Protein AF-0000000066317485 (afdb_homodimer)

Secondary structure (DSSP, 8-state):
-EEEEESSHHHHHHHHHHHHHHHHT-SS-EEEE---SSTTHHHHHHHHHHHTTSGGGTTEEEE-SEE-PPTT--S--HHHHHHIIIIIHHHT--GGGEE---TTTGGGHHHHHHHTT--SEEEE---TTS-BTTB-TTT--TT--SEEEE--THHHHHHHHHHSTT-GGG--SEEEE--HHHHHTSS-EEEEE-SGGGHHHHHHHHHS--BTTBGGGGGGG-TTEEEEEETTTTTTS---/-EEEEESSHHHHHHHHHHHHHHHHT-SS-EEEE---SSTTHHHHHHHHHHHTTSGGGTTEEEE-SEE-PPTT--S--HHHHHHIIIIIHHHT--GGGEE---TTTGGGHHHHHHHTT--SEEEE---TTS-BTTB-TTT--TT--SEEEE--THHHHHHHHHHSTT-GGG--SEEEE--HHHHHTSS-EEEEE-SGGGHHHHHHHHHS--BTTBGGGGGGG-TTEEEEEETTTTTTS---

Organism: Escherichia coli (strain K12) (NCBI:txid83333)

Structure (mmCIF, N/CA/C/O backbone):
data_AF-0000000066317485-model_v1
#
loop_
_entity.id
_entity.type
_entity.pdbx_description
1 polymer 'Uncharacterized protein YieK'
#
loop_
_atom_site.group_PDB
_atom_site.id
_atom_site.type_symbol
_atom_site.label_atom_id
_atom_site.label_alt_id
_atom_site.label_comp_id
_atom_site.label_asym_id
_atom_site.label_entity_id
_atom_site.label_seq_id
_atom_site.pdbx_PDB_ins_code
_atom_site.Cartn_x
_atom_site.Cartn_y
_atom_site.Cartn_z
_atom_site.occupancy
_atom_site.B_iso_or_equiv
_atom_site.auth_seq_id
_atom_site.auth_comp_id
_atom_site.auth_asym_id
_atom_site.auth_atom_id
_atom_site.pdbx_PDB_model_num
ATOM 1 N N . MET A 1 1 ? -10.492 -0.739 -1.525 1 87.19 1 MET A N 1
ATOM 2 C CA . MET A 1 1 ? -10.68 -2.168 -1.766 1 87.19 1 MET A CA 1
ATOM 3 C C . MET A 1 1 ? -12.047 -2.439 -2.381 1 87.19 1 MET A C 1
ATOM 5 O O . MET A 1 1 ? -13.047 -1.844 -1.974 1 87.19 1 MET A O 1
ATOM 9 N N . LYS A 1 2 ? -12.055 -3.316 -3.393 1 92.56 2 LYS A N 1
ATOM 10 C CA . LYS A 1 2 ? -13.281 -3.779 -4.035 1 92.56 2 LYS A CA 1
ATOM 11 C C . LYS A 1 2 ? -13.469 -5.281 -3.838 1 92.56 2 LYS A C 1
ATOM 13 O O . LYS A 1 2 ? -12.547 -6.062 -4.051 1 92.56 2 LYS A O 1
ATOM 18 N N . LEU A 1 3 ? -14.641 -5.648 -3.348 1 97.44 3 LEU A N 1
ATOM 19 C CA . LEU A 1 3 ? -14.992 -7.043 -3.1 1 97.44 3 LEU A CA 1
ATOM 20 C C . LEU A 1 3 ? -16.156 -7.48 -3.982 1 97.44 3 LEU A C 1
ATOM 22 O O . LEU A 1 3 ? -17.234 -6.871 -3.947 1 97.44 3 LEU A O 1
ATOM 26 N N . ILE A 1 4 ? -15.938 -8.469 -4.82 1 98.38 4 ILE A N 1
ATOM 27 C CA . ILE A 1 4 ? -16.984 -9.102 -5.625 1 98.38 4 ILE A CA 1
ATOM 28 C C . ILE A 1 4 ? -17.25 -10.508 -5.102 1 98.38 4 ILE A C 1
ATOM 30 O O . ILE A 1 4 ? -16.359 -11.359 -5.098 1 98.38 4 ILE A O 1
ATOM 34 N N . ILE A 1 5 ? -18.406 -10.766 -4.66 1 98.56 5 ILE A N 1
ATOM 35 C CA . ILE A 1 5 ? -18.797 -12.094 -4.191 1 98.56 5 ILE A CA 1
ATOM 36 C C . ILE A 1 5 ? -19.641 -12.797 -5.262 1 98.56 5 ILE A C 1
ATOM 38 O O . ILE A 1 5 ? -20.703 -12.305 -5.652 1 98.56 5 ILE A O 1
ATOM 42 N N . THR A 1 6 ? -19.156 -13.891 -5.754 1 98.75 6 THR A N 1
ATOM 43 C CA . THR A 1 6 ? -19.828 -14.68 -6.781 1 98.75 6 THR A CA 1
ATOM 44 C C . THR A 1 6 ? -20.516 -15.891 -6.168 1 98.75 6 THR A C 1
ATOM 46 O O . THR A 1 6 ? -20.297 -16.219 -5 1 98.75 6 THR A O 1
ATOM 49 N N . GLU A 1 7 ? -21.297 -16.562 -7 1 98.44 7 GLU A N 1
ATOM 50 C CA . GLU A 1 7 ? -22.094 -17.672 -6.504 1 98.44 7 GLU A CA 1
ATOM 51 C C . GLU A 1 7 ? -21.219 -18.891 -6.188 1 98.44 7 GLU A C 1
ATOM 53 O O . GLU A 1 7 ? -21.406 -19.547 -5.16 1 98.44 7 GLU A O 1
ATOM 58 N N . ASP A 1 8 ? -20.406 -19.219 -7.102 1 98.44 8 ASP A N 1
ATOM 59 C CA . ASP A 1 8 ? -19.609 -20.422 -6.984 1 98.44 8 ASP A CA 1
ATOM 60 C C . ASP A 1 8 ? -18.266 -20.266 -7.707 1 98.44 8 ASP A C 1
ATOM 62 O O . ASP A 1 8 ? -17.953 -19.172 -8.195 1 98.44 8 ASP A O 1
ATOM 66 N N . TYR A 1 9 ? -17.5 -21.328 -7.652 1 98.5 9 TYR A N 1
ATOM 67 C CA . TYR A 1 9 ? -16.156 -21.344 -8.234 1 98.5 9 TYR A CA 1
ATOM 68 C C . TYR A 1 9 ? -16.203 -21 -9.719 1 98.5 9 TYR A C 1
ATOM 70 O O . TYR A 1 9 ? -15.359 -20.25 -10.211 1 98.5 9 TYR A O 1
ATOM 78 N N . GLN A 1 10 ? -17.203 -21.484 -10.438 1 98.38 10 GLN A N 1
ATOM 79 C CA . GLN A 1 10 ? -17.312 -21.266 -11.875 1 98.38 10 GLN A CA 1
ATOM 80 C C . GLN A 1 10 ? -17.547 -19.781 -12.18 1 98.38 10 GLN A C 1
ATOM 82 O O . GLN A 1 10 ? -16.906 -19.219 -13.07 1 98.38 10 GLN A O 1
ATOM 87 N N . GLU A 1 11 ? -18.438 -19.219 -11.469 1 98.69 11 GLU A N 1
ATOM 88 C CA . GLU A 1 11 ? -18.703 -17.812 -11.68 1 98.69 11 GLU A CA 1
ATOM 89 C C . GLU A 1 11 ? -17.5 -16.953 -11.266 1 98.69 11 GLU A C 1
ATOM 91 O O . GLU A 1 11 ? -17.172 -15.977 -11.945 1 98.69 11 GLU A O 1
ATOM 96 N N . MET A 1 12 ? -16.906 -17.297 -10.125 1 98.69 12 MET A N 1
ATOM 97 C CA . MET A 1 12 ? -15.688 -16.594 -9.703 1 98.69 12 MET A CA 1
ATOM 98 C C . MET A 1 12 ? -14.641 -16.609 -10.812 1 98.69 12 MET A C 1
ATOM 100 O O . MET A 1 12 ? -14.055 -15.578 -11.141 1 98.69 12 MET A O 1
ATOM 104 N N . SER A 1 13 ? -14.461 -17.75 -11.406 1 98.69 13 SER A N 1
ATOM 105 C CA . SER A 1 13 ? -13.477 -17.953 -12.461 1 98.69 13 SER A CA 1
ATOM 106 C C . SER A 1 13 ? -13.789 -17.078 -13.68 1 98.69 13 SER A C 1
ATOM 108 O O . SER A 1 13 ? -12.891 -16.469 -14.258 1 98.69 13 SER A O 1
ATOM 110 N N . ARG A 1 14 ? -15.031 -17.016 -14.055 1 98.06 14 ARG A N 1
ATOM 111 C CA . ARG A 1 14 ? -15.453 -16.219 -15.211 1 98.06 14 ARG A CA 1
ATOM 112 C C . ARG A 1 14 ? -15.234 -14.727 -14.961 1 98.06 14 ARG A C 1
ATOM 114 O O . ARG A 1 14 ? -14.711 -14.016 -15.82 1 98.06 14 ARG A O 1
ATOM 121 N N . VAL A 1 15 ? -15.648 -14.297 -13.773 1 98.56 15 VAL A N 1
ATOM 122 C CA . VAL A 1 15 ? -15.5 -12.891 -13.422 1 98.56 15 VAL A CA 1
ATOM 123 C C . VAL A 1 15 ? -14.023 -12.516 -13.398 1 98.56 15 VAL A C 1
ATOM 125 O O . VAL A 1 15 ? -13.625 -11.484 -13.953 1 98.56 15 VAL A O 1
ATOM 128 N N . ALA A 1 16 ? -13.195 -13.336 -12.805 1 98.5 16 ALA A N 1
ATOM 129 C CA . ALA A 1 16 ? -11.758 -13.102 -12.75 1 98.5 16 ALA A CA 1
ATOM 130 C C . ALA A 1 16 ? -11.148 -13.07 -14.156 1 98.5 16 ALA A C 1
ATOM 132 O O . ALA A 1 16 ? -10.305 -12.227 -14.453 1 98.5 16 ALA A O 1
ATOM 133 N N . ALA A 1 17 ? -11.578 -13.977 -15.008 1 97.5 17 ALA A N 1
ATOM 134 C CA . ALA A 1 17 ? -11.094 -14.047 -16.391 1 97.5 17 ALA A CA 1
ATOM 135 C C . ALA A 1 17 ? -11.391 -12.75 -17.141 1 97.5 17 ALA A C 1
ATOM 137 O O . ALA A 1 17 ? -10.523 -12.219 -17.844 1 97.5 17 ALA A O 1
ATOM 138 N N . HIS A 1 18 ? -12.594 -12.25 -16.984 1 96.56 18 HIS A N 1
ATOM 139 C CA . HIS A 1 18 ? -12.984 -11.016 -17.656 1 96.56 18 HIS A CA 1
ATOM 140 C C . HIS A 1 18 ? -12.18 -9.828 -17.141 1 96.56 18 HIS A C 1
ATOM 142 O O . HIS A 1 18 ? -11.82 -8.938 -17.906 1 96.56 18 HIS A O 1
ATOM 148 N N . HIS A 1 19 ? -11.977 -9.852 -15.859 1 97.25 19 HIS A N 1
ATOM 149 C CA . HIS A 1 19 ? -11.148 -8.797 -15.297 1 97.25 19 HIS A CA 1
ATOM 150 C C . HIS A 1 19 ? -9.75 -8.812 -15.898 1 97.25 19 HIS A C 1
ATOM 152 O O . HIS A 1 19 ? -9.242 -7.773 -16.328 1 97.25 19 HIS A O 1
ATOM 158 N N . LEU A 1 20 ? -9.102 -9.969 -15.898 1 95.75 20 LEU A N 1
ATOM 159 C CA . LEU A 1 20 ? -7.77 -10.125 -16.484 1 95.75 20 LEU A CA 1
ATOM 160 C C . LEU A 1 20 ? -7.773 -9.758 -17.953 1 95.75 20 LEU A C 1
ATOM 162 O O . LEU A 1 20 ? -6.855 -9.094 -18.438 1 95.75 20 LEU A O 1
ATOM 166 N N . LEU A 1 21 ? -8.789 -10.148 -18.672 1 93.38 21 LEU A N 1
ATOM 167 C CA . LEU A 1 21 ? -8.93 -9.852 -20.094 1 93.38 21 LEU A CA 1
ATOM 168 C C . LEU A 1 21 ? -8.93 -8.352 -20.344 1 93.38 21 LEU A C 1
ATOM 170 O O . LEU A 1 21 ? -8.406 -7.879 -21.344 1 93.38 21 LEU A O 1
ATOM 174 N N . GLY A 1 22 ? -9.523 -7.602 -19.438 1 94.06 22 GLY A N 1
ATOM 175 C CA . GLY A 1 22 ? -9.516 -6.148 -19.531 1 94.06 22 GLY A CA 1
ATOM 176 C C . GLY A 1 22 ? -8.117 -5.559 -19.578 1 94.06 22 GLY A C 1
ATOM 177 O O . GLY A 1 22 ? -7.887 -4.562 -20.266 1 94.06 22 GLY A O 1
ATOM 178 N N . TYR A 1 23 ? -7.207 -6.129 -18.859 1 94.81 23 TYR A N 1
ATOM 179 C CA . TYR A 1 23 ? -5.816 -5.695 -18.906 1 94.81 23 TYR A CA 1
ATOM 180 C C . TYR A 1 23 ? -5.121 -6.195 -20.172 1 94.81 23 TYR A C 1
ATOM 182 O O . TYR A 1 23 ? -4.359 -5.457 -20.797 1 94.81 23 TYR A O 1
ATOM 190 N N . MET A 1 24 ? -5.41 -7.355 -20.531 1 91.88 24 MET A N 1
ATOM 191 C CA . MET A 1 24 ? -4.734 -8.023 -21.641 1 91.88 24 MET A CA 1
ATOM 192 C C . MET A 1 24 ? -5.098 -7.371 -22.969 1 91.88 24 MET A C 1
ATOM 194 O O . MET A 1 24 ? -4.355 -7.488 -23.953 1 91.88 24 MET A O 1
ATOM 198 N N . SER A 1 25 ? -6.191 -6.684 -23.047 1 89.44 25 SER A N 1
ATOM 199 C CA . SER A 1 25 ? -6.703 -6.141 -24.297 1 89.44 25 SER A CA 1
ATOM 200 C C . SER A 1 25 ? -6.164 -4.738 -24.547 1 89.44 25 SER A C 1
ATOM 202 O O . SER A 1 25 ? -6.469 -4.129 -25.578 1 89.44 25 SER A O 1
ATOM 204 N N . LYS A 1 26 ? -5.348 -4.309 -23.703 1 91.38 26 LYS A N 1
ATOM 205 C CA . LYS A 1 26 ? -4.785 -2.977 -23.891 1 91.38 26 LYS A CA 1
ATOM 206 C C . LYS A 1 26 ? -3.779 -2.967 -25.031 1 91.38 26 LYS A C 1
ATOM 208 O O . LYS A 1 26 ? -3.164 -3.992 -25.344 1 91.38 26 LYS A O 1
ATOM 213 N N . THR A 1 27 ? -3.553 -1.733 -25.578 1 91.12 27 THR A N 1
ATOM 214 C CA . THR A 1 27 ? -2.709 -1.608 -26.766 1 91.12 27 THR A CA 1
ATOM 215 C C . THR A 1 27 ? -1.275 -1.263 -26.359 1 91.12 27 THR A C 1
ATOM 217 O O . THR A 1 27 ? -0.37 -1.301 -27.203 1 91.12 27 THR A O 1
ATOM 220 N N . ARG A 1 28 ? -1.098 -0.929 -25.156 1 94.88 28 ARG A N 1
ATOM 221 C CA . ARG A 1 28 ? 0.234 -0.673 -24.609 1 94.88 28 ARG A CA 1
ATOM 222 C C . ARG A 1 28 ? 0.804 -1.919 -23.938 1 94.88 28 ARG A C 1
ATOM 224 O O . ARG A 1 28 ? 0.079 -2.887 -23.703 1 94.88 28 ARG A O 1
ATOM 231 N N . ARG A 1 29 ? 2.064 -1.938 -23.672 1 96.62 29 ARG A N 1
ATOM 232 C CA . ARG A 1 29 ? 2.686 -3.014 -22.906 1 96.62 29 ARG A CA 1
ATOM 233 C C . ARG A 1 29 ? 2.006 -3.184 -21.547 1 96.62 29 ARG A C 1
ATOM 235 O O . ARG A 1 29 ? 1.782 -2.205 -20.828 1 96.62 29 ARG A O 1
ATOM 242 N N . VAL A 1 30 ? 1.623 -4.312 -21.25 1 97.44 30 VAL A N 1
ATOM 243 C CA . VAL A 1 30 ? 1.009 -4.641 -19.969 1 97.44 30 VAL A CA 1
ATOM 244 C C . VAL A 1 30 ? 1.805 -5.75 -19.281 1 97.44 30 VAL A C 1
ATOM 246 O O . VAL A 1 30 ? 2.031 -6.812 -19.859 1 97.44 30 VAL A O 1
ATOM 249 N N . ASN A 1 31 ? 2.295 -5.441 -18.094 1 98.5 31 ASN A N 1
ATOM 250 C CA . ASN A 1 31 ? 3.029 -6.406 -17.281 1 98.5 31 ASN A CA 1
ATOM 251 C C . ASN A 1 31 ? 2.123 -7.082 -16.266 1 98.5 31 ASN A C 1
ATOM 253 O O . ASN A 1 31 ? 1.563 -6.414 -15.383 1 98.5 31 ASN A O 1
ATOM 257 N N . LEU A 1 32 ? 1.993 -8.414 -16.391 1 98.31 32 LEU A N 1
ATOM 258 C CA . LEU A 1 32 ? 1.078 -9.188 -15.555 1 98.31 32 LEU A CA 1
ATOM 259 C C . LEU A 1 32 ? 1.829 -10.258 -14.781 1 98.31 32 LEU A C 1
ATOM 261 O O . LEU A 1 32 ? 2.543 -11.078 -15.367 1 98.31 32 LEU A O 1
ATOM 265 N N . ALA A 1 33 ? 1.722 -10.242 -13.453 1 98.75 33 ALA A N 1
ATOM 266 C CA . ALA A 1 33 ? 2.16 -11.383 -12.656 1 98.75 33 ALA A CA 1
ATOM 267 C C . ALA A 1 33 ? 0.977 -12.25 -12.242 1 98.75 33 ALA A C 1
ATOM 269 O O . ALA A 1 33 ? 0.034 -11.766 -11.617 1 98.75 33 ALA A O 1
ATOM 270 N N . ILE A 1 34 ? 1.001 -13.531 -12.617 1 97.94 34 ILE A N 1
ATOM 271 C CA . ILE A 1 34 ? -0.186 -14.359 -12.43 1 97.94 34 ILE A CA 1
ATOM 272 C C . ILE A 1 34 ? 0.169 -15.594 -11.609 1 97.94 34 ILE A C 1
ATOM 274 O O . ILE A 1 34 ? 1.337 -15.984 -11.539 1 97.94 34 ILE A O 1
ATOM 278 N N . THR A 1 35 ? -0.792 -16.172 -11.031 1 97.06 35 THR A N 1
ATOM 279 C CA . THR A 1 35 ? -0.588 -17.25 -10.062 1 97.06 35 THR A CA 1
ATOM 280 C C . THR A 1 35 ? -0.858 -18.609 -10.703 1 97.06 35 THR A C 1
ATOM 282 O O . THR A 1 35 ? -1.705 -18.734 -11.586 1 97.06 35 THR A O 1
ATOM 285 N N . ALA A 1 36 ? -0.135 -19.531 -10.203 1 96 36 ALA A N 1
ATOM 286 C CA . ALA A 1 36 ? -0.458 -20.922 -10.469 1 96 36 ALA A CA 1
ATOM 287 C C . ALA A 1 36 ? -1.334 -21.5 -9.359 1 96 36 ALA A C 1
ATOM 289 O O . ALA A 1 36 ? -2.068 -20.766 -8.695 1 96 36 ALA A O 1
ATOM 290 N N . GLY A 1 37 ? -1.376 -22.781 -9.281 1 91.44 37 GLY A N 1
ATOM 291 C CA . GLY A 1 37 ? -2.221 -23.391 -8.266 1 91.44 37 GLY A CA 1
ATOM 292 C C . GLY A 1 37 ? -3.572 -23.828 -8.797 1 91.44 37 GLY A C 1
ATOM 293 O O . GLY A 1 37 ? -3.824 -23.75 -10 1 91.44 37 GLY A O 1
ATOM 294 N N . SER A 1 38 ? -4.418 -24.266 -7.91 1 92.31 38 SER A N 1
ATOM 295 C CA . SER A 1 38 ? -5.684 -24.859 -8.312 1 92.31 38 SER A CA 1
ATOM 296 C C . SER A 1 38 ? -6.762 -23.797 -8.508 1 92.31 38 SER A C 1
ATOM 298 O O . SER A 1 38 ? -7.617 -23.938 -9.383 1 92.31 38 SER A O 1
ATOM 300 N N . THR A 1 39 ? -6.684 -22.75 -7.801 1 96.12 39 THR A N 1
ATOM 301 C CA . THR A 1 39 ? -7.738 -21.75 -7.781 1 96.12 39 THR A CA 1
ATOM 302 C C . THR A 1 39 ? -7.871 -21.062 -9.148 1 96.12 39 THR A C 1
ATOM 304 O O . THR A 1 39 ? -8.977 -20.859 -9.641 1 96.12 39 THR A O 1
ATOM 307 N N . PRO A 1 40 ? -6.812 -20.766 -9.836 1 97.94 40 PRO A N 1
ATOM 308 C CA . PRO A 1 40 ? -6.949 -20 -11.086 1 97.94 40 PRO A CA 1
ATOM 309 C C . PRO A 1 40 ? -7.242 -20.906 -12.289 1 97.94 40 PRO A C 1
ATOM 311 O O . PRO A 1 40 ? -7.395 -20.406 -13.406 1 97.94 40 PRO A O 1
ATOM 314 N N . LYS A 1 41 ? -7.254 -22.234 -12.086 1 97.69 41 LYS A N 1
ATOM 315 C CA . LYS A 1 41 ? -7.418 -23.172 -13.195 1 97.69 41 LYS A CA 1
ATOM 316 C C . LYS A 1 41 ? -8.641 -22.812 -14.031 1 97.69 41 LYS A C 1
ATOM 318 O O . LYS A 1 41 ? -8.539 -22.672 -15.258 1 97.69 41 LYS A O 1
ATOM 323 N N . GLY A 1 42 ? -9.844 -22.641 -13.383 1 98.06 42 GLY A N 1
ATOM 324 C CA . GLY A 1 42 ? -11.055 -22.297 -14.094 1 98.06 42 GLY A CA 1
ATOM 325 C C . GLY A 1 42 ? -10.961 -20.969 -14.828 1 98.06 42 GLY A C 1
ATOM 326 O O . GLY A 1 42 ? -11.469 -20.828 -15.945 1 98.06 42 GLY A O 1
ATOM 327 N N . MET A 1 43 ? -10.344 -20 -14.258 1 98.25 43 MET A N 1
ATOM 328 C CA . MET A 1 43 ? -10.133 -18.688 -14.883 1 98.25 43 MET A CA 1
ATOM 329 C C . MET A 1 43 ? -9.336 -18.828 -16.172 1 98.25 43 MET A C 1
ATOM 331 O O . MET A 1 43 ? -9.727 -18.281 -17.203 1 98.25 43 MET A O 1
ATOM 335 N N . TYR A 1 44 ? -8.234 -19.641 -16.156 1 97.31 44 TYR A N 1
ATOM 336 C CA . TYR A 1 44 ? -7.383 -19.812 -17.328 1 97.31 44 TYR A CA 1
ATOM 337 C C . TYR A 1 44 ? -8.109 -20.578 -18.422 1 97.31 44 TYR A C 1
ATOM 339 O O . TYR A 1 44 ? -7.957 -20.266 -19.609 1 97.31 44 TYR A O 1
ATOM 347 N N . GLU A 1 45 ? -8.836 -21.594 -17.969 1 96.62 45 GLU A N 1
ATOM 348 C CA . GLU A 1 45 ? -9.609 -22.359 -18.953 1 96.62 45 GLU A CA 1
ATOM 349 C C . GLU A 1 45 ? -10.578 -21.453 -19.703 1 96.62 45 GLU A C 1
ATOM 351 O O . GLU A 1 45 ? -10.641 -21.5 -20.938 1 96.62 45 GLU A O 1
ATOM 356 N N . TYR A 1 46 ? -11.25 -20.672 -19 1 95.81 46 TYR A N 1
ATOM 357 C CA . TYR A 1 46 ? -12.18 -19.734 -19.609 1 95.81 46 TYR A CA 1
ATOM 358 C C . TYR A 1 46 ? -11.438 -18.734 -20.5 1 95.81 46 TYR A C 1
ATOM 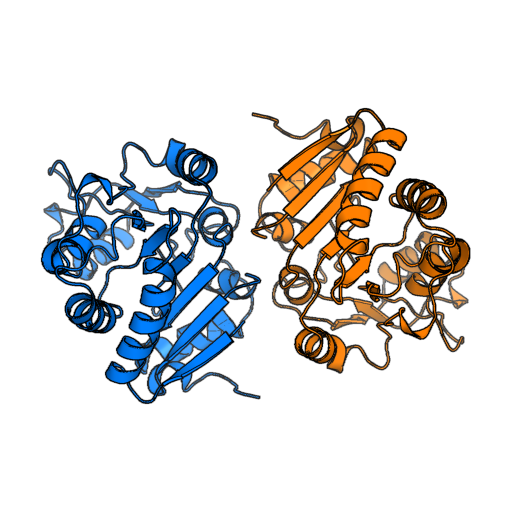360 O O . TYR A 1 46 ? -11.828 -18.5 -21.641 1 95.81 46 TYR A O 1
ATOM 368 N N . LEU A 1 47 ? -10.391 -18.188 -20.016 1 93.94 47 LEU A N 1
ATOM 369 C CA . LEU A 1 47 ? -9.609 -17.188 -20.719 1 93.94 47 LEU A CA 1
ATOM 370 C C . LEU A 1 47 ? -9.062 -17.75 -22.031 1 93.94 47 LEU A C 1
ATOM 372 O O . LEU A 1 47 ? -9.086 -17.062 -23.062 1 93.94 47 LEU A O 1
ATOM 376 N N . THR A 1 48 ? -8.57 -18.922 -21.953 1 92.88 48 THR A N 1
ATOM 377 C CA . THR A 1 48 ? -7.984 -19.578 -23.125 1 92.88 48 THR A CA 1
ATOM 378 C C . THR A 1 48 ? -9.016 -19.688 -24.25 1 92.88 48 THR A C 1
ATOM 380 O O . THR A 1 48 ? -8.688 -19.453 -25.406 1 92.88 48 THR A O 1
ATOM 383 N N . THR A 1 49 ? -10.227 -19.938 -23.922 1 91.38 49 THR A N 1
ATOM 384 C CA . THR A 1 49 ? -11.266 -20.047 -24.938 1 91.38 49 THR A CA 1
ATOM 385 C C . THR A 1 49 ? -11.5 -18.703 -25.609 1 91.38 49 THR A C 1
ATOM 387 O O . THR A 1 49 ? -11.875 -18.641 -26.781 1 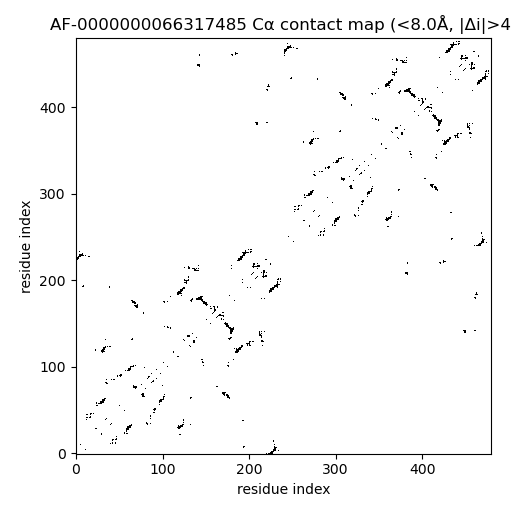91.38 49 THR A O 1
ATOM 390 N N . LEU A 1 50 ? -11.211 -17.703 -24.906 1 86.75 50 LEU A N 1
ATOM 391 C CA . LEU A 1 50 ? -11.492 -16.359 -25.406 1 86.75 50 LEU A CA 1
ATOM 392 C C . LEU A 1 50 ? -10.328 -15.828 -26.25 1 86.75 50 LEU A C 1
ATOM 394 O O . LEU A 1 50 ? -10.531 -15.078 -27.203 1 86.75 50 LEU A O 1
ATOM 398 N N . VAL A 1 51 ? -9.219 -16.25 -25.938 1 80.69 51 VAL A N 1
ATOM 399 C CA . VAL A 1 51 ? -8.078 -15.5 -26.453 1 80.69 51 VAL A CA 1
ATOM 400 C C . VAL A 1 51 ? -7.301 -16.375 -27.438 1 80.69 51 VAL A C 1
ATOM 402 O O . VAL A 1 51 ? -6.453 -15.867 -28.172 1 80.69 51 VAL A O 1
ATOM 405 N N . LYS A 1 52 ? -7.57 -17.625 -27.344 1 81 52 LYS A N 1
ATOM 406 C CA . LYS A 1 52 ? -6.785 -18.5 -28.203 1 81 52 LYS A CA 1
ATOM 407 C C . LYS A 1 52 ? -6.891 -18.078 -29.656 1 81 52 LYS A C 1
ATOM 409 O O . LYS A 1 52 ? -7.988 -17.844 -30.172 1 81 52 LYS A O 1
ATOM 414 N N . GLY A 1 53 ? -5.691 -17.938 -30.312 1 76.12 53 GLY A N 1
ATOM 415 C CA . GLY A 1 53 ? -5.648 -17.594 -31.719 1 76.12 53 GLY A CA 1
ATOM 416 C C . GLY A 1 53 ? -5.836 -16.109 -31.984 1 76.12 53 GLY A C 1
ATOM 417 O O . GLY A 1 53 ? -5.906 -15.688 -33.156 1 76.12 53 GLY A O 1
ATOM 418 N N . LYS A 1 54 ? -5.988 -15.367 -30.922 1 76 54 LYS A N 1
ATOM 419 C CA . LYS A 1 54 ? -6.172 -13.922 -31.047 1 76 54 LYS A CA 1
ATOM 420 C C . LYS A 1 54 ? -4.906 -13.172 -30.641 1 76 54 LYS A C 1
ATOM 422 O O . LYS A 1 54 ? -4.07 -13.703 -29.922 1 76 54 LYS A O 1
ATOM 427 N N . PRO A 1 55 ? -4.703 -12.039 -31.391 1 70.12 55 PRO A N 1
ATOM 428 C CA . PRO A 1 55 ? -3.486 -11.281 -31.094 1 70.12 55 PRO A CA 1
ATOM 429 C C . PRO A 1 55 ? -3.553 -10.547 -29.766 1 70.12 55 PRO A C 1
ATOM 431 O O . PRO A 1 55 ? -2.84 -9.562 -29.547 1 70.12 55 PRO A O 1
ATOM 434 N N . TRP A 1 56 ? -4.41 -10.922 -28.828 1 70.31 56 TRP A N 1
ATOM 435 C CA . TRP A 1 56 ? -4.727 -10.18 -27.609 1 70.31 56 TRP A CA 1
ATOM 436 C C . TRP A 1 56 ? -3.561 -10.211 -26.625 1 70.31 56 TRP A C 1
ATOM 438 O O . TRP A 1 56 ? -3.523 -9.438 -25.672 1 70.31 56 TRP A O 1
ATOM 448 N N . TYR A 1 57 ? -2.555 -10.945 -27.047 1 78.12 57 TYR A N 1
ATOM 449 C CA . TYR A 1 57 ? -1.499 -11.141 -26.062 1 78.12 57 TYR A CA 1
ATOM 450 C C . TYR A 1 57 ? -0.198 -10.492 -26.516 1 78.12 57 TYR A C 1
ATOM 452 O O . TYR A 1 57 ? 0.81 -10.539 -25.797 1 78.12 57 TYR A O 1
ATOM 460 N N . ASP A 1 58 ? -0.283 -9.828 -27.5 1 84.69 58 ASP A N 1
ATOM 461 C CA . ASP A 1 58 ? 1.002 -9.406 -28.047 1 84.69 58 ASP A CA 1
ATOM 462 C C . ASP A 1 58 ? 1.653 -8.352 -27.172 1 84.69 58 ASP A C 1
ATOM 464 O O . ASP A 1 58 ? 2.881 -8.281 -27.062 1 84.69 58 ASP A O 1
ATOM 468 N N . ASN A 1 59 ? 0.829 -7.641 -26.5 1 92.19 59 ASN A N 1
ATOM 469 C CA . ASN A 1 59 ? 1.348 -6.555 -25.688 1 92.19 59 ASN A CA 1
ATOM 470 C C . ASN A 1 59 ? 1.46 -6.965 -24.219 1 92.19 59 ASN A C 1
ATOM 472 O O . ASN A 1 59 ? 1.859 -6.16 -23.375 1 92.19 59 ASN A O 1
ATOM 476 N N . CYS A 1 60 ? 1.153 -8.227 -23.906 1 95.44 60 CYS A N 1
ATOM 477 C CA . CYS A 1 60 ? 1.171 -8.719 -22.531 1 95.44 60 CYS A CA 1
ATOM 478 C C . CYS A 1 60 ? 2.484 -9.422 -22.203 1 95.44 60 CYS A C 1
ATOM 480 O O . CYS A 1 60 ? 2.945 -10.258 -22.984 1 95.44 60 CYS A O 1
ATOM 482 N N . TYR A 1 61 ? 3.051 -9.047 -21.125 1 97.69 61 TYR A N 1
ATOM 483 C CA . TYR A 1 61 ? 4.215 -9.734 -20.578 1 97.69 61 TYR A CA 1
ATOM 484 C C . TYR A 1 61 ? 3.902 -10.352 -19.234 1 97.69 61 TYR A C 1
ATOM 486 O O . TYR A 1 61 ? 3.422 -9.664 -18.328 1 97.69 61 TYR A O 1
ATOM 494 N N . PHE A 1 62 ? 4.172 -11.641 -19.156 1 97.69 62 PHE A N 1
ATOM 495 C CA . PHE A 1 62 ? 3.754 -12.414 -18 1 97.69 62 PHE A CA 1
ATOM 496 C C . PHE A 1 62 ? 4.945 -12.734 -17.109 1 97.69 62 PHE A C 1
ATOM 498 O O . PHE A 1 62 ? 5.996 -13.156 -17.594 1 97.69 62 PHE A O 1
ATOM 505 N N . TYR A 1 63 ? 4.73 -12.516 -15.82 1 98.62 63 TYR A N 1
ATOM 506 C CA . TYR A 1 63 ? 5.738 -12.789 -14.805 1 98.62 63 TYR A CA 1
ATOM 507 C C . TYR A 1 63 ? 5.238 -13.812 -13.797 1 98.62 63 TYR A C 1
ATOM 509 O O . TYR A 1 63 ? 4.07 -13.789 -13.406 1 98.62 63 TYR A O 1
ATOM 517 N N . ASN A 1 64 ? 6.125 -14.773 -13.43 1 98.5 64 ASN A N 1
ATOM 518 C CA . ASN A 1 64 ? 5.891 -15.461 -12.172 1 98.5 64 ASN A CA 1
ATOM 519 C C . ASN A 1 64 ? 6.402 -14.641 -10.984 1 98.5 64 ASN A C 1
ATOM 521 O O . ASN A 1 64 ? 7.344 -13.859 -11.125 1 98.5 64 ASN A O 1
ATOM 525 N N . PHE A 1 65 ? 5.754 -14.812 -9.82 1 98.31 65 PHE A N 1
ATOM 526 C CA . PHE A 1 65 ? 6.156 -14 -8.68 1 98.31 65 PHE A CA 1
ATOM 527 C C . PHE A 1 65 ? 6.887 -14.844 -7.645 1 98.31 65 PHE A C 1
ATOM 529 O O . PHE A 1 65 ? 7.281 -14.344 -6.59 1 98.31 65 PHE A O 1
ATOM 536 N N . ASP A 1 66 ? 7.02 -16.141 -7.859 1 98.19 66 ASP A N 1
ATOM 537 C CA . ASP A 1 66 ? 7.891 -17.031 -7.105 1 98.19 66 ASP A CA 1
ATOM 538 C C . ASP A 1 66 ? 8.32 -18.219 -7.961 1 98.19 66 ASP A C 1
ATOM 540 O O . ASP A 1 66 ? 7.797 -18.422 -9.055 1 98.19 66 ASP A O 1
ATOM 544 N N . GLU A 1 67 ? 9.383 -18.922 -7.531 1 98.38 67 GLU A N 1
ATOM 545 C CA . GLU A 1 67 ? 9.836 -20.109 -8.242 1 98.38 67 GLU A CA 1
ATOM 546 C C . GLU A 1 67 ? 10.523 -21.094 -7.293 1 98.38 67 GLU A C 1
ATOM 548 O O . GLU A 1 67 ? 11.328 -20.688 -6.445 1 98.38 67 GLU A O 1
ATOM 553 N N . ILE A 1 68 ? 10.102 -22.297 -7.387 1 97.94 68 ILE A N 1
ATOM 554 C CA . ILE A 1 68 ? 10.758 -23.406 -6.707 1 97.94 68 ILE A CA 1
ATOM 555 C C . ILE A 1 68 ? 11.492 -24.266 -7.727 1 97.94 68 ILE A C 1
ATOM 557 O O . ILE A 1 68 ? 10.867 -24.969 -8.516 1 97.94 68 ILE A O 1
ATOM 561 N N . PRO A 1 69 ? 12.805 -24.234 -7.691 1 97.69 69 PRO A N 1
ATOM 562 C CA . PRO A 1 69 ? 13.531 -25.109 -8.617 1 97.69 69 PRO A CA 1
ATOM 563 C C . PRO A 1 69 ? 13.367 -26.594 -8.305 1 97.69 69 PRO A C 1
ATOM 565 O O . PRO A 1 69 ? 13.047 -26.953 -7.168 1 97.69 69 PRO A O 1
ATOM 568 N N . PHE A 1 70 ? 13.539 -27.406 -9.328 1 96.88 70 PHE A N 1
ATOM 569 C CA . PHE A 1 70 ? 13.672 -28.844 -9.109 1 96.88 70 PHE A CA 1
ATOM 570 C C . PHE A 1 70 ? 15.125 -29.219 -8.844 1 96.88 70 PHE A C 1
ATOM 572 O O . PHE A 1 70 ? 16 -28.953 -9.672 1 96.88 70 PHE A O 1
ATOM 579 N N . ARG A 1 71 ? 15.227 -29.781 -7.688 1 95.94 71 ARG A N 1
ATOM 580 C CA . ARG A 1 71 ? 16.594 -30.188 -7.402 1 95.94 71 ARG A CA 1
ATOM 581 C C . ARG A 1 71 ? 17.156 -31.078 -8.516 1 95.94 71 ARG A C 1
ATOM 583 O O . ARG A 1 71 ? 16.484 -32.031 -8.938 1 95.94 71 ARG A O 1
ATOM 590 N N . GLY A 1 72 ? 18.344 -30.797 -9.031 1 93.5 72 GLY A N 1
ATOM 591 C CA . GLY A 1 72 ? 19.031 -31.625 -9.992 1 93.5 72 GLY A CA 1
ATOM 592 C C . GLY A 1 72 ? 18.578 -31.406 -11.422 1 93.5 72 GLY A C 1
ATOM 593 O O . GLY A 1 72 ? 19.031 -32.094 -12.344 1 93.5 72 GLY A O 1
ATOM 594 N N . LYS A 1 73 ? 17.625 -30.578 -11.617 1 92.75 73 LYS A N 1
ATOM 595 C CA . LYS A 1 73 ? 17.141 -30.281 -12.961 1 92.75 73 LYS A CA 1
ATOM 596 C C . LYS A 1 73 ? 17.469 -28.844 -13.352 1 92.75 73 LYS A C 1
ATOM 598 O O . LYS A 1 73 ? 17.484 -27.953 -12.5 1 92.75 73 LYS A O 1
ATOM 603 N N . GLU A 1 74 ? 17.781 -28.703 -14.586 1 90.62 74 GLU A N 1
ATOM 604 C CA . GLU A 1 74 ? 18.016 -27.359 -15.125 1 90.62 74 GLU A CA 1
ATOM 605 C C . GLU A 1 74 ? 16.75 -26.828 -15.82 1 90.62 74 GLU A C 1
ATOM 607 O O . GLU A 1 74 ? 15.922 -27.609 -16.281 1 90.62 74 GLU A O 1
ATOM 612 N N . GLY A 1 75 ? 16.656 -25.531 -15.797 1 90.94 75 GLY A N 1
ATOM 613 C CA . GLY A 1 75 ? 15.555 -24.938 -16.547 1 90.94 75 GLY A CA 1
ATOM 614 C C . GLY A 1 75 ? 14.453 -24.391 -15.648 1 90.94 75 GLY A C 1
ATOM 615 O O . GLY A 1 75 ? 14.734 -23.766 -14.625 1 90.94 75 GLY A O 1
ATOM 616 N N . GLU A 1 76 ? 13.164 -24.719 -16.047 1 95.69 76 GLU A N 1
ATOM 617 C CA . GLU A 1 76 ? 12.008 -24.125 -15.367 1 95.69 76 GLU A CA 1
ATOM 618 C C . GLU A 1 76 ? 11.695 -24.859 -14.062 1 95.69 76 GLU A C 1
ATOM 620 O O . GLU A 1 76 ? 11.82 -26.078 -13.992 1 95.69 76 GLU A O 1
ATOM 625 N N . GLY A 1 77 ? 11.336 -24.141 -13.062 1 97.62 77 GLY A N 1
ATOM 626 C CA . GLY A 1 77 ? 10.914 -24.703 -11.789 1 97.62 77 GLY A CA 1
ATOM 627 C C . GLY A 1 77 ? 9.438 -25.031 -11.742 1 97.62 77 GLY A C 1
ATOM 628 O O . GLY A 1 77 ? 8.812 -25.25 -12.781 1 97.62 77 GLY A O 1
ATOM 629 N N . VAL A 1 78 ? 8.969 -25.219 -10.578 1 97.31 78 VAL A N 1
ATOM 630 C CA . VAL A 1 78 ? 7.617 -25.688 -10.305 1 97.31 78 VAL A CA 1
ATOM 631 C C . VAL A 1 78 ? 6.605 -24.672 -10.852 1 97.31 78 VAL A C 1
ATOM 633 O O . VAL A 1 78 ? 5.676 -25.047 -11.57 1 97.31 78 VAL A O 1
ATOM 636 N N . THR A 1 79 ? 6.777 -23.406 -10.531 1 97.94 79 THR A N 1
ATOM 637 C CA . THR A 1 79 ? 5.762 -22.406 -10.828 1 97.94 79 THR A CA 1
ATOM 638 C C . THR A 1 79 ? 5.625 -22.188 -12.328 1 97.94 79 THR A C 1
ATOM 640 O O . THR A 1 79 ? 4.516 -22.219 -12.867 1 97.94 79 THR A O 1
ATOM 643 N N . ILE A 1 80 ? 6.703 -21.984 -13.031 1 98.25 80 ILE A N 1
ATOM 644 C CA . ILE A 1 80 ? 6.641 -21.766 -14.469 1 98.25 80 ILE A CA 1
ATOM 645 C C . ILE A 1 80 ? 6.109 -23.016 -15.164 1 98.25 80 ILE A C 1
ATOM 647 O O . ILE A 1 80 ? 5.324 -22.922 -16.109 1 98.25 80 ILE A O 1
ATOM 651 N N . THR A 1 81 ? 6.535 -24.203 -14.711 1 97.69 81 THR A N 1
ATOM 652 C CA . THR A 1 81 ? 6.023 -25.438 -15.273 1 97.69 81 THR A CA 1
ATOM 653 C C . THR A 1 81 ? 4.508 -25.516 -15.133 1 97.69 81 THR A C 1
ATOM 655 O O . THR A 1 81 ? 3.801 -25.844 -16.094 1 97.69 81 THR A O 1
ATOM 658 N N . ASN A 1 82 ? 4.047 -25.172 -13.977 1 97.5 82 ASN A N 1
ATOM 659 C CA . ASN A 1 82 ? 2.607 -25.203 -13.734 1 97.5 82 ASN A CA 1
ATOM 660 C C . ASN A 1 82 ? 1.878 -24.156 -14.578 1 97.5 82 ASN A C 1
ATOM 662 O O . ASN A 1 82 ? 0.814 -24.438 -15.133 1 97.5 82 ASN A O 1
ATOM 666 N N . LEU A 1 83 ? 2.412 -22.969 -14.688 1 98 83 LEU A N 1
ATOM 667 C CA . LEU A 1 83 ? 1.796 -21.922 -15.484 1 98 83 LEU A CA 1
ATOM 668 C C . LEU A 1 83 ? 1.768 -22.297 -16.969 1 98 83 LEU A C 1
ATOM 670 O O . LEU A 1 83 ? 0.813 -21.969 -17.672 1 98 83 LEU A O 1
ATOM 674 N N . ARG A 1 84 ? 2.816 -22.922 -17.438 1 97.31 84 ARG A N 1
ATOM 675 C CA . ARG A 1 84 ? 2.842 -23.406 -18.812 1 97.31 84 ARG A CA 1
ATOM 676 C C . ARG A 1 84 ? 1.687 -24.375 -19.078 1 97.31 84 ARG A C 1
ATOM 678 O O . ARG A 1 84 ? 0.981 -24.234 -20.078 1 97.31 84 ARG A O 1
ATOM 685 N N . ASN A 1 85 ? 1.523 -25.297 -18.156 1 96.62 85 ASN A N 1
ATOM 686 C CA . ASN A 1 85 ? 0.473 -26.297 -18.312 1 96.62 85 ASN A CA 1
ATOM 687 C C . ASN A 1 85 ? -0.916 -25.672 -18.203 1 96.62 85 ASN A C 1
ATOM 689 O O . ASN A 1 85 ? -1.827 -26.047 -18.938 1 96.62 85 ASN A O 1
ATOM 693 N N . LEU A 1 86 ? -1.059 -24.734 -17.344 1 96.5 86 LEU A N 1
ATOM 694 C CA . LEU A 1 86 ? -2.365 -24.172 -17.016 1 96.5 86 LEU A CA 1
ATOM 695 C C . LEU A 1 86 ? -2.799 -23.156 -18.062 1 96.5 86 LEU A C 1
ATOM 697 O O . LEU A 1 86 ? -3.986 -23.047 -18.375 1 96.5 86 LEU A O 1
ATOM 701 N N . PHE A 1 87 ? -1.807 -22.375 -18.594 1 96 87 PHE A N 1
ATOM 702 C CA . PHE A 1 87 ? -2.252 -21.188 -19.312 1 96 87 PHE A CA 1
ATOM 703 C C . PHE A 1 87 ? -1.357 -20.922 -20.516 1 96 87 PHE A C 1
ATOM 705 O O . PHE A 1 87 ? -1.844 -20.828 -21.656 1 96 87 PHE A O 1
ATOM 712 N N . PHE A 1 88 ? -0.03 -20.875 -20.391 1 95.5 88 PHE A N 1
ATOM 713 C CA . PHE A 1 88 ? 0.861 -20.375 -21.438 1 95.5 88 PHE A CA 1
ATOM 714 C C . PHE A 1 88 ? 0.771 -21.25 -22.688 1 95.5 88 PHE A C 1
ATOM 716 O O . PHE A 1 88 ? 0.625 -20.734 -23.797 1 95.5 88 PHE A O 1
ATOM 723 N N . THR A 1 89 ? 0.847 -22.547 -22.484 1 95.25 89 THR A N 1
ATOM 724 C CA . THR A 1 89 ? 0.834 -23.453 -23.625 1 95.25 89 THR A CA 1
ATOM 725 C C . THR A 1 89 ? -0.554 -23.5 -24.25 1 95.25 89 THR A C 1
ATOM 727 O O . THR A 1 89 ? -0.707 -23.266 -25.453 1 95.25 89 THR A O 1
ATOM 730 N N . PRO A 1 90 ? -1.592 -23.734 -23.469 1 93.75 90 PRO A N 1
ATOM 731 C CA . PRO A 1 90 ? -2.926 -23.797 -24.062 1 93.75 90 PRO A CA 1
ATOM 732 C C . PRO A 1 90 ? -3.334 -22.5 -24.75 1 93.75 90 PRO A C 1
ATOM 734 O O . PRO A 1 90 ? -4.07 -22.516 -25.734 1 93.75 90 PRO A O 1
ATOM 737 N N . ALA A 1 91 ? -2.889 -21.375 -24.234 1 91.88 91 ALA A N 1
ATOM 738 C CA . ALA A 1 91 ? -3.285 -20.078 -24.766 1 91.88 91 ALA A CA 1
ATOM 739 C C . ALA A 1 91 ? -2.365 -19.641 -25.906 1 91.88 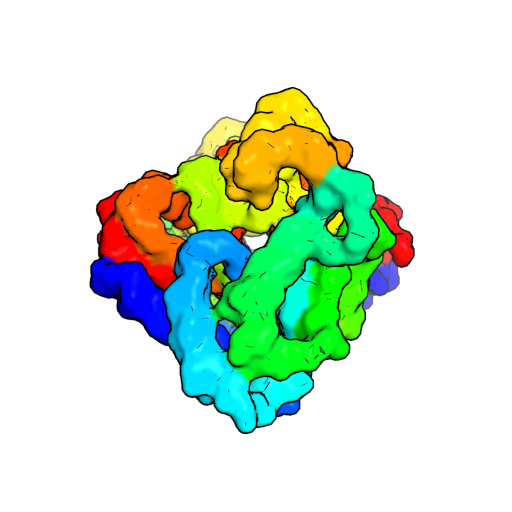91 ALA A C 1
ATOM 741 O O . ALA A 1 91 ? -2.654 -18.672 -26.609 1 91.88 91 ALA A O 1
ATOM 742 N N . GLY A 1 92 ? -1.221 -20.328 -26.062 1 91.25 92 GLY A N 1
ATOM 743 C CA . GLY A 1 92 ? -0.286 -20.016 -27.141 1 91.25 92 GLY A CA 1
ATOM 744 C C . GLY A 1 92 ? 0.542 -18.766 -26.859 1 91.25 92 GLY A C 1
ATOM 745 O O . GLY A 1 92 ? 0.832 -18 -27.781 1 91.25 92 GLY A O 1
ATOM 746 N N . ILE A 1 93 ? 0.889 -18.578 -25.641 1 92.88 93 ILE A N 1
ATOM 747 C CA . ILE A 1 93 ? 1.705 -17.422 -25.281 1 92.88 93 ILE A CA 1
ATOM 748 C C . ILE A 1 93 ? 3.127 -17.625 -25.812 1 92.88 93 ILE A C 1
ATOM 750 O O . ILE A 1 93 ? 3.727 -18.688 -25.625 1 92.88 93 ILE A O 1
ATOM 754 N N . LYS A 1 94 ? 3.654 -16.609 -26.438 1 93.25 94 LYS A N 1
ATOM 755 C CA . LYS A 1 94 ? 5.012 -16.672 -26.984 1 93.25 94 LYS A CA 1
ATOM 756 C C . LYS A 1 94 ? 6.043 -16.672 -25.859 1 93.25 94 LYS A C 1
ATOM 758 O O . LYS A 1 94 ? 5.867 -16.016 -24.828 1 93.25 94 LYS A O 1
ATOM 763 N N . GLU A 1 95 ? 7.133 -17.328 -26.094 1 95.94 95 GLU A N 1
ATOM 764 C CA . GLU A 1 95 ? 8.188 -17.469 -25.094 1 95.94 95 GLU A CA 1
ATOM 765 C C . GLU A 1 95 ? 8.734 -16.094 -24.703 1 95.94 95 GLU A C 1
ATOM 767 O O . GLU A 1 95 ? 9.023 -15.859 -23.531 1 95.94 95 GLU A O 1
ATOM 772 N N . GLU A 1 96 ? 8.867 -15.164 -25.609 1 95.62 96 GLU A N 1
ATOM 773 C CA . GLU A 1 96 ? 9.43 -13.852 -25.344 1 95.62 96 GLU A CA 1
ATOM 774 C C . GLU A 1 96 ? 8.523 -13.031 -24.438 1 95.62 96 GLU A C 1
ATOM 776 O O . GLU A 1 96 ? 8.953 -12.039 -23.844 1 95.62 96 GLU A O 1
ATOM 781 N N . ASN A 1 97 ? 7.27 -13.445 -24.312 1 96 97 ASN A N 1
ATOM 782 C CA . ASN A 1 97 ? 6.305 -12.75 -23.469 1 96 97 ASN A CA 1
ATOM 783 C C . ASN A 1 97 ? 6.309 -13.289 -22.031 1 96 97 ASN A C 1
ATOM 785 O O . ASN A 1 97 ? 5.66 -12.727 -21.156 1 96 97 ASN A O 1
ATOM 789 N N . ILE A 1 98 ? 7.027 -14.328 -21.891 1 97.44 98 ILE A N 1
ATOM 790 C CA . ILE A 1 98 ? 7.137 -14.922 -20.562 1 97.44 98 ILE A CA 1
ATOM 791 C C . ILE A 1 98 ? 8.43 -14.469 -19.891 1 97.44 98 ILE A C 1
ATOM 793 O O . ILE A 1 98 ? 9.523 -14.805 -20.344 1 97.44 98 ILE A O 1
ATOM 797 N N . GLN A 1 99 ? 8.297 -13.672 -18.828 1 98 99 GLN A N 1
ATOM 798 C CA . GLN A 1 99 ? 9.422 -13.125 -18.078 1 98 99 GLN A CA 1
ATOM 799 C C . GLN A 1 99 ? 9.648 -13.898 -16.781 1 98 99 GLN A C 1
ATOM 801 O O . GLN A 1 99 ? 8.992 -13.633 -15.781 1 98 99 GLN A O 1
ATOM 806 N N . LYS A 1 100 ? 10.625 -14.719 -16.75 1 98.06 100 LYS A N 1
ATOM 807 C CA . LYS A 1 100 ? 10.773 -15.703 -15.672 1 98.06 100 LYS A CA 1
ATOM 808 C C . LYS A 1 100 ? 11.625 -15.148 -14.531 1 98.06 100 LYS A C 1
ATOM 810 O O . LYS A 1 100 ? 12.711 -14.625 -14.766 1 98.06 100 LYS A O 1
ATOM 815 N N . LEU A 1 101 ? 11.117 -15.211 -13.344 1 98.44 101 LEU A N 1
ATOM 816 C CA . LEU A 1 101 ? 11.891 -15.125 -12.109 1 98.44 101 LEU A CA 1
ATOM 817 C C . LEU A 1 101 ? 12.523 -16.469 -11.766 1 98.44 101 LEU A C 1
ATOM 819 O O . LEU A 1 101 ? 11.828 -17.484 -11.695 1 98.44 101 LEU A O 1
ATOM 823 N N . THR A 1 102 ? 13.781 -16.516 -11.586 1 97.44 102 THR A N 1
ATOM 824 C CA . THR A 1 102 ? 14.508 -17.734 -11.273 1 97.44 102 THR A CA 1
ATOM 825 C C . THR A 1 102 ? 15.469 -17.516 -10.102 1 97.44 102 THR A C 1
ATOM 827 O O . THR A 1 102 ? 15.656 -16.375 -9.656 1 97.44 102 THR A O 1
ATOM 830 N N . ILE A 1 103 ? 16.031 -18.594 -9.664 1 96.44 103 ILE A N 1
ATOM 831 C CA . ILE A 1 103 ? 16.984 -18.562 -8.562 1 96.44 103 ILE A CA 1
ATOM 832 C C . ILE A 1 103 ? 18.25 -17.797 -9 1 96.44 103 ILE A C 1
ATOM 834 O O . ILE A 1 103 ? 19 -17.297 -8.164 1 96.44 103 ILE A O 1
ATOM 838 N N . ASP A 1 104 ? 18.438 -17.625 -10.312 1 96 104 ASP A N 1
ATOM 839 C CA . ASP A 1 104 ? 19.672 -17.047 -10.828 1 96 104 ASP A CA 1
ATOM 840 C C . ASP A 1 104 ? 19.516 -15.547 -11.055 1 96 104 ASP A C 1
ATOM 842 O O . ASP A 1 104 ? 20.5 -14.828 -11.211 1 96 104 ASP A O 1
ATOM 846 N N . ASN A 1 105 ? 18.281 -15.023 -11.047 1 97.5 105 ASN A N 1
ATOM 847 C CA . ASN A 1 105 ? 18.125 -13.641 -11.469 1 97.5 105 ASN A CA 1
ATOM 848 C C . ASN A 1 105 ? 17.344 -12.828 -10.445 1 97.5 105 ASN A C 1
ATOM 850 O O . ASN A 1 105 ? 17.031 -11.656 -10.672 1 97.5 105 ASN A O 1
ATOM 854 N N . TYR A 1 106 ? 17.016 -13.406 -9.273 1 98.12 106 TYR A N 1
ATOM 855 C CA . TYR A 1 106 ? 16.094 -12.766 -8.344 1 98.12 106 TYR A CA 1
ATOM 856 C C . TYR A 1 106 ? 16.672 -11.469 -7.801 1 98.12 106 TYR A C 1
ATOM 858 O O . TYR A 1 106 ? 15.938 -10.531 -7.477 1 98.12 106 TYR A O 1
ATOM 866 N N . ARG A 1 107 ? 17.984 -11.312 -7.734 1 97.62 107 ARG A N 1
ATOM 867 C CA . ARG A 1 107 ? 18.641 -10.156 -7.141 1 97.62 107 ARG A CA 1
ATOM 868 C C . ARG A 1 107 ? 18.406 -8.906 -7.984 1 97.62 107 ARG A C 1
ATOM 870 O O . ARG A 1 107 ? 18.438 -7.785 -7.465 1 97.62 107 ARG A O 1
ATOM 877 N N . GLU A 1 108 ? 18.109 -9.109 -9.266 1 97.69 108 GLU A N 1
ATOM 878 C CA . GLU A 1 108 ? 17.922 -7.977 -10.164 1 97.69 108 GLU A CA 1
ATOM 879 C C . GLU A 1 108 ? 16.453 -7.848 -10.586 1 97.69 108 GLU A C 1
ATOM 881 O O . GLU A 1 108 ? 16.109 -6.992 -11.406 1 97.69 108 GLU A O 1
ATOM 886 N N . HIS A 1 109 ? 15.688 -8.688 -10.039 1 98.25 109 HIS A N 1
ATOM 887 C CA . HIS A 1 109 ? 14.312 -8.805 -10.523 1 98.25 109 HIS A CA 1
ATOM 888 C C . HIS A 1 109 ? 13.531 -7.52 -10.289 1 98.25 109 HIS A C 1
ATOM 890 O O . HIS A 1 109 ? 12.852 -7.031 -11.188 1 98.25 109 HIS A O 1
ATOM 896 N N . ASP A 1 110 ? 13.633 -6.922 -9.109 1 97.94 110 ASP A N 1
ATOM 897 C CA . ASP A 1 110 ? 12.891 -5.707 -8.789 1 97.94 110 ASP A CA 1
ATOM 898 C C . ASP A 1 110 ? 13.359 -4.535 -9.656 1 97.94 110 ASP A C 1
ATOM 900 O O . ASP A 1 110 ? 12.539 -3.73 -10.102 1 97.94 110 ASP A O 1
ATOM 904 N N . GLN A 1 111 ? 14.594 -4.441 -9.852 1 96.81 111 GLN A N 1
ATOM 905 C CA . GLN A 1 111 ? 15.133 -3.398 -10.719 1 96.81 111 GLN A CA 1
ATOM 906 C C . GLN A 1 111 ? 14.633 -3.561 -12.148 1 96.81 111 GLN A C 1
ATOM 908 O O . GLN A 1 111 ? 14.281 -2.58 -12.805 1 96.81 111 GLN A O 1
ATOM 913 N N . LYS A 1 112 ? 14.656 -4.793 -12.625 1 97.62 112 LYS A N 1
ATOM 914 C CA . LYS A 1 112 ? 14.133 -5.082 -13.953 1 97.62 112 LYS A CA 1
ATOM 915 C C . LYS A 1 112 ? 12.672 -4.656 -14.07 1 97.62 112 LYS A C 1
ATOM 917 O O . LYS A 1 112 ? 12.281 -4.008 -15.039 1 97.62 112 LYS A O 1
ATOM 922 N N . LEU A 1 113 ? 11.867 -5.02 -13.094 1 97.81 113 LEU A N 1
ATOM 923 C CA . LEU A 1 113 ? 10.461 -4.656 -13.086 1 97.81 113 LEU A CA 1
ATOM 924 C C . LEU A 1 113 ? 10.289 -3.141 -13.141 1 97.81 113 LEU A C 1
ATOM 926 O O . LEU A 1 113 ? 9.469 -2.633 -13.914 1 97.81 113 LEU A O 1
ATOM 930 N N . ALA A 1 114 ? 11.07 -2.461 -12.336 1 96 114 ALA A N 1
ATOM 931 C CA . ALA A 1 114 ? 10.984 -1.004 -12.305 1 96 114 ALA A CA 1
ATOM 932 C C . ALA A 1 114 ? 11.312 -0.405 -13.672 1 96 114 ALA A C 1
ATOM 934 O O . ALA A 1 114 ? 10.609 0.483 -14.156 1 96 114 ALA A O 1
ATOM 935 N N . ARG A 1 115 ? 12.344 -0.906 -14.312 1 96.56 115 ARG A N 1
ATOM 936 C CA . ARG A 1 115 ? 12.773 -0.416 -15.617 1 96.56 115 ARG A CA 1
ATOM 937 C C . ARG A 1 115 ? 11.711 -0.674 -16.672 1 96.56 115 ARG A C 1
ATOM 939 O O . ARG A 1 115 ? 11.586 0.097 -17.625 1 96.56 115 ARG A O 1
ATOM 946 N N . GLU A 1 116 ? 10.992 -1.675 -16.453 1 97.12 116 GLU A N 1
ATOM 947 C CA . GLU A 1 116 ? 10.008 -2.086 -17.438 1 97.12 116 GLU A CA 1
ATOM 948 C C . GLU A 1 116 ? 8.641 -1.459 -17.156 1 97.12 116 GLU A C 1
ATOM 950 O O . GLU A 1 116 ? 7.648 -1.808 -17.797 1 97.12 116 GLU A O 1
ATOM 955 N N . GLY A 1 117 ? 8.578 -0.64 -16.219 1 96.69 117 GLY A N 1
ATOM 956 C CA . GLY A 1 117 ? 7.359 0.118 -15.977 1 96.69 117 GLY A CA 1
ATOM 957 C C . GLY A 1 117 ? 6.523 -0.438 -14.844 1 96.69 117 GLY A C 1
ATOM 958 O O . GLY A 1 117 ? 5.398 0.011 -14.617 1 96.69 117 GLY A O 1
ATOM 959 N N . GLY A 1 118 ? 7.059 -1.42 -14.07 1 98.12 118 GLY A N 1
ATOM 960 C CA . GLY A 1 118 ? 6.332 -2.008 -12.953 1 98.12 118 GLY A CA 1
ATOM 961 C C . GLY A 1 118 ? 5.246 -2.973 -13.398 1 98.12 118 GLY A C 1
ATOM 962 O O . GLY A 1 118 ? 5.02 -3.158 -14.594 1 98.12 118 GLY A O 1
ATOM 963 N N . LEU A 1 119 ? 4.613 -3.625 -12.477 1 98.75 119 LEU A N 1
ATOM 964 C CA . LEU A 1 119 ? 3.523 -4.555 -12.742 1 98.75 119 LEU A CA 1
ATOM 965 C C . LEU A 1 119 ? 2.188 -3.818 -12.82 1 98.75 119 LEU A C 1
ATOM 967 O O . LEU A 1 119 ? 1.836 -3.07 -11.898 1 98.75 119 LEU A O 1
ATOM 971 N N . ASP A 1 120 ? 1.444 -4.086 -13.922 1 98.56 120 ASP A N 1
ATOM 972 C CA . ASP A 1 120 ? 0.125 -3.484 -14.086 1 98.56 120 ASP A CA 1
ATOM 973 C C . ASP A 1 120 ? -0.915 -4.199 -13.227 1 98.56 120 ASP A C 1
ATOM 975 O O . ASP A 1 120 ? -1.822 -3.566 -12.688 1 98.56 120 ASP A O 1
ATOM 979 N N . LEU A 1 121 ? -0.76 -5.492 -13.125 1 98.69 121 LEU A N 1
ATOM 980 C CA . LEU A 1 121 ? -1.658 -6.32 -12.328 1 98.69 121 LEU A CA 1
ATOM 981 C C . LEU A 1 121 ? -0.934 -7.551 -11.789 1 98.69 121 LEU A C 1
ATOM 983 O O . LEU A 1 121 ? -0.172 -8.195 -12.516 1 98.69 121 LEU A O 1
ATOM 987 N N . VAL A 1 122 ? -1.125 -7.852 -10.555 1 98.88 122 VAL A N 1
ATOM 988 C CA . VAL A 1 122 ? -0.735 -9.125 -9.953 1 98.88 122 VAL A CA 1
ATOM 989 C C . VAL A 1 122 ? -1.981 -9.914 -9.562 1 98.88 122 VAL A C 1
ATOM 991 O O . VAL A 1 122 ? -2.838 -9.406 -8.828 1 98.88 122 VAL A O 1
ATOM 994 N N . VAL A 1 123 ? -2.145 -11.07 -10.078 1 98.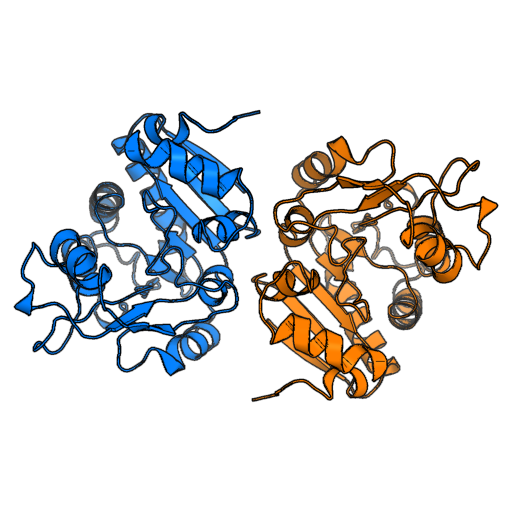81 123 VAL A N 1
ATOM 995 C CA . VAL A 1 123 ? -3.217 -11.984 -9.703 1 98.81 123 VAL A CA 1
ATOM 996 C C . VAL A 1 123 ? -2.713 -12.969 -8.656 1 98.81 123 VAL A C 1
ATOM 998 O O . VAL A 1 123 ? -1.803 -13.758 -8.922 1 98.81 123 VAL A O 1
ATOM 1001 N N . LEU A 1 124 ? -3.352 -12.891 -7.547 1 98.69 124 LEU A N 1
ATOM 1002 C CA . LEU A 1 124 ? -2.875 -13.656 -6.406 1 98.69 124 LEU A CA 1
ATOM 1003 C C . LEU A 1 124 ? -3.916 -14.688 -5.969 1 98.69 124 LEU A C 1
ATOM 1005 O O . LEU A 1 124 ? -5.117 -14.453 -6.109 1 98.69 124 LEU A O 1
ATOM 1009 N N . GLY A 1 125 ? -3.408 -15.797 -5.555 1 97.62 125 GLY A N 1
ATOM 1010 C CA . GLY A 1 125 ? -4.199 -16.672 -4.707 1 97.62 125 GLY A CA 1
ATOM 1011 C C . GLY A 1 125 ? -3.984 -16.422 -3.227 1 97.62 125 GLY A C 1
ATOM 1012 O O . GLY A 1 125 ? -3.262 -15.5 -2.846 1 97.62 125 GLY A O 1
ATOM 1013 N N . LEU A 1 126 ? -4.637 -17.266 -2.43 1 97.62 126 LEU A N 1
ATOM 1014 C CA . LEU A 1 126 ? -4.543 -17.125 -0.98 1 97.62 126 LEU A CA 1
ATOM 1015 C C . LEU A 1 126 ? -4.414 -18.5 -0.314 1 97.62 126 LEU A C 1
ATOM 1017 O O . LEU A 1 126 ? -5.234 -19.375 -0.542 1 97.62 126 LEU A O 1
ATOM 1021 N N . GLY A 1 127 ? -3.344 -18.625 0.481 1 95.62 127 GLY A N 1
ATOM 1022 C CA . GLY A 1 127 ? -3.213 -19.844 1.266 1 95.62 127 GLY A CA 1
ATOM 1023 C C . GLY A 1 127 ? -4.152 -19.891 2.457 1 95.62 127 GLY A C 1
ATOM 1024 O O . GLY A 1 127 ? -4.508 -18.844 3.012 1 95.62 127 GLY A O 1
ATOM 1025 N N . ALA A 1 128 ? -4.426 -21.094 2.914 1 94.44 128 ALA A N 1
ATOM 1026 C CA . ALA A 1 128 ? -5.281 -21.266 4.086 1 94.44 128 ALA A CA 1
ATOM 1027 C C . ALA A 1 128 ? -4.613 -20.688 5.336 1 94.44 128 ALA A C 1
ATOM 1029 O O . ALA A 1 128 ? -5.293 -20.328 6.301 1 94.44 128 ALA A O 1
ATOM 1030 N N . ASP A 1 129 ? -3.268 -20.578 5.262 1 93.44 129 ASP A N 1
ATOM 1031 C CA . ASP A 1 129 ? -2.516 -20.047 6.391 1 93.44 129 ASP A CA 1
ATOM 1032 C C . ASP A 1 129 ? -2.26 -18.547 6.219 1 93.44 129 ASP A C 1
ATOM 1034 O O . ASP A 1 129 ? -1.488 -17.953 6.977 1 93.44 129 ASP A O 1
ATOM 1038 N N . GLY A 1 130 ? -2.83 -17.938 5.184 1 95.94 130 GLY A N 1
ATOM 1039 C CA . GLY A 1 130 ? -2.709 -16.516 4.953 1 95.94 130 GLY A CA 1
ATOM 1040 C C . GLY A 1 130 ? -1.477 -16.141 4.148 1 95.94 130 GLY A C 1
ATOM 1041 O O . GLY A 1 130 ? -1.127 -14.961 4.047 1 95.94 130 GLY A O 1
ATOM 1042 N N . HIS A 1 131 ? -0.73 -17.094 3.633 1 97.06 131 HIS A N 1
ATOM 1043 C CA . HIS A 1 131 ? 0.414 -16.734 2.797 1 97.06 131 HIS A CA 1
ATOM 1044 C C . HIS A 1 131 ? -0.033 -16.297 1.408 1 97.06 131 HIS A C 1
ATOM 1046 O O . HIS A 1 131 ? -1.161 -16.578 0.995 1 97.06 131 HIS A O 1
ATOM 1052 N N . PHE A 1 132 ? 0.743 -15.57 0.683 1 97.75 132 PHE A N 1
ATOM 1053 C CA . PHE A 1 132 ? 0.637 -15.227 -0.731 1 97.75 132 PHE A CA 1
ATOM 1054 C C . PHE A 1 132 ? 1.995 -15.328 -1.415 1 97.75 132 PHE A C 1
ATOM 1056 O O . PHE A 1 132 ? 3.033 -15.141 -0.776 1 97.75 132 PHE A O 1
ATOM 1063 N N . CYS A 1 133 ? 2.02 -15.656 -2.668 1 97.31 133 CYS A N 1
ATOM 1064 C CA . CYS A 1 133 ? 3.279 -15.977 -3.33 1 97.31 133 CYS A CA 1
ATOM 1065 C C . CYS A 1 133 ? 4.066 -17.016 -2.529 1 97.31 133 CYS A C 1
ATOM 1067 O O . CYS A 1 133 ? 3.539 -18.062 -2.188 1 97.31 133 CYS A O 1
ATOM 1069 N N . GLY A 1 134 ? 5.227 -16.844 -2.342 1 96.5 134 GLY A N 1
ATOM 1070 C CA . GLY A 1 134 ? 6.055 -17.656 -1.481 1 96.5 134 GLY A CA 1
ATOM 1071 C C . GLY A 1 134 ? 6.281 -17.062 -0.109 1 96.5 134 GLY A C 1
ATOM 1072 O O . GLY A 1 134 ? 7.184 -17.484 0.621 1 96.5 134 GLY A O 1
ATOM 1073 N N . ASN A 1 135 ? 5.445 -16.047 0.251 1 97.81 135 ASN A N 1
ATOM 1074 C CA . ASN A 1 135 ? 5.582 -15.391 1.545 1 97.81 135 ASN A CA 1
ATOM 1075 C C . ASN A 1 135 ? 4.793 -16.109 2.631 1 97.81 135 ASN A C 1
ATOM 1077 O O . ASN A 1 135 ? 3.576 -15.945 2.74 1 97.81 135 ASN A O 1
ATOM 1081 N N . LEU A 1 136 ? 5.457 -16.812 3.479 1 96.31 136 LEU A N 1
ATOM 1082 C CA . LEU A 1 136 ? 4.844 -17.688 4.477 1 96.31 136 LEU A CA 1
ATOM 1083 C C . LEU A 1 136 ? 4.867 -17.031 5.855 1 96.31 136 LEU A C 1
ATOM 1085 O O . LEU A 1 136 ? 5.703 -16.172 6.121 1 96.31 136 LEU A O 1
ATOM 1089 N N . PRO A 1 137 ? 3.93 -17.469 6.695 1 95.12 137 PRO A N 1
ATOM 1090 C CA . PRO A 1 137 ? 4.016 -17.016 8.086 1 95.12 137 PRO A CA 1
ATOM 1091 C C . PRO A 1 137 ? 5.359 -17.344 8.734 1 95.12 137 PRO A C 1
ATOM 1093 O O . PRO A 1 137 ? 5.961 -18.375 8.43 1 95.12 137 PRO A O 1
ATOM 1096 N N . ASN A 1 138 ? 5.898 -16.453 9.562 1 89.75 138 ASN A N 1
ATOM 1097 C CA . ASN A 1 138 ? 7.078 -16.625 10.406 1 89.75 138 ASN A CA 1
ATOM 1098 C C . ASN A 1 138 ? 8.367 -16.5 9.602 1 89.75 138 ASN A C 1
ATOM 1100 O O . ASN A 1 138 ? 9.461 -16.547 10.164 1 89.75 138 ASN A O 1
ATOM 1104 N N . THR A 1 139 ? 8.281 -16.359 8.266 1 91.69 139 THR A N 1
ATOM 1105 C CA . THR A 1 139 ? 9.508 -16.25 7.48 1 91.69 139 THR A CA 1
ATOM 1106 C C . THR A 1 139 ? 9.555 -14.93 6.727 1 91.69 139 THR A C 1
ATOM 1108 O O . THR A 1 139 ? 10.617 -14.516 6.254 1 91.69 139 THR A O 1
ATOM 1111 N N . THR A 1 140 ? 8.492 -14.289 6.602 1 94.81 140 THR A N 1
ATOM 1112 C CA . THR A 1 140 ? 8.344 -13.141 5.711 1 94.81 140 THR A CA 1
ATOM 1113 C C . THR A 1 140 ? 8.328 -11.836 6.504 1 94.81 140 THR A C 1
ATOM 1115 O O . THR A 1 140 ? 7.688 -11.75 7.555 1 94.81 140 THR A O 1
ATOM 1118 N N . HIS A 1 141 ? 9.031 -10.867 5.992 1 98 141 HIS A N 1
ATOM 1119 C CA . HIS A 1 141 ? 8.961 -9.508 6.52 1 98 141 HIS A CA 1
ATOM 1120 C C . HIS A 1 141 ? 8.391 -8.547 5.48 1 98 141 HIS A C 1
ATOM 1122 O O . HIS A 1 141 ? 8.703 -8.648 4.293 1 98 141 HIS A O 1
ATOM 1128 N N . PHE A 1 142 ? 7.656 -7.535 5.91 1 98.62 142 PHE A N 1
ATOM 1129 C CA . PHE A 1 142 ? 6.879 -6.691 5.008 1 98.62 142 PHE A CA 1
ATOM 1130 C C . PHE A 1 142 ? 7.797 -5.816 4.16 1 98.62 142 PHE A C 1
ATOM 1132 O O . PHE A 1 142 ? 7.461 -5.469 3.027 1 98.62 142 PHE A O 1
ATOM 1139 N N . HIS A 1 143 ? 8.977 -5.539 4.691 1 98.12 143 HIS A N 1
ATOM 1140 C CA . HIS A 1 143 ? 9.859 -4.605 3.992 1 98.12 143 HIS A CA 1
ATOM 1141 C C . HIS A 1 143 ? 10.711 -5.328 2.953 1 98.12 143 HIS A C 1
ATOM 1143 O O . HIS A 1 143 ? 11.508 -4.695 2.252 1 98.12 143 HIS A O 1
ATOM 1149 N N . GLU A 1 144 ? 10.508 -6.637 2.791 1 98.19 144 GLU A N 1
ATOM 1150 C CA . GLU A 1 144 ? 11.352 -7.41 1.891 1 98.19 144 GLU A CA 1
ATOM 1151 C C . GLU A 1 144 ? 10.922 -7.23 0.438 1 98.19 144 GLU A C 1
ATOM 1153 O O . GLU A 1 144 ? 9.727 -7.203 0.137 1 98.19 144 GLU A O 1
ATOM 1158 N N . GLN A 1 145 ? 11.891 -7.02 -0.416 1 98.12 145 GLN A N 1
ATOM 1159 C CA . GLN A 1 145 ? 11.703 -7.152 -1.856 1 98.12 145 GLN A CA 1
ATOM 1160 C C . GLN A 1 145 ? 11.852 -8.602 -2.299 1 98.12 145 GLN A C 1
ATOM 1162 O O . GLN A 1 145 ? 11.508 -9.523 -1.553 1 98.12 145 GLN A O 1
ATOM 1167 N N . THR A 1 146 ? 12.141 -8.852 -3.582 1 98.75 146 THR A N 1
ATOM 1168 C CA . THR A 1 146 ? 12.352 -10.227 -4.027 1 98.75 146 THR A CA 1
ATOM 1169 C C . THR A 1 146 ? 13.508 -10.867 -3.264 1 98.75 146 THR A C 1
ATOM 1171 O O . THR A 1 146 ? 14.57 -10.266 -3.117 1 98.75 146 THR A O 1
ATOM 1174 N N . VAL A 1 147 ? 13.25 -12.078 -2.758 1 98.12 147 VAL A N 1
ATOM 1175 C CA . VAL A 1 147 ? 14.227 -12.664 -1.847 1 98.12 147 VAL A CA 1
ATOM 1176 C C . VAL A 1 147 ? 14.289 -14.18 -2.057 1 98.12 147 VAL A C 1
ATOM 1178 O O . VAL A 1 147 ? 13.344 -14.773 -2.58 1 98.12 147 VAL A O 1
ATOM 1181 N N . GLU A 1 148 ? 15.398 -14.773 -1.723 1 98.12 148 GLU A N 1
ATOM 1182 C CA . GLU A 1 148 ? 15.586 -16.219 -1.665 1 98.12 148 GLU A CA 1
ATOM 1183 C C . GLU A 1 148 ? 15.391 -16.75 -0.246 1 98.12 148 GLU A C 1
ATOM 1185 O O . GLU A 1 148 ? 15.93 -16.188 0.71 1 98.12 148 GLU A O 1
ATOM 1190 N N . PHE A 1 149 ? 14.602 -17.781 -0.101 1 97.25 149 PHE A N 1
ATOM 1191 C CA . PHE A 1 149 ? 14.375 -18.391 1.198 1 97.25 149 PHE A CA 1
ATOM 1192 C C . PHE A 1 149 ? 14.906 -19.828 1.217 1 97.25 149 PHE A C 1
ATOM 1194 O O . PHE A 1 149 ? 14.719 -20.578 0.259 1 97.25 149 PHE A O 1
ATOM 1201 N N . PRO A 1 150 ? 15.516 -20.156 2.312 1 96.88 150 PRO A N 1
ATOM 1202 C CA . PRO A 1 150 ? 15.945 -21.562 2.443 1 96.88 150 PRO A CA 1
ATOM 1203 C C . PRO A 1 150 ? 14.781 -22.5 2.713 1 96.88 150 PRO A C 1
ATOM 1205 O O . PRO A 1 150 ? 13.836 -22.141 3.42 1 96.88 150 PRO A O 1
ATOM 1208 N N . ILE A 1 151 ? 14.836 -23.609 2.086 1 96.62 151 ILE A N 1
ATOM 1209 C CA . ILE A 1 151 ? 13.906 -24.703 2.383 1 96.62 151 ILE A CA 1
ATOM 1210 C C . ILE A 1 151 ? 14.555 -25.672 3.365 1 96.62 151 ILE A C 1
ATOM 1212 O O . ILE A 1 151 ? 15.453 -26.438 2.996 1 96.62 151 ILE A O 1
ATOM 1216 N N . GLN A 1 152 ? 14.102 -25.594 4.559 1 93.94 152 GLN A N 1
ATOM 1217 C CA . GLN A 1 152 ? 14.68 -26.422 5.609 1 93.94 152 GLN A CA 1
ATOM 1218 C C . GLN A 1 152 ? 13.625 -26.812 6.633 1 93.94 152 GLN A C 1
ATOM 1220 O O . GLN A 1 152 ? 12.523 -26.266 6.652 1 93.94 152 GLN A O 1
ATOM 1225 N N . GLY A 1 153 ? 13.906 -27.812 7.352 1 92.56 153 GLY A N 1
ATOM 1226 C CA . GLY A 1 153 ? 13.008 -28.25 8.406 1 92.56 153 GLY A CA 1
ATOM 1227 C C . GLY A 1 153 ? 11.633 -28.641 7.891 1 92.56 153 GLY A C 1
ATOM 1228 O O . GLY A 1 153 ? 11.516 -29.453 6.965 1 92.56 153 GLY A O 1
ATOM 1229 N N . GLU A 1 154 ? 10.625 -28.078 8.492 1 89.75 154 GLU A N 1
ATOM 1230 C CA . GLU A 1 154 ? 9.242 -28.438 8.18 1 89.75 154 GLU A CA 1
ATOM 1231 C C . GLU A 1 154 ? 8.883 -28.031 6.75 1 89.75 154 GLU A C 1
ATOM 1233 O O . GLU A 1 154 ? 7.988 -28.625 6.137 1 89.75 154 GLU A O 1
ATOM 1238 N N . MET A 1 155 ? 9.562 -27.141 6.215 1 91.56 155 MET A N 1
ATOM 1239 C CA . MET A 1 155 ? 9.281 -26.641 4.867 1 91.56 155 MET A CA 1
ATOM 1240 C C . MET A 1 155 ? 9.562 -27.719 3.824 1 91.56 155 MET A C 1
ATOM 1242 O O . MET A 1 155 ? 8.93 -27.734 2.766 1 91.56 155 MET A O 1
ATOM 1246 N N . VAL A 1 156 ? 10.516 -28.547 4.145 1 95.19 156 VAL A N 1
ATOM 1247 C CA . VAL A 1 156 ? 10.852 -29.625 3.219 1 95.19 156 VAL A CA 1
ATOM 1248 C C . VAL A 1 156 ? 9.617 -30.5 2.963 1 95.19 156 VAL A C 1
ATOM 1250 O O . VAL A 1 156 ? 9.281 -30.781 1.812 1 95.19 156 VAL A O 1
ATOM 1253 N N . ASP A 1 157 ? 8.969 -30.859 4.016 1 94.06 157 ASP A N 1
ATOM 1254 C CA . ASP A 1 157 ? 7.777 -31.688 3.904 1 94.06 157 ASP A CA 1
ATOM 1255 C C . ASP A 1 157 ? 6.66 -30.938 3.17 1 94.06 157 ASP A C 1
ATOM 1257 O O . ASP A 1 157 ? 5.973 -31.531 2.326 1 94.06 157 ASP A O 1
ATOM 1261 N N . ILE A 1 158 ? 6.535 -29.703 3.453 1 90.12 158 ILE A N 1
ATOM 1262 C CA . ILE A 1 158 ? 5.488 -28.875 2.861 1 90.12 158 ILE A CA 1
ATOM 1263 C C . ILE A 1 158 ? 5.695 -28.781 1.352 1 90.12 158 ILE A C 1
ATOM 1265 O 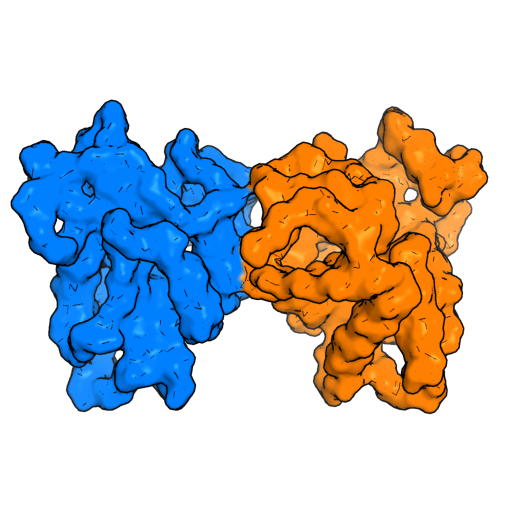O . ILE A 1 158 ? 4.762 -28.984 0.576 1 90.12 158 ILE A O 1
ATOM 1269 N N . VAL A 1 159 ? 6.902 -28.5 0.96 1 93.88 159 VAL A N 1
ATOM 1270 C CA . VAL A 1 159 ? 7.215 -28.328 -0.455 1 93.88 159 VAL A CA 1
ATOM 1271 C C . VAL A 1 159 ? 7.098 -29.672 -1.176 1 93.88 159 VAL A C 1
ATOM 1273 O O . VAL A 1 159 ? 6.527 -29.75 -2.268 1 93.88 159 VAL A O 1
ATOM 1276 N N . ALA A 1 160 ? 7.586 -30.734 -0.565 1 95.88 160 ALA A N 1
ATOM 1277 C CA . ALA A 1 160 ? 7.543 -32.062 -1.177 1 95.88 160 ALA A CA 1
ATOM 1278 C C . ALA A 1 160 ? 6.105 -32.5 -1.427 1 95.88 160 ALA A C 1
ATOM 1280 O O . ALA A 1 160 ? 5.754 -32.906 -2.543 1 95.88 160 ALA A O 1
ATOM 1281 N N . HIS A 1 161 ? 5.273 -32.344 -0.429 1 92.81 161 HIS A N 1
ATOM 1282 C CA . HIS A 1 161 ? 3.904 -32.844 -0.51 1 92.81 161 HIS A CA 1
ATOM 1283 C C . HIS A 1 161 ? 3.004 -31.859 -1.252 1 92.81 161 HIS A C 1
ATOM 1285 O O . HIS A 1 161 ? 2.053 -32.281 -1.922 1 92.81 161 HIS A O 1
ATOM 1291 N N . GLY A 1 162 ? 3.287 -30.656 -1.184 1 89.44 162 GLY A N 1
ATOM 1292 C CA . GLY A 1 162 ? 2.43 -29.641 -1.762 1 89.44 162 GLY A CA 1
ATOM 1293 C C . GLY A 1 162 ? 2.73 -29.359 -3.223 1 89.44 162 GLY A C 1
ATOM 1294 O O . GLY A 1 162 ? 1.813 -29.172 -4.027 1 89.44 162 GLY A O 1
ATOM 1295 N N . GLU A 1 163 ? 4.02 -29.391 -3.525 1 91.25 163 GLU A N 1
ATOM 1296 C CA . GLU A 1 163 ? 4.402 -28.859 -4.824 1 91.25 163 GLU A CA 1
ATOM 1297 C C . GLU A 1 163 ? 5.078 -29.922 -5.688 1 91.25 163 GLU A C 1
ATOM 1299 O O . GLU A 1 163 ? 5.148 -29.781 -6.91 1 91.25 163 GLU A O 1
ATOM 1304 N N . LEU A 1 164 ? 5.574 -31.016 -5.008 1 94.94 164 LEU A N 1
ATOM 1305 C CA . LEU A 1 164 ? 6.445 -31.906 -5.758 1 94.94 164 LEU A CA 1
ATOM 1306 C C . LEU A 1 164 ? 5.898 -33.344 -5.754 1 94.94 164 LEU A C 1
ATOM 1308 O O . LEU A 1 164 ? 6.656 -34.281 -5.926 1 94.94 164 LEU A O 1
ATOM 1312 N N . GLY A 1 165 ? 4.609 -33.469 -5.398 1 92.69 165 GLY A N 1
ATOM 1313 C CA . GLY A 1 165 ? 3.936 -34.781 -5.48 1 92.69 165 GLY A CA 1
ATOM 1314 C C . GLY A 1 165 ? 4.477 -35.781 -4.496 1 92.69 165 GLY A C 1
ATOM 1315 O O . GLY A 1 165 ? 4.398 -37 -4.742 1 92.69 165 GLY A O 1
ATOM 1316 N N . GLY A 1 166 ? 5.121 -35.281 -3.547 1 94.81 166 GLY A N 1
ATOM 1317 C CA . GLY A 1 166 ? 5.652 -36.156 -2.529 1 94.81 166 GLY A CA 1
ATOM 1318 C C . GLY A 1 166 ? 7.059 -36.656 -2.832 1 94.81 166 GLY A C 1
ATOM 1319 O O . GLY A 1 166 ? 7.609 -37.469 -2.098 1 94.81 166 GLY A O 1
ATOM 1320 N N . ASP A 1 167 ? 7.656 -36.25 -3.869 1 95.81 167 ASP A N 1
ATOM 1321 C CA . ASP A 1 167 ? 9 -36.656 -4.25 1 95.81 167 ASP A CA 1
ATOM 1322 C C . ASP A 1 167 ? 10.055 -35.812 -3.551 1 95.81 167 ASP A C 1
ATOM 1324 O O . ASP A 1 167 ? 10.414 -34.719 -4.031 1 95.81 167 ASP A O 1
ATOM 1328 N N . PHE A 1 168 ? 10.578 -36.25 -2.512 1 96.19 168 PHE A N 1
ATOM 1329 C CA . PHE A 1 168 ? 11.539 -35.531 -1.672 1 96.19 168 PHE A CA 1
ATOM 1330 C C . PHE A 1 168 ? 12.844 -35.312 -2.42 1 96.19 168 PHE A C 1
ATOM 1332 O O . PHE A 1 168 ? 13.594 -34.406 -2.102 1 96.19 168 PHE A O 1
ATOM 1339 N N . SER A 1 169 ? 13.133 -36.156 -3.381 1 96.62 169 SER A N 1
ATOM 1340 C CA . SER A 1 169 ? 14.391 -36.062 -4.109 1 96.62 169 SER A CA 1
ATOM 1341 C C . SER A 1 169 ? 14.43 -34.812 -4.977 1 96.62 169 SER A C 1
ATOM 1343 O O . SER A 1 169 ? 15.5 -34.375 -5.406 1 96.62 169 SER A O 1
ATOM 1345 N N . LEU A 1 170 ? 13.305 -34.188 -5.152 1 96.88 170 LEU A N 1
ATOM 1346 C CA . LEU A 1 170 ? 13.203 -33 -6.02 1 96.88 170 LEU A CA 1
ATOM 1347 C C . LEU A 1 170 ? 13.219 -31.719 -5.203 1 96.88 170 LEU A C 1
ATOM 1349 O O . LEU A 1 170 ? 13.258 -30.625 -5.77 1 96.88 170 LEU A O 1
ATOM 1353 N N . VAL A 1 171 ? 13.203 -31.859 -3.873 1 97.62 171 VAL A N 1
ATOM 1354 C CA . VAL A 1 171 ? 13.141 -30.672 -3.027 1 97.62 171 VAL A CA 1
ATOM 1355 C C . VAL A 1 171 ? 14.469 -29.922 -3.1 1 97.62 171 VAL A C 1
ATOM 1357 O O . VAL A 1 171 ? 15.516 -30.453 -2.727 1 97.62 171 VAL A O 1
ATOM 1360 N N . PRO A 1 172 ? 14.391 -28.641 -3.541 1 97.62 172 PRO A N 1
ATOM 1361 C CA . PRO A 1 172 ? 15.633 -27.859 -3.617 1 97.62 172 PRO A CA 1
ATOM 1362 C C . PRO A 1 172 ? 16.047 -27.281 -2.27 1 97.62 172 PRO A C 1
ATOM 1364 O O . PRO A 1 172 ? 15.336 -27.453 -1.271 1 97.62 172 PRO A O 1
ATOM 1367 N N . ASP A 1 173 ? 17.188 -26.578 -2.227 1 96.88 173 ASP A N 1
ATOM 1368 C CA . ASP A 1 173 ? 17.703 -25.984 -1 1 96.88 173 ASP A CA 1
ATOM 1369 C C . ASP A 1 173 ? 17 -24.672 -0.674 1 96.88 173 ASP A C 1
ATOM 1371 O O . ASP A 1 173 ? 17.016 -24.219 0.473 1 96.88 173 ASP A O 1
ATOM 1375 N N . SER A 1 174 ? 16.5 -24.062 -1.737 1 97.75 174 SER A N 1
ATOM 1376 C CA . SER A 1 174 ? 15.867 -22.766 -1.536 1 97.75 174 SER A CA 1
ATOM 1377 C C . SER A 1 174 ? 14.859 -22.453 -2.643 1 97.75 174 SER A C 1
ATOM 1379 O O . SER A 1 174 ? 14.805 -23.172 -3.646 1 97.75 174 SER A O 1
ATOM 1381 N N . TYR A 1 175 ? 14.039 -21.531 -2.451 1 97.81 175 TYR A N 1
ATOM 1382 C CA . TYR A 1 175 ? 13.141 -20.969 -3.451 1 97.81 175 TYR A CA 1
ATOM 1383 C C . TYR A 1 175 ? 13.195 -19.438 -3.428 1 97.81 175 TYR A C 1
ATOM 1385 O O . TYR A 1 175 ? 13.797 -18.844 -2.523 1 97.81 175 TYR A O 1
ATOM 1393 N N . VAL A 1 176 ? 12.695 -18.797 -4.473 1 98.25 176 VAL A N 1
ATOM 1394 C CA . VAL A 1 176 ? 12.672 -17.328 -4.547 1 98.25 176 VAL A CA 1
ATOM 1395 C C . VAL A 1 176 ? 11.227 -16.844 -4.652 1 98.25 176 VAL A C 1
ATOM 1397 O O . VAL A 1 176 ? 10.359 -17.562 -5.164 1 98.25 176 VAL A O 1
ATOM 1400 N N . THR A 1 177 ? 10.984 -15.688 -4.145 1 98.62 177 THR A N 1
ATOM 1401 C CA . THR A 1 177 ? 9.656 -15.078 -4.211 1 98.62 177 THR A CA 1
ATOM 1402 C C . THR A 1 177 ? 9.766 -13.555 -4.176 1 98.62 177 THR A C 1
ATOM 1404 O O . THR A 1 177 ? 10.641 -13.008 -3.5 1 98.62 177 THR A O 1
ATOM 1407 N N . MET A 1 178 ? 8.914 -12.906 -5 1 98.81 178 MET A N 1
ATOM 1408 C CA . MET A 1 178 ? 8.711 -11.477 -4.742 1 98.81 178 MET A CA 1
ATOM 1409 C C . MET A 1 178 ? 8.219 -11.25 -3.318 1 98.81 178 MET A C 1
ATOM 1411 O O . MET A 1 178 ? 7.27 -11.906 -2.875 1 98.81 178 MET A O 1
ATOM 1415 N N . GLY A 1 179 ? 8.891 -10.398 -2.578 1 98.56 179 GLY A N 1
ATOM 1416 C CA . GLY A 1 179 ? 8.477 -10.086 -1.221 1 98.56 179 GLY A CA 1
ATOM 1417 C C . GLY A 1 179 ? 7.305 -9.125 -1.162 1 98.56 179 GLY A C 1
ATOM 1418 O O . GLY A 1 179 ? 6.844 -8.633 -2.195 1 98.56 179 GLY A O 1
ATOM 1419 N N . PRO A 1 180 ? 6.824 -8.875 0.09 1 98.81 180 PRO A N 1
ATOM 1420 C CA . PRO A 1 180 ? 5.664 -7.996 0.254 1 98.81 180 PRO A CA 1
ATOM 1421 C C . PRO A 1 180 ? 5.879 -6.613 -0.361 1 98.81 180 PRO A C 1
ATOM 1423 O O . PRO A 1 180 ? 4.977 -6.078 -1.012 1 98.81 180 PRO A O 1
ATOM 1426 N N . LYS A 1 181 ? 7.004 -6.055 -0.173 1 98.56 181 LYS A N 1
ATOM 1427 C CA . LYS A 1 181 ? 7.285 -4.727 -0.708 1 98.56 181 LYS A CA 1
ATOM 1428 C C . LYS A 1 181 ? 7.238 -4.727 -2.232 1 98.56 181 LYS A C 1
ATOM 1430 O O . LYS A 1 181 ? 6.738 -3.781 -2.844 1 98.56 181 LYS A O 1
ATOM 1435 N N . SER A 1 182 ? 7.73 -5.77 -2.889 1 98.69 182 SER A N 1
ATOM 1436 C CA . SER A 1 182 ? 7.688 -5.898 -4.344 1 98.69 182 SER A CA 1
ATOM 1437 C C . SER A 1 182 ? 6.254 -6.023 -4.848 1 98.69 182 SER A C 1
ATOM 1439 O O . SER A 1 182 ? 5.879 -5.375 -5.824 1 98.69 182 SER A O 1
ATOM 1441 N N . ILE A 1 183 ? 5.484 -6.832 -4.184 1 98.88 183 ILE A N 1
ATOM 1442 C CA . ILE A 1 183 ? 4.102 -7.066 -4.59 1 98.88 183 ILE A CA 1
ATOM 1443 C C . ILE A 1 183 ? 3.281 -5.797 -4.383 1 98.88 183 ILE A C 1
ATOM 1445 O O . ILE A 1 183 ? 2.488 -5.414 -5.246 1 98.88 183 ILE A O 1
ATOM 1449 N N . MET A 1 184 ? 3.525 -5.133 -3.312 1 98.81 184 MET A N 1
ATOM 1450 C CA . MET A 1 184 ? 2.783 -3.924 -2.971 1 98.81 184 MET A CA 1
ATOM 1451 C C . MET A 1 184 ? 3.105 -2.795 -3.943 1 98.81 184 MET A C 1
ATOM 1453 O O . MET A 1 184 ? 2.354 -1.823 -4.047 1 98.81 184 MET A O 1
ATOM 1457 N N . ALA A 1 185 ? 4.164 -2.854 -4.68 1 98.38 185 ALA A N 1
ATOM 1458 C CA . ALA A 1 185 ? 4.566 -1.837 -5.648 1 98.38 185 ALA A CA 1
ATOM 1459 C C . ALA A 1 185 ? 3.744 -1.942 -6.93 1 98.38 185 ALA A C 1
ATOM 1461 O O . ALA A 1 185 ? 3.762 -1.032 -7.762 1 98.38 185 ALA A O 1
ATOM 1462 N N . ALA A 1 186 ? 2.996 -3.033 -7.086 1 98.75 186 ALA A N 1
ATOM 1463 C CA . ALA A 1 186 ? 2.168 -3.209 -8.273 1 98.75 186 ALA A CA 1
ATOM 1464 C C . ALA A 1 186 ? 1.083 -2.139 -8.352 1 98.75 186 ALA A C 1
ATOM 1466 O O . ALA A 1 186 ? 0.619 -1.643 -7.316 1 98.75 186 ALA A O 1
ATOM 1467 N N . LYS A 1 187 ? 0.644 -1.834 -9.586 1 98.31 187 LYS A N 1
ATOM 1468 C CA . LYS A 1 187 ? -0.393 -0.823 -9.773 1 98.31 187 LYS A CA 1
ATOM 1469 C C . LYS A 1 187 ? -1.748 -1.331 -9.289 1 98.31 187 LYS A C 1
ATOM 1471 O O . LYS A 1 187 ? -2.531 -0.574 -8.711 1 98.31 187 LYS A O 1
ATOM 1476 N N . ASN A 1 188 ? -1.987 -2.607 -9.523 1 98.69 188 ASN A N 1
ATOM 1477 C CA . ASN A 1 188 ? -3.242 -3.242 -9.133 1 98.69 188 ASN A CA 1
ATOM 1478 C C . ASN A 1 188 ? -3.018 -4.66 -8.617 1 98.69 188 ASN A C 1
ATOM 1480 O O . ASN A 1 188 ? -2.174 -5.391 -9.141 1 98.69 188 ASN A O 1
ATOM 1484 N N . LEU A 1 189 ? -3.777 -5.027 -7.625 1 98.88 189 LEU A N 1
ATOM 1485 C CA . LEU A 1 189 ? -3.766 -6.379 -7.078 1 98.88 189 LEU A CA 1
ATOM 1486 C C . LEU A 1 189 ? -5.141 -7.027 -7.199 1 98.88 189 LEU A C 1
ATOM 1488 O O . LEU A 1 189 ? -6.164 -6.371 -6.988 1 98.88 189 LEU A O 1
ATOM 1492 N N . LEU A 1 190 ? -5.188 -8.281 -7.551 1 98.88 190 LEU A N 1
ATOM 1493 C CA . LEU A 1 190 ? -6.387 -9.109 -7.562 1 98.88 190 LEU A CA 1
ATOM 1494 C C . LEU A 1 190 ? -6.172 -10.383 -6.75 1 98.88 190 LEU A C 1
ATOM 1496 O O . LEU A 1 190 ? -5.238 -11.141 -7.016 1 98.88 190 LEU A O 1
ATOM 1500 N N . ILE A 1 191 ? -6.953 -10.578 -5.762 1 98.75 191 ILE A N 1
ATOM 1501 C CA . ILE A 1 191 ? -7.008 -11.859 -5.074 1 98.75 191 ILE A CA 1
ATOM 1502 C C . ILE A 1 191 ? -8.227 -12.648 -5.551 1 98.75 191 ILE A C 1
ATOM 1504 O O . ILE A 1 191 ? -9.344 -12.133 -5.555 1 98.75 191 ILE A O 1
ATOM 1508 N N . ILE A 1 192 ? -8.016 -13.844 -5.984 1 98.81 192 ILE A N 1
ATOM 1509 C CA . ILE A 1 192 ? -9.117 -14.758 -6.258 1 98.81 192 ILE A CA 1
ATOM 1510 C C . ILE A 1 192 ? -9.125 -15.883 -5.223 1 98.81 192 ILE A C 1
ATOM 1512 O O . ILE A 1 192 ? -8.086 -16.469 -4.926 1 98.81 192 ILE A O 1
ATOM 1516 N N . VAL A 1 193 ? -10.234 -16.109 -4.645 1 98.44 193 VAL A N 1
ATOM 1517 C CA . VAL A 1 193 ? -10.312 -17.078 -3.549 1 98.44 193 VAL A CA 1
ATOM 1518 C C . VAL A 1 193 ? -11.656 -17.812 -3.596 1 98.44 193 VAL A C 1
ATOM 1520 O O . VAL A 1 193 ? -12.703 -17.188 -3.807 1 98.44 193 VAL A O 1
ATOM 1523 N N . SER A 1 194 ? -11.578 -19.141 -3.43 1 98.19 194 SER A N 1
ATOM 1524 C CA . SER A 1 194 ? -12.789 -19.953 -3.512 1 98.19 194 SER A CA 1
ATOM 1525 C C . SER A 1 194 ? -12.805 -21.031 -2.439 1 98.19 194 SER A C 1
ATOM 1527 O O . SER A 1 194 ? -11.75 -21.562 -2.062 1 98.19 194 SER A O 1
ATOM 1529 N N . GLY A 1 195 ? -14.023 -21.359 -1.982 1 98 195 GLY A N 1
ATOM 1530 C CA . GLY A 1 195 ? -14.211 -22.516 -1.13 1 98 195 GLY A CA 1
ATOM 1531 C C . GLY A 1 195 ? -14.258 -22.172 0.347 1 98 195 GLY A C 1
ATOM 1532 O O . GLY A 1 195 ? -13.594 -21.234 0.789 1 98 195 GLY A O 1
ATOM 1533 N N . ALA A 1 196 ? -14.875 -23.062 1.079 1 98.12 196 ALA A N 1
ATOM 1534 C CA . ALA A 1 196 ? -15.086 -22.844 2.508 1 98.12 196 ALA A CA 1
ATOM 1535 C C . ALA A 1 196 ? -13.766 -22.922 3.273 1 98.12 196 ALA A C 1
ATOM 1537 O O . ALA A 1 196 ? -13.594 -22.25 4.297 1 98.12 196 ALA A O 1
ATOM 1538 N N . GLY A 1 197 ? -12.93 -23.688 2.744 1 97.69 197 GLY A N 1
ATOM 1539 C CA . GLY A 1 197 ? -11.641 -23.875 3.393 1 97.69 197 GLY A CA 1
ATOM 1540 C C . GLY A 1 197 ? -10.805 -22.609 3.447 1 97.69 197 GLY A C 1
ATOM 1541 O O . GLY A 1 197 ? -9.836 -22.547 4.203 1 97.69 197 GLY A O 1
ATOM 1542 N N . LYS A 1 198 ? -11.172 -21.547 2.682 1 98.06 198 LYS A N 1
ATOM 1543 C CA . LYS A 1 198 ? -10.398 -20.297 2.621 1 98.06 198 LYS A CA 1
ATOM 1544 C C . LYS A 1 198 ? -11.109 -19.172 3.375 1 98.06 198 LYS A C 1
ATOM 1546 O O . LYS A 1 198 ? -10.602 -18.062 3.451 1 98.06 198 LYS A O 1
ATOM 1551 N N . ALA A 1 199 ? -12.227 -19.469 3.922 1 98.44 199 ALA A N 1
ATOM 1552 C CA . ALA A 1 199 ? -13.086 -18.438 4.484 1 98.44 199 ALA A CA 1
ATOM 1553 C C . ALA A 1 199 ? -12.406 -17.719 5.652 1 98.44 199 ALA A C 1
ATOM 1555 O O . ALA A 1 199 ? -12.375 -16.5 5.711 1 98.44 199 ALA A O 1
ATOM 1556 N N . GLN A 1 200 ? -11.859 -18.484 6.555 1 98.5 200 GLN A N 1
ATOM 1557 C CA . GLN A 1 200 ? -11.203 -17.906 7.719 1 98.5 200 GLN A CA 1
ATOM 1558 C C . GLN A 1 200 ? -9.961 -17.109 7.305 1 98.5 200 GLN A C 1
ATOM 1560 O O . GLN A 1 200 ? -9.719 -16.016 7.828 1 98.5 200 GLN A O 1
ATOM 1565 N N . ALA A 1 201 ? -9.211 -17.641 6.434 1 98.38 201 ALA A N 1
ATOM 1566 C CA . ALA A 1 201 ? -8.023 -16.938 5.938 1 98.38 201 ALA A CA 1
ATOM 1567 C C . ALA A 1 201 ? -8.391 -15.609 5.297 1 98.38 201 ALA A C 1
ATOM 1569 O O . ALA A 1 201 ? -7.754 -14.586 5.566 1 98.38 201 ALA A O 1
ATOM 1570 N N . LEU A 1 202 ? -9.406 -15.641 4.457 1 98.62 202 LEU A N 1
ATOM 1571 C CA . LEU A 1 202 ? -9.844 -14.422 3.793 1 98.62 202 LEU A CA 1
ATOM 1572 C C . LEU A 1 202 ? -10.273 -13.375 4.812 1 98.62 202 LEU A C 1
ATOM 1574 O O . LEU A 1 202 ? -9.922 -12.195 4.688 1 98.62 202 LEU A O 1
ATOM 1578 N N . LYS A 1 203 ? -10.984 -13.781 5.809 1 98.56 203 LYS A N 1
ATOM 1579 C CA . LYS A 1 203 ? -11.406 -12.883 6.875 1 98.56 203 LYS A CA 1
ATOM 1580 C C . LYS A 1 203 ? -10.203 -12.266 7.582 1 98.56 203 LYS A C 1
ATOM 1582 O O . LYS A 1 203 ? -10.141 -11.047 7.77 1 98.56 203 LYS A O 1
ATOM 1587 N N . ASN A 1 204 ? -9.234 -13.094 7.98 1 98.31 204 ASN A N 1
ATOM 1588 C CA . ASN A 1 204 ? -8.039 -12.617 8.656 1 98.31 204 ASN A CA 1
ATOM 1589 C C . ASN A 1 204 ? -7.277 -11.602 7.812 1 98.31 204 ASN A C 1
ATOM 1591 O O . ASN A 1 204 ? -6.789 -10.594 8.328 1 98.31 204 ASN A O 1
ATOM 1595 N N . VAL A 1 205 ? -7.242 -11.859 6.543 1 98.38 205 VAL A N 1
ATOM 1596 C CA . VAL A 1 205 ? -6.461 -11.047 5.613 1 98.38 205 VAL A CA 1
ATOM 1597 C C . VAL A 1 205 ? -7.133 -9.688 5.418 1 98.38 205 VAL A C 1
ATOM 1599 O O . VAL A 1 205 ? -6.461 -8.656 5.418 1 98.38 205 VAL A O 1
ATOM 1602 N N . LEU A 1 206 ? -8.43 -9.641 5.32 1 97.75 206 LEU A N 1
ATOM 1603 C CA . LEU A 1 206 ? -9.125 -8.422 4.918 1 97.75 206 LEU A CA 1
ATOM 1604 C C . LEU A 1 206 ? -9.586 -7.633 6.137 1 97.75 206 LEU A C 1
ATOM 1606 O O . LEU A 1 206 ? -9.727 -6.406 6.074 1 97.75 206 LEU A O 1
ATOM 1610 N N . GLN A 1 207 ? -9.828 -8.344 7.246 1 97.31 207 GLN A N 1
ATOM 1611 C CA . GLN A 1 207 ? -10.508 -7.672 8.352 1 97.31 207 GLN A CA 1
ATOM 1612 C C . GLN A 1 207 ? -9.734 -7.848 9.656 1 97.31 207 GLN A C 1
ATOM 1614 O O . GLN A 1 207 ? -10.102 -7.273 10.688 1 97.31 207 GLN A O 1
ATOM 1619 N N . GLY A 1 208 ? -8.672 -8.609 9.664 1 97.75 208 GLY A N 1
ATOM 1620 C CA . GLY A 1 208 ? -7.812 -8.781 10.828 1 97.75 208 GLY A CA 1
ATOM 1621 C C . GLY A 1 208 ? -6.699 -7.754 10.906 1 97.75 208 GLY A C 1
ATOM 1622 O O . GLY A 1 208 ? -6.621 -6.852 10.07 1 97.75 208 GLY A O 1
ATOM 1623 N N . PRO A 1 209 ? -5.855 -7.887 11.969 1 97.94 209 PRO A N 1
ATOM 1624 C CA . PRO A 1 209 ? -4.68 -7.016 12.055 1 97.94 209 PRO A CA 1
ATOM 1625 C C . PRO A 1 209 ? -3.699 -7.227 10.906 1 97.94 209 PRO A C 1
ATOM 1627 O O . PRO A 1 209 ? -3.629 -8.32 10.344 1 97.94 209 PRO A O 1
ATOM 1630 N N . VAL A 1 210 ? -3.053 -6.164 10.5 1 98.44 210 VAL A N 1
ATOM 1631 C CA . VAL A 1 210 ? -1.92 -6.297 9.594 1 98.44 210 VAL A CA 1
ATOM 1632 C C . VAL A 1 210 ? -0.707 -6.828 10.352 1 98.44 210 VAL A C 1
ATOM 1634 O O . VAL A 1 210 ? -0.159 -6.141 11.219 1 98.44 210 VAL A O 1
ATOM 1637 N N . THR A 1 211 ? -0.355 -8.047 10.023 1 97.94 211 THR A N 1
ATOM 1638 C CA . THR A 1 211 ? 0.701 -8.711 10.781 1 97.94 211 THR A CA 1
ATOM 1639 C C . THR A 1 211 ? 1.448 -9.711 9.906 1 97.94 211 THR A C 1
ATOM 1641 O O . THR A 1 211 ? 0.85 -10.352 9.039 1 97.94 211 THR A O 1
ATOM 1644 N N . GLU A 1 212 ? 2.711 -9.891 10.211 1 97.88 212 GLU A N 1
ATOM 1645 C CA . GLU A 1 212 ? 3.541 -10.828 9.461 1 97.88 212 GLU A CA 1
ATOM 1646 C C . GLU A 1 212 ? 3.164 -12.273 9.773 1 97.88 212 GLU A C 1
ATOM 1648 O O . GLU A 1 212 ? 3.527 -13.188 9.039 1 97.88 212 GLU A O 1
ATOM 1653 N N . ASP A 1 213 ? 2.348 -12.5 10.852 1 97.56 213 ASP A N 1
ATOM 1654 C CA . ASP A 1 213 ? 1.81 -13.828 11.148 1 97.56 213 ASP A CA 1
ATOM 1655 C C . ASP A 1 213 ? 0.768 -14.242 10.109 1 97.56 213 ASP A C 1
ATOM 1657 O O . ASP A 1 213 ? 0.479 -15.43 9.961 1 97.56 213 ASP A O 1
ATOM 1661 N N . VAL A 1 214 ? 0.113 -13.32 9.484 1 98.12 214 VAL A N 1
ATOM 1662 C CA . VAL A 1 214 ? -0.771 -13.453 8.328 1 98.12 214 VAL A CA 1
ATOM 1663 C C . VAL A 1 214 ? -0.248 -12.602 7.176 1 98.12 214 VAL A C 1
ATOM 1665 O O . VAL A 1 214 ? -0.773 -11.516 6.906 1 98.12 214 VAL A O 1
ATOM 1668 N N . PRO A 1 215 ? 0.712 -13.109 6.48 1 98.5 215 PRO A N 1
ATOM 1669 C CA . PRO A 1 215 ? 1.46 -12.266 5.539 1 98.5 215 PRO A CA 1
ATOM 1670 C C . PRO A 1 215 ? 0.555 -11.547 4.547 1 98.5 215 PRO A C 1
ATOM 1672 O O . PRO A 1 215 ? 0.766 -10.359 4.262 1 98.5 215 PRO A O 1
ATOM 1675 N N . ALA A 1 216 ? -0.46 -12.164 4.102 1 98.75 216 ALA A N 1
ATOM 1676 C CA . ALA A 1 216 ? -1.329 -11.562 3.096 1 98.75 216 ALA A CA 1
ATOM 1677 C C . ALA A 1 216 ? -2.133 -10.406 3.686 1 98.75 216 ALA A C 1
ATOM 1679 O O . ALA A 1 216 ? -2.75 -9.633 2.951 1 98.75 216 ALA A O 1
ATOM 1680 N N . SER A 1 217 ? -2.082 -10.211 5.027 1 98.62 217 SER A N 1
ATOM 1681 C CA . SER A 1 217 ? -2.824 -9.125 5.664 1 98.62 217 SER A CA 1
ATOM 1682 C C . SER A 1 217 ? -2.311 -7.766 5.207 1 98.62 217 SER A C 1
ATOM 1684 O O . SER A 1 217 ? -3.045 -6.777 5.234 1 98.62 217 SER A O 1
ATOM 1686 N N . VAL A 1 218 ? -1.083 -7.664 4.738 1 98.81 218 VAL A N 1
ATOM 1687 C CA . VAL A 1 218 ? -0.497 -6.398 4.309 1 98.81 218 VAL A CA 1
ATOM 1688 C C . VAL A 1 218 ? -1.19 -5.91 3.037 1 98.81 218 VAL A C 1
ATOM 1690 O O . VAL A 1 218 ? -1.214 -4.711 2.758 1 98.81 218 VAL A O 1
ATOM 1693 N N . LEU A 1 219 ? -1.828 -6.828 2.295 1 98.81 219 LEU A N 1
ATOM 1694 C CA . LEU A 1 219 ? -2.438 -6.504 1.01 1 98.81 219 LEU A CA 1
ATOM 1695 C C . LEU A 1 219 ? -3.643 -5.586 1.196 1 98.81 219 LEU A C 1
ATOM 1697 O O . LEU A 1 219 ? -4.02 -4.852 0.279 1 98.81 219 LEU A O 1
ATOM 1701 N N . GLN A 1 220 ? -4.25 -5.609 2.422 1 98.5 220 GLN A N 1
ATOM 1702 C CA . GLN A 1 220 ? -5.422 -4.77 2.652 1 98.5 220 GLN A CA 1
ATOM 1703 C C . GLN A 1 220 ? -5.051 -3.291 2.656 1 98.5 220 GLN A C 1
ATOM 1705 O O . GLN A 1 220 ? -5.926 -2.426 2.598 1 98.5 220 GLN A O 1
ATOM 1710 N N . LEU A 1 221 ? -3.738 -3.01 2.701 1 98.69 221 LEU A N 1
ATOM 1711 C CA . LEU A 1 221 ? -3.266 -1.629 2.736 1 98.69 221 LEU A CA 1
ATOM 1712 C C . LEU A 1 221 ? -3.076 -1.083 1.325 1 98.69 221 LEU A C 1
ATOM 1714 O O . LEU A 1 221 ? -2.818 0.109 1.146 1 98.69 221 LEU A O 1
ATOM 1718 N N . HIS A 1 222 ? -3.133 -1.912 0.311 1 98.81 222 HIS A N 1
ATOM 1719 C CA . HIS A 1 222 ? -2.918 -1.468 -1.062 1 98.81 222 HIS A CA 1
ATOM 1720 C C . HIS A 1 222 ? -4.086 -0.615 -1.553 1 98.81 222 HIS A C 1
ATOM 1722 O O . HIS A 1 222 ? -5.246 -0.97 -1.348 1 98.81 222 HIS A O 1
ATOM 1728 N N . PRO A 1 223 ? -3.83 0.466 -2.234 1 98.31 223 PRO A N 1
ATOM 1729 C CA . PRO A 1 223 ? -4.914 1.375 -2.617 1 98.31 223 PRO A CA 1
ATOM 1730 C C . PRO A 1 223 ? -5.773 0.825 -3.754 1 98.31 223 PRO A C 1
ATOM 1732 O O . PRO A 1 223 ? -6.871 1.325 -3.998 1 98.31 223 PRO A O 1
ATOM 1735 N N . SER A 1 224 ? -5.281 -0.164 -4.473 1 98.31 224 SER A N 1
ATOM 1736 C CA . SER A 1 224 ? -6.008 -0.785 -5.574 1 98.31 224 SER A CA 1
ATOM 1737 C C . SER A 1 224 ? -6.035 -2.303 -5.434 1 98.31 224 SER A C 1
ATOM 1739 O O . SER A 1 224 ? -5.355 -3.014 -6.176 1 98.31 224 SER A O 1
ATOM 1741 N N . LEU A 1 225 ? -6.773 -2.771 -4.477 1 98.56 225 LEU A N 1
ATOM 1742 C CA . LEU A 1 225 ? -6.969 -4.195 -4.223 1 98.56 225 LEU A CA 1
ATOM 1743 C C . LEU A 1 225 ? -8.383 -4.625 -4.59 1 98.56 225 LEU A C 1
ATOM 1745 O O . LEU A 1 225 ? -9.359 -4.055 -4.094 1 98.56 225 LEU A O 1
ATOM 1749 N N . MET A 1 226 ? -8.469 -5.578 -5.469 1 98.62 226 MET A N 1
ATOM 1750 C CA . MET A 1 226 ? -9.727 -6.254 -5.77 1 98.62 226 MET A CA 1
ATOM 1751 C C . MET A 1 226 ? -9.711 -7.691 -5.258 1 98.62 226 MET A C 1
ATOM 1753 O O . MET A 1 226 ? -8.703 -8.391 -5.383 1 98.62 226 MET A O 1
ATOM 1757 N N . VAL A 1 227 ? -10.828 -8.078 -4.664 1 98.75 227 VAL A N 1
ATOM 1758 C CA . VAL A 1 227 ? -11.016 -9.461 -4.219 1 98.75 227 VAL A CA 1
ATOM 1759 C C . VAL A 1 227 ? -12.242 -10.055 -4.898 1 98.75 227 VAL A C 1
ATOM 1761 O O . VAL A 1 227 ? -13.328 -9.477 -4.855 1 98.75 227 VAL A O 1
ATOM 1764 N N . ILE A 1 228 ? -12.055 -11.102 -5.621 1 98.88 228 ILE A N 1
ATOM 1765 C CA . ILE A 1 228 ? -13.156 -11.883 -6.18 1 98.88 228 ILE A CA 1
ATOM 1766 C C . ILE A 1 228 ? -13.242 -13.234 -5.469 1 98.88 228 ILE A C 1
ATOM 1768 O O . ILE A 1 228 ? -12.336 -14.062 -5.586 1 98.88 228 ILE A O 1
ATOM 1772 N N . ALA A 1 229 ? -14.305 -13.445 -4.734 1 98.75 229 ALA A N 1
ATOM 1773 C CA . ALA A 1 229 ? -14.492 -14.648 -3.924 1 98.75 229 ALA A CA 1
ATOM 1774 C C . ALA A 1 229 ? -15.859 -15.273 -4.195 1 98.75 229 ALA A C 1
ATOM 1776 O O . ALA A 1 229 ? -16.812 -14.578 -4.52 1 98.75 229 ALA A O 1
ATOM 1777 N N . ASP A 1 230 ? -15.891 -16.578 -4.145 1 98.75 230 ASP A N 1
ATOM 1778 C CA . ASP A 1 230 ? -17.219 -17.172 -4.156 1 98.75 230 ASP A CA 1
ATOM 1779 C C . ASP A 1 230 ? -17.875 -17.094 -2.777 1 98.75 230 ASP A C 1
ATOM 1781 O O . ASP A 1 230 ? -17.219 -16.75 -1.795 1 98.75 230 ASP A O 1
ATOM 1785 N N . LYS A 1 231 ? -19.078 -17.406 -2.736 1 98.56 231 LYS A N 1
ATOM 1786 C CA . LYS A 1 231 ? -19.844 -17.297 -1.502 1 98.56 231 LYS A CA 1
ATOM 1787 C C . LYS A 1 231 ? -19.219 -18.125 -0.384 1 98.56 231 LYS A C 1
ATOM 1789 O O . LYS A 1 231 ? -19.172 -17.688 0.769 1 98.56 231 LYS A O 1
ATOM 1794 N N . ALA A 1 232 ? -18.812 -19.266 -0.689 1 98.62 232 ALA A N 1
ATOM 1795 C CA . ALA A 1 232 ? -18.234 -20.172 0.312 1 98.62 232 ALA A CA 1
ATOM 1796 C C . ALA A 1 232 ? -17 -19.547 0.954 1 98.62 232 ALA A C 1
ATOM 1798 O O . ALA A 1 232 ? -16.844 -19.578 2.178 1 98.62 232 ALA A O 1
ATOM 1799 N N . ALA A 1 233 ? -16.125 -18.938 0.196 1 98.5 233 ALA A N 1
ATOM 1800 C CA . ALA A 1 233 ? -14.906 -18.312 0.691 1 98.5 233 ALA A CA 1
ATOM 1801 C C . ALA A 1 233 ? -15.211 -17.031 1.457 1 98.5 233 ALA A C 1
ATOM 1803 O O . ALA A 1 233 ? -14.453 -16.625 2.348 1 98.5 233 ALA A O 1
ATOM 1804 N N . ALA A 1 234 ? -16.297 -16.391 1.146 1 98.31 234 ALA A N 1
ATOM 1805 C CA . ALA A 1 234 ? -16.641 -15.102 1.748 1 98.31 234 ALA A CA 1
ATOM 1806 C C . ALA A 1 234 ? -17.531 -15.289 2.977 1 98.31 234 ALA A C 1
ATOM 1808 O O . ALA A 1 234 ? -17.969 -14.305 3.586 1 98.31 234 ALA A O 1
ATOM 1809 N N . ALA A 1 235 ? -17.766 -16.5 3.316 1 98.12 235 ALA A N 1
ATOM 1810 C CA . ALA A 1 235 ? -18.812 -16.844 4.281 1 98.12 235 ALA A CA 1
ATOM 1811 C C . ALA A 1 235 ? -18.516 -16.234 5.648 1 98.12 235 ALA A C 1
ATOM 1813 O O . ALA A 1 235 ? -19.422 -15.961 6.426 1 98.12 235 ALA A O 1
ATOM 1814 N N . GLU A 1 236 ? -17.25 -15.984 5.977 1 97.75 236 GLU A N 1
ATOM 1815 C CA . GLU A 1 236 ? -16.891 -15.508 7.309 1 97.75 236 GLU A CA 1
ATOM 1816 C C . GLU A 1 236 ? -16.719 -13.992 7.328 1 97.75 236 GLU A C 1
ATOM 1818 O O . GLU A 1 236 ? -16.484 -13.406 8.383 1 97.75 236 GLU A O 1
ATOM 1823 N N . LEU A 1 237 ? -16.766 -13.328 6.203 1 97.19 237 LEU A N 1
ATOM 1824 C CA . LEU A 1 237 ? -16.562 -11.883 6.129 1 97.19 237 LEU A CA 1
ATOM 1825 C C . LEU A 1 237 ? -17.734 -11.141 6.762 1 97.19 237 LEU A C 1
ATOM 1827 O O . LEU A 1 237 ? -18.891 -11.531 6.59 1 97.19 237 LEU A O 1
ATOM 1831 N N . ALA A 1 238 ? -17.438 -10.148 7.598 1 92.25 238 ALA A N 1
ATOM 1832 C CA . ALA A 1 238 ? -18.453 -9.203 8.078 1 92.25 238 ALA A CA 1
ATOM 1833 C C . ALA A 1 238 ? -18.797 -8.18 6.996 1 92.25 238 ALA A C 1
ATOM 1835 O O . ALA A 1 238 ? -18.031 -7.227 6.773 1 92.25 238 ALA A O 1
ATOM 1836 N N . LEU A 1 239 ? -19.891 -8.453 6.227 1 83.38 239 LEU A N 1
ATOM 1837 C CA . LEU A 1 239 ? -20.266 -7.594 5.105 1 83.38 239 LEU A CA 1
ATOM 1838 C C . LEU A 1 239 ? -21.156 -6.449 5.566 1 83.38 239 LEU A C 1
ATOM 1840 O O . LEU A 1 239 ? -22.047 -6.648 6.406 1 83.38 239 LEU A O 1
ATOM 1844 N N . GLY A 1 240 ? -20.75 -5.34 6.047 1 63.28 240 GLY A N 1
ATOM 1845 C CA . GLY A 1 240 ? -21.547 -4.215 6.5 1 63.28 240 GLY A CA 1
ATOM 1846 C C . GLY A 1 240 ? -22.672 -3.844 5.535 1 63.28 240 GLY A C 1
ATOM 1847 O O . GLY A 1 240 ? -22.656 -4.258 4.375 1 63.28 240 GLY A O 1
ATOM 1848 N N . MET B 1 1 ? 8.672 3.863 -5.488 1 87.38 1 MET B N 1
ATOM 1849 C CA . MET B 1 1 ? 9.039 5.047 -4.715 1 87.38 1 MET B CA 1
ATOM 1850 C C . MET B 1 1 ? 9.945 5.965 -5.523 1 87.38 1 MET B C 1
ATOM 1852 O O . MET B 1 1 ? 10.859 5.496 -6.211 1 87.38 1 MET B O 1
ATOM 1856 N N . LYS B 1 2 ? 9.664 7.27 -5.457 1 92.69 2 LYS B N 1
ATOM 1857 C CA . LYS B 1 2 ? 10.484 8.305 -6.074 1 92.69 2 LYS B CA 1
ATOM 1858 C C . LYS B 1 2 ? 11.078 9.234 -5.023 1 92.69 2 LYS B C 1
ATOM 1860 O O . LYS B 1 2 ? 10.367 9.711 -4.133 1 92.69 2 LYS B O 1
ATOM 1865 N N . LEU B 1 3 ? 12.383 9.414 -5.086 1 97.5 3 LEU B N 1
ATOM 1866 C CA . LEU B 1 3 ? 13.109 10.273 -4.156 1 97.5 3 LEU B CA 1
ATOM 1867 C C . LEU B 1 3 ? 13.758 11.445 -4.887 1 97.5 3 LEU B C 1
ATOM 1869 O O . LEU B 1 3 ? 14.539 11.242 -5.82 1 97.5 3 LEU B O 1
ATOM 1873 N N . ILE B 1 4 ? 13.398 12.648 -4.531 1 98.38 4 ILE B N 1
ATOM 1874 C CA . ILE B 1 4 ? 14.023 13.875 -5.02 1 98.38 4 ILE B CA 1
ATOM 1875 C C . ILE B 1 4 ? 14.82 14.531 -3.896 1 98.38 4 ILE B C 1
ATOM 1877 O O . ILE B 1 4 ? 14.25 14.914 -2.869 1 98.38 4 ILE B O 1
ATOM 1881 N N . ILE B 1 5 ? 16.078 14.656 -4.047 1 98.56 5 ILE B N 1
ATOM 1882 C CA . ILE B 1 5 ? 16.922 15.32 -3.066 1 98.56 5 ILE B CA 1
ATOM 1883 C C . ILE B 1 5 ? 17.266 16.734 -3.543 1 98.56 5 ILE B C 1
ATOM 1885 O O . ILE B 1 5 ? 17.859 16.906 -4.605 1 98.56 5 ILE B O 1
ATOM 1889 N N . THR B 1 6 ? 16.859 17.719 -2.812 1 98.75 6 THR B N 1
ATOM 1890 C CA . THR B 1 6 ? 17.094 19.125 -3.131 1 98.75 6 THR B CA 1
ATOM 1891 C C . THR B 1 6 ? 18.25 19.672 -2.305 1 98.75 6 THR B C 1
ATOM 1893 O O . THR B 1 6 ? 18.703 19.031 -1.351 1 98.75 6 THR B O 1
ATOM 1896 N N . GLU B 1 7 ? 18.641 20.875 -2.643 1 98.44 7 GLU B N 1
ATOM 1897 C CA . GLU B 1 7 ? 19.812 21.469 -1.996 1 98.44 7 GLU B CA 1
ATOM 1898 C C . GLU B 1 7 ? 19.5 21.891 -0.561 1 98.44 7 GLU B C 1
ATOM 1900 O O . GLU B 1 7 ? 20.297 21.656 0.346 1 98.44 7 GLU B O 1
ATOM 1905 N N . ASP B 1 8 ? 18.438 22.578 -0.43 1 98.44 8 ASP B N 1
ATOM 1906 C CA . ASP B 1 8 ? 18.094 23.141 0.869 1 98.44 8 ASP B CA 1
ATOM 1907 C C . ASP B 1 8 ? 16.578 23.234 1.027 1 98.44 8 ASP B C 1
ATOM 1909 O O . ASP B 1 8 ? 15.82 22.766 0.168 1 98.44 8 ASP B O 1
ATOM 1913 N N . TYR B 1 9 ? 16.188 23.734 2.176 1 98.56 9 TYR B N 1
ATOM 1914 C CA . TYR B 1 9 ? 14.773 23.875 2.537 1 98.56 9 TYR B CA 1
ATOM 1915 C C . TYR B 1 9 ? 14.016 24.672 1.488 1 98.56 9 TYR B C 1
ATOM 1917 O O . TYR B 1 9 ? 12.891 24.328 1.121 1 98.56 9 TYR B O 1
ATOM 1925 N N . GLN B 1 10 ? 14.609 25.734 0.96 1 98.38 10 GLN B N 1
ATOM 1926 C CA . GLN B 1 10 ? 13.953 26.594 -0.009 1 98.38 10 GLN B CA 1
ATOM 1927 C C . GLN B 1 10 ? 13.672 25.859 -1.312 1 98.38 10 GLN B C 1
ATOM 1929 O O . GLN B 1 10 ? 12.57 25.938 -1.862 1 98.38 10 GLN B O 1
ATOM 1934 N N . GLU B 1 11 ? 14.648 25.172 -1.756 1 98.69 11 GLU B N 1
ATOM 1935 C CA . GLU B 1 11 ? 14.453 24.406 -2.984 1 98.69 11 GLU B CA 1
ATOM 1936 C C . GLU B 1 11 ? 13.453 23.281 -2.779 1 98.69 11 GLU B C 1
ATOM 1938 O O . GLU B 1 11 ? 12.633 23.016 -3.654 1 98.69 11 GLU B O 1
ATOM 1943 N N . MET B 1 12 ? 13.57 22.594 -1.645 1 98.69 12 MET B N 1
ATOM 1944 C CA . MET B 1 12 ? 12.602 21.547 -1.32 1 98.69 12 MET B CA 1
ATOM 1945 C C . MET B 1 12 ? 11.18 22.109 -1.38 1 98.69 12 MET B C 1
ATOM 1947 O O . MET B 1 12 ? 10.297 21.5 -1.983 1 98.69 12 MET B O 1
ATOM 1951 N N . SER B 1 13 ? 10.992 23.25 -0.804 1 98.69 13 SER B N 1
ATOM 1952 C CA . SER B 1 13 ? 9.688 23.906 -0.748 1 98.69 13 SER B CA 1
ATOM 1953 C C . SER B 1 13 ? 9.164 24.219 -2.145 1 98.69 13 SER B C 1
ATOM 1955 O O . SER B 1 13 ? 7.992 24 -2.441 1 98.69 13 SER B O 1
ATOM 1957 N N . ARG B 1 14 ? 10.023 24.719 -3.01 1 98.12 14 ARG B N 1
ATOM 1958 C CA . ARG B 1 14 ? 9.641 25.062 -4.371 1 98.12 14 ARG B CA 1
ATOM 1959 C C . ARG B 1 14 ? 9.25 23.828 -5.168 1 98.12 14 ARG B C 1
ATOM 1961 O O . ARG B 1 14 ? 8.234 23.812 -5.859 1 98.12 14 ARG B O 1
ATOM 1968 N N . VAL B 1 15 ? 10.078 22.797 -5.043 1 98.56 15 VAL B N 1
ATOM 1969 C CA . VAL B 1 15 ? 9.812 21.562 -5.766 1 98.56 15 VAL B CA 1
ATOM 1970 C C . VAL B 1 15 ? 8.492 20.953 -5.293 1 98.56 15 VAL B C 1
ATOM 1972 O O . VAL B 1 15 ? 7.668 20.547 -6.109 1 98.56 15 VAL B O 1
ATOM 1975 N N . ALA B 1 16 ? 8.266 20.922 -4.004 1 98.56 16 ALA B N 1
ATOM 1976 C CA . ALA B 1 16 ? 7.023 20.406 -3.439 1 98.56 16 ALA B CA 1
ATOM 1977 C C . ALA B 1 16 ? 5.828 21.219 -3.908 1 98.56 16 ALA B C 1
ATOM 1979 O O . ALA B 1 16 ? 4.777 20.672 -4.242 1 98.56 16 ALA B O 1
ATOM 1980 N N . ALA B 1 17 ? 5.969 22.531 -3.938 1 97.56 17 ALA B N 1
ATOM 1981 C CA . ALA B 1 17 ? 4.902 23.422 -4.383 1 97.56 17 ALA B CA 1
ATOM 1982 C C . ALA B 1 17 ? 4.504 23.125 -5.828 1 97.56 17 ALA B C 1
ATOM 1984 O O . ALA B 1 17 ? 3.314 23.062 -6.152 1 97.56 17 ALA B O 1
ATOM 1985 N N . HIS B 1 18 ? 5.488 22.953 -6.676 1 96.62 18 HIS B N 1
ATOM 1986 C CA . HIS B 1 18 ? 5.215 22.656 -8.078 1 96.62 18 HIS B CA 1
ATOM 1987 C C . HIS B 1 18 ? 4.527 21.297 -8.234 1 96.62 18 HIS B C 1
ATOM 1989 O O . HIS B 1 18 ? 3.658 21.141 -9.094 1 96.62 18 HIS B O 1
ATOM 1995 N N . HIS B 1 19 ? 4.984 20.391 -7.441 1 97.25 19 HIS B N 1
ATOM 1996 C CA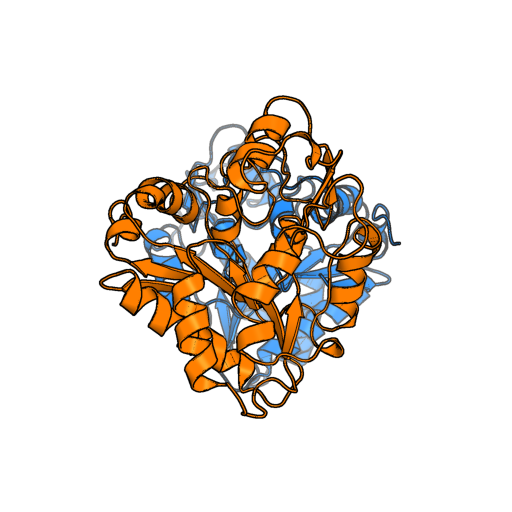 . HIS B 1 19 ? 4.32 19.094 -7.473 1 97.25 19 HIS B CA 1
ATOM 1997 C C . HIS B 1 19 ? 2.848 19.203 -7.105 1 97.25 19 HIS B C 1
ATOM 1999 O O . HIS B 1 19 ? 1.98 18.688 -7.809 1 97.25 19 HIS B O 1
ATOM 2005 N N . LEU B 1 20 ? 2.551 19.859 -5.996 1 95.81 20 LEU B N 1
ATOM 2006 C CA . LEU B 1 20 ? 1.181 20.078 -5.547 1 95.81 20 LEU B CA 1
ATOM 2007 C C . LEU B 1 20 ? 0.384 20.859 -6.59 1 95.81 20 LEU B C 1
ATOM 2009 O O . LEU B 1 20 ? -0.775 20.531 -6.855 1 95.81 20 LEU B O 1
ATOM 2013 N N . LEU B 1 21 ? 0.982 21.844 -7.191 1 93.5 21 LEU B N 1
ATOM 2014 C CA . LEU B 1 21 ? 0.344 22.656 -8.219 1 93.5 21 LEU B CA 1
ATOM 2015 C C . LEU B 1 21 ? -0.114 21.797 -9.391 1 93.5 21 LEU B C 1
ATOM 2017 O O . LEU B 1 21 ? -1.153 22.062 -10 1 93.5 21 LEU B O 1
ATOM 2021 N N . GLY B 1 22 ? 0.662 20.797 -9.734 1 94.19 22 GLY B N 1
ATOM 2022 C CA . GLY B 1 22 ? 0.285 19.875 -10.789 1 94.19 22 GLY B CA 1
ATOM 2023 C C . GLY B 1 22 ? -1.052 19.203 -10.539 1 94.19 22 GLY B C 1
ATOM 2024 O O . GLY B 1 22 ? -1.807 18.938 -11.477 1 94.19 22 GLY B O 1
ATOM 2025 N N . TYR B 1 23 ? -1.353 18.891 -9.32 1 94.88 23 TYR B N 1
ATOM 2026 C CA . TYR B 1 23 ? -2.643 18.312 -8.953 1 94.88 23 TYR B CA 1
ATOM 2027 C C . TYR B 1 23 ? -3.732 19.375 -8.938 1 94.88 23 TYR B C 1
ATOM 2029 O O . TYR B 1 23 ? -4.848 19.141 -9.406 1 94.88 23 TYR B O 1
ATOM 2037 N N . MET B 1 24 ? -3.404 20.5 -8.477 1 91.94 24 MET B N 1
ATOM 2038 C CA . MET B 1 24 ? -4.367 21.578 -8.273 1 91.94 24 MET B CA 1
ATOM 2039 C C . MET B 1 24 ? -4.848 22.125 -9.609 1 91.94 24 MET B C 1
ATOM 2041 O O . MET B 1 24 ? -5.926 22.719 -9.688 1 91.94 24 MET B O 1
ATOM 2045 N N . SER B 1 25 ? -4.109 21.938 -10.656 1 89.56 25 SER B N 1
ATOM 2046 C CA . SER B 1 25 ? -4.398 22.547 -11.953 1 89.56 25 SER B CA 1
ATOM 2047 C C . SER B 1 25 ? -5.289 21.641 -12.797 1 89.56 25 SER B C 1
ATOM 2049 O O . SER B 1 25 ? -5.648 22 -13.922 1 89.56 25 SER B O 1
ATOM 2051 N N . LYS B 1 26 ? -5.66 20.578 -12.25 1 91.31 26 LYS B N 1
ATOM 2052 C CA . LYS B 1 26 ? -6.523 19.672 -13 1 91.31 26 LYS B CA 1
ATOM 2053 C C . LYS B 1 26 ? -7.93 20.25 -13.133 1 91.31 26 LYS B C 1
ATOM 2055 O O . LYS B 1 26 ? -8.367 21.047 -12.305 1 91.31 26 LYS B O 1
ATOM 2060 N N . THR B 1 27 ? -8.664 19.719 -14.156 1 91.06 27 THR B N 1
ATOM 2061 C CA . THR B 1 27 ? -9.977 20.266 -14.469 1 91.06 27 THR B CA 1
ATOM 2062 C C . THR B 1 27 ? -11.078 19.453 -13.805 1 91.06 27 THR B C 1
ATOM 2064 O O . THR B 1 27 ? -12.25 19.844 -13.828 1 91.06 27 THR B O 1
ATOM 2067 N N . ARG B 1 28 ? -10.719 18.359 -13.273 1 94.75 28 ARG B N 1
ATOM 2068 C CA . ARG B 1 28 ? -11.641 17.531 -12.523 1 94.75 28 ARG B CA 1
ATOM 2069 C C . ARG B 1 28 ? -11.523 17.781 -11.023 1 94.75 28 ARG B C 1
ATOM 2071 O O . ARG B 1 28 ? -10.578 18.438 -10.578 1 94.75 28 ARG B O 1
ATOM 2078 N N . ARG B 1 29 ? -12.453 17.328 -10.258 1 96.56 29 ARG B N 1
ATOM 2079 C CA . ARG B 1 29 ? -12.367 17.391 -8.797 1 96.56 29 ARG B CA 1
ATOM 2080 C C . ARG B 1 29 ? -11.102 16.719 -8.297 1 96.56 29 ARG B C 1
ATOM 2082 O O . ARG B 1 29 ? -10.773 15.602 -8.711 1 96.56 29 ARG B O 1
ATOM 2089 N N . VAL B 1 30 ? -10.375 17.359 -7.527 1 97.38 30 VAL B N 1
ATOM 2090 C CA . VAL B 1 30 ? -9.156 16.828 -6.922 1 97.38 30 VAL B CA 1
ATOM 2091 C C . VAL B 1 30 ? -9.25 16.922 -5.398 1 97.38 30 VAL B C 1
ATOM 2093 O O . VAL B 1 30 ? -9.5 18 -4.855 1 97.38 30 VAL B O 1
ATOM 2096 N N . ASN B 1 31 ? -9.156 15.781 -4.75 1 98.44 31 ASN B N 1
ATOM 2097 C CA . ASN B 1 31 ? -9.164 15.719 -3.293 1 98.44 31 ASN B CA 1
ATOM 2098 C C . ASN B 1 31 ? -7.746 15.664 -2.725 1 98.44 31 ASN B C 1
ATOM 2100 O O . ASN B 1 31 ? -7 14.719 -3 1 98.44 31 ASN B O 1
ATOM 2104 N N . LEU B 1 32 ? -7.406 16.688 -1.936 1 98.31 32 LEU B N 1
ATOM 2105 C CA . LEU B 1 32 ? -6.059 16.844 -1.403 1 98.31 32 LEU B CA 1
ATOM 2106 C C . LEU B 1 32 ? -6.074 16.859 0.121 1 98.31 32 LEU B C 1
ATOM 2108 O O . LEU B 1 32 ? -6.785 17.672 0.725 1 98.31 32 LEU B O 1
ATOM 2112 N N . ALA B 1 33 ? -5.34 15.953 0.757 1 98.75 33 ALA B N 1
ATOM 2113 C CA . ALA B 1 33 ? -5.066 16.094 2.186 1 98.75 33 ALA B CA 1
ATOM 2114 C C . ALA B 1 33 ? -3.672 16.656 2.428 1 98.75 33 ALA B C 1
ATOM 2116 O O . ALA B 1 33 ? -2.676 16.094 1.967 1 98.75 33 ALA B O 1
ATOM 2117 N N . ILE B 1 34 ? -3.592 17.781 3.133 1 97.94 34 ILE B N 1
ATOM 2118 C CA . ILE B 1 34 ? -2.318 18.484 3.23 1 97.94 34 ILE B CA 1
ATOM 2119 C C . ILE B 1 34 ? -1.944 18.672 4.699 1 97.94 34 ILE B C 1
ATOM 2121 O O . ILE B 1 34 ? -2.807 18.609 5.578 1 97.94 34 ILE B O 1
ATOM 2125 N N . THR B 1 35 ? -0.729 18.891 4.934 1 97 35 THR B N 1
ATOM 2126 C CA . THR B 1 35 ? -0.194 18.906 6.289 1 97 35 THR B CA 1
ATOM 2127 C C . THR B 1 35 ? 0.037 20.328 6.777 1 97 35 THR B C 1
ATOM 2129 O O . THR B 1 35 ? 0.353 21.219 5.984 1 97 35 THR B O 1
ATOM 2132 N N . ALA B 1 36 ? -0.121 20.438 8.039 1 96 36 ALA B N 1
ATOM 2133 C CA . ALA B 1 36 ? 0.335 21.656 8.719 1 96 36 ALA B CA 1
ATOM 2134 C C . ALA B 1 36 ? 1.743 21.469 9.281 1 96 36 ALA B C 1
ATOM 2136 O O . ALA B 1 36 ? 2.521 20.656 8.766 1 96 36 ALA B O 1
ATOM 2137 N N . GLY B 1 37 ? 2.102 22.312 10.18 1 91.56 37 GLY B N 1
ATOM 2138 C CA . GLY B 1 37 ? 3.445 22.203 10.734 1 91.56 37 GLY B CA 1
ATOM 2139 C C . GLY B 1 37 ? 4.426 23.172 10.094 1 91.56 37 GLY B C 1
ATOM 2140 O O . GLY B 1 37 ? 4.035 24.016 9.273 1 91.56 37 GLY B O 1
ATOM 2141 N N . SER B 1 38 ? 5.668 23.047 10.461 1 92.38 38 SER B N 1
ATOM 2142 C CA . SER B 1 38 ? 6.68 24.016 10.047 1 92.38 38 SER B CA 1
ATOM 2143 C C . SER B 1 38 ? 7.258 23.672 8.68 1 92.38 38 SER B C 1
ATOM 2145 O O . SER B 1 38 ? 7.574 24.562 7.891 1 92.38 38 SER B O 1
ATOM 2147 N N . THR B 1 39 ? 7.305 22.422 8.352 1 96.12 39 THR B N 1
ATOM 2148 C CA . THR B 1 39 ? 7.984 21.969 7.148 1 96.12 39 THR B CA 1
ATOM 2149 C C . THR B 1 39 ? 7.277 22.484 5.898 1 96.12 39 THR B C 1
ATOM 2151 O O . THR B 1 39 ? 7.93 22.922 4.949 1 96.12 39 THR B O 1
ATOM 2154 N N . PRO B 1 40 ? 5.98 22.516 5.836 1 97.94 40 PRO B N 1
ATOM 2155 C CA . PRO B 1 40 ? 5.316 22.891 4.59 1 97.94 40 PRO B CA 1
ATOM 2156 C C . PRO B 1 40 ? 5.18 24.406 4.438 1 97.94 40 PRO B C 1
ATOM 2158 O O . PRO B 1 40 ? 4.656 24.891 3.426 1 97.94 40 PRO B O 1
ATOM 2161 N N . LYS B 1 41 ? 5.566 25.188 5.465 1 97.69 41 LYS B N 1
ATOM 2162 C CA . LYS B 1 41 ? 5.371 26.625 5.449 1 97.69 41 LYS B CA 1
ATOM 2163 C C . LYS B 1 41 ? 5.918 27.25 4.164 1 97.69 41 LYS B C 1
ATOM 2165 O O . LYS B 1 41 ? 5.207 27.984 3.471 1 97.69 41 LYS B O 1
ATOM 2170 N N . GLY B 1 42 ? 7.219 26.953 3.803 1 98.06 42 GLY B N 1
ATOM 2171 C CA . GLY B 1 42 ? 7.82 27.469 2.588 1 98.06 42 GLY B CA 1
ATOM 2172 C C . GLY B 1 42 ? 7.086 27.062 1.328 1 98.06 42 GLY B C 1
ATOM 2173 O O . GLY B 1 42 ? 6.949 27.844 0.393 1 98.06 42 GLY B O 1
ATOM 2174 N N . MET B 1 43 ? 6.629 25.859 1.251 1 98.25 43 MET B N 1
ATOM 2175 C CA . MET B 1 43 ? 5.855 25.344 0.12 1 98.25 43 MET B CA 1
ATOM 2176 C C . MET B 1 43 ? 4.586 26.172 -0.083 1 98.25 43 MET B C 1
ATOM 2178 O O . MET B 1 43 ? 4.289 26.594 -1.2 1 98.25 43 MET B O 1
ATOM 2182 N N . TYR B 1 44 ? 3.844 26.453 1.031 1 97.38 44 TYR B N 1
ATOM 2183 C CA . TYR B 1 44 ? 2.59 27.203 0.947 1 97.38 44 TYR B CA 1
ATOM 2184 C C . TYR B 1 44 ? 2.842 28.656 0.544 1 97.38 44 TYR B C 1
ATOM 2186 O O . TYR B 1 44 ? 2.068 29.234 -0.222 1 97.38 44 TYR B O 1
ATOM 2194 N N . GLU B 1 45 ? 3.902 29.203 1.14 1 96.69 45 GLU B N 1
ATOM 2195 C CA . GLU B 1 45 ? 4.25 30.562 0.773 1 96.69 45 GLU B CA 1
ATOM 2196 C C . GLU B 1 45 ? 4.492 30.688 -0.729 1 96.69 45 GLU B C 1
ATOM 2198 O O . GLU B 1 45 ? 3.957 31.594 -1.375 1 96.69 45 GLU B O 1
ATOM 2203 N N . TYR B 1 46 ? 5.238 29.812 -1.229 1 95.94 46 TYR B N 1
ATOM 2204 C CA . TYR B 1 46 ? 5.512 29.812 -2.662 1 95.94 46 TYR B CA 1
ATOM 2205 C C . TYR B 1 46 ? 4.238 29.562 -3.461 1 95.94 46 TYR B C 1
ATOM 2207 O O . TYR B 1 46 ? 3.953 30.281 -4.422 1 95.94 46 TYR B O 1
ATOM 2215 N N . LEU B 1 47 ? 3.482 28.625 -3.064 1 94.06 47 LEU B N 1
ATOM 2216 C CA . LEU B 1 47 ? 2.252 28.25 -3.756 1 94.06 47 LEU B CA 1
ATOM 2217 C C . LEU B 1 47 ? 1.273 29.422 -3.793 1 94.06 47 LEU B C 1
ATOM 2219 O O . LEU B 1 47 ? 0.642 29.672 -4.82 1 94.06 47 LEU B O 1
ATOM 2223 N N . THR B 1 48 ? 1.144 30.062 -2.689 1 93.06 48 THR B N 1
ATOM 2224 C CA . THR B 1 48 ? 0.224 31.188 -2.574 1 93.06 48 THR B CA 1
ATOM 2225 C C . THR B 1 48 ? 0.563 32.281 -3.598 1 93.06 48 THR B C 1
ATOM 2227 O O . THR B 1 48 ? -0.333 32.844 -4.215 1 93.06 48 THR B O 1
ATOM 2230 N N . THR B 1 49 ? 1.802 32.5 -3.852 1 91.56 49 THR B N 1
ATOM 2231 C CA . THR B 1 49 ? 2.201 33.5 -4.828 1 91.56 49 THR B CA 1
ATOM 2232 C C . THR B 1 49 ? 1.778 33.094 -6.234 1 91.56 49 THR B C 1
ATOM 2234 O O . THR B 1 49 ? 1.514 33.938 -7.082 1 91.56 49 THR B O 1
ATOM 2237 N N . LEU B 1 50 ? 1.661 31.859 -6.41 1 87.12 50 LEU B N 1
ATOM 2238 C CA . LEU B 1 50 ? 1.362 31.328 -7.742 1 87.12 50 LEU B CA 1
ATOM 2239 C C . LEU B 1 50 ? -0.144 31.281 -7.98 1 87.12 50 LEU B C 1
ATOM 2241 O O . LEU B 1 50 ? -0.604 31.484 -9.109 1 87.12 50 LEU B O 1
ATOM 2245 N N . VAL B 1 51 ? -0.835 31.094 -6.992 1 81.5 51 VAL B N 1
ATOM 2246 C CA . VAL B 1 51 ? -2.213 30.688 -7.23 1 81.5 51 VAL B CA 1
ATOM 2247 C C . VAL B 1 51 ? -3.17 31.781 -6.77 1 81.5 51 VAL B C 1
ATOM 2249 O O . VAL B 1 51 ? -4.359 31.75 -7.102 1 81.5 51 VAL B O 1
ATOM 2252 N N . LYS B 1 52 ? -2.648 32.625 -5.969 1 81.56 52 LYS B N 1
ATOM 2253 C CA . LYS B 1 52 ? -3.545 33.656 -5.43 1 81.56 52 LYS B CA 1
ATOM 2254 C C . LYS B 1 52 ? -4.262 34.406 -6.551 1 81.56 52 LYS B C 1
ATOM 2256 O O . LYS B 1 52 ? -3.631 34.844 -7.512 1 81.56 52 LYS B O 1
ATOM 2261 N N . GLY B 1 53 ? -5.617 34.469 -6.426 1 76.56 53 GLY B N 1
ATOM 2262 C CA . GLY B 1 53 ? -6.418 35.188 -7.395 1 76.56 53 GLY B CA 1
ATOM 2263 C C . GLY B 1 53 ? -6.699 34.406 -8.656 1 76.56 53 GLY B C 1
ATOM 2264 O O . GLY B 1 53 ? -7.305 34.938 -9.602 1 76.56 53 GLY B O 1
ATOM 2265 N N . LYS B 1 54 ? -6.191 33.188 -8.68 1 76.69 54 LYS B N 1
ATOM 2266 C CA . LYS B 1 54 ? -6.41 32.344 -9.836 1 76.69 54 LYS B CA 1
ATOM 2267 C C . LYS B 1 54 ? -7.453 31.266 -9.539 1 76.69 54 LYS B C 1
ATOM 2269 O O . LYS B 1 54 ? -7.715 30.953 -8.375 1 76.69 54 LYS B O 1
ATOM 2274 N N . PRO B 1 55 ? -8.195 30.953 -10.625 1 70.88 55 PRO B N 1
ATOM 2275 C CA . PRO B 1 55 ? -9.258 29.969 -10.422 1 70.88 55 PRO B CA 1
ATOM 2276 C C . PRO B 1 55 ? -8.727 28.547 -10.211 1 70.88 55 PRO B C 1
ATOM 2278 O O . PRO B 1 55 ? -9.461 27.578 -10.391 1 70.88 55 PRO B O 1
ATOM 2281 N N . TRP B 1 56 ? -7.48 28.344 -9.875 1 70.75 56 TRP B N 1
ATOM 2282 C CA . TRP B 1 56 ? -6.801 27.062 -9.852 1 70.75 56 TRP B CA 1
ATOM 2283 C C . TRP B 1 56 ? -7.312 26.188 -8.703 1 70.75 56 TRP B C 1
ATOM 2285 O O . TRP B 1 56 ? -7.074 24.984 -8.68 1 70.75 56 TRP B O 1
ATOM 2295 N N . TYR B 1 57 ? -8.156 26.812 -7.926 1 78.69 57 TYR B N 1
ATOM 2296 C CA . TYR B 1 57 ? -8.562 26.078 -6.73 1 78.69 57 TYR B CA 1
ATOM 2297 C C . TYR B 1 57 ? -10.023 25.656 -6.828 1 78.69 57 TYR B C 1
ATOM 2299 O O . TYR B 1 57 ? -10.531 24.938 -5.961 1 78.69 57 TYR B O 1
ATOM 2307 N N . ASP B 1 58 ? -10.57 25.906 -7.867 1 84.75 58 ASP B N 1
ATOM 2308 C CA . ASP B 1 58 ? -12.016 25.719 -7.863 1 84.75 58 ASP B CA 1
ATOM 2309 C C . ASP B 1 58 ? -12.367 24.234 -7.828 1 84.75 58 ASP B C 1
ATOM 2311 O O . ASP B 1 58 ? -13.383 23.844 -7.238 1 84.75 58 ASP B O 1
ATOM 2315 N N . ASN B 1 59 ? -11.5 23.484 -8.359 1 92.12 59 ASN B N 1
ATOM 2316 C CA . ASN B 1 59 ? -11.781 22.047 -8.438 1 92.12 59 ASN B CA 1
ATOM 2317 C C . ASN B 1 59 ? -11.078 21.281 -7.328 1 92.12 59 ASN B C 1
ATOM 2319 O O . ASN B 1 59 ? -11.188 20.047 -7.25 1 92.12 59 ASN B O 1
ATOM 2323 N N . CYS B 1 60 ? -10.391 21.984 -6.422 1 95.5 60 CYS B N 1
ATOM 2324 C CA . CYS B 1 60 ? -9.633 21.344 -5.352 1 95.5 60 CYS B CA 1
ATOM 2325 C C . CYS B 1 60 ? -10.43 21.312 -4.055 1 95.5 60 CYS B C 1
ATOM 2327 O O . CYS B 1 60 ? -11.008 22.328 -3.656 1 95.5 60 CYS B O 1
ATOM 2329 N N . TYR B 1 61 ? -10.477 20.172 -3.469 1 97.69 61 TYR B N 1
ATOM 2330 C CA . TYR B 1 61 ? -11.039 20.016 -2.137 1 97.69 61 TYR B CA 1
ATOM 2331 C C . TYR B 1 61 ? -9.984 19.547 -1.143 1 97.69 61 TYR B C 1
ATOM 2333 O O . TYR B 1 61 ? -9.297 18.562 -1.375 1 97.69 61 TYR B O 1
ATOM 2341 N N . PHE B 1 62 ? -9.891 20.344 -0.079 1 97.75 62 PHE B N 1
ATOM 2342 C CA . PHE B 1 62 ? -8.797 20.156 0.867 1 97.75 62 PHE B CA 1
ATOM 2343 C C . PHE B 1 62 ? -9.297 19.469 2.141 1 97.75 62 PHE B C 1
ATOM 2345 O O . PHE B 1 62 ? -10.328 19.859 2.693 1 97.75 62 PHE B O 1
ATOM 2352 N N . TYR B 1 63 ? -8.531 18.484 2.562 1 98.62 63 TYR B N 1
ATOM 2353 C CA . TYR B 1 63 ? -8.828 17.734 3.777 1 98.62 63 TYR B CA 1
ATOM 2354 C C . TYR B 1 63 ? -7.688 17.844 4.781 1 98.62 63 TYR B C 1
ATOM 2356 O O . TYR B 1 63 ? -6.516 17.812 4.398 1 98.62 63 TYR B O 1
ATOM 2364 N N . ASN B 1 64 ? -8.047 18.062 6.074 1 98.5 64 ASN B N 1
ATOM 2365 C CA . ASN B 1 64 ? -7.082 17.703 7.109 1 98.5 64 ASN B CA 1
ATOM 2366 C C . ASN B 1 64 ? -7.117 16.203 7.41 1 98.5 64 ASN B C 1
ATOM 2368 O O . ASN B 1 64 ? -8.156 15.555 7.246 1 98.5 64 ASN B O 1
ATOM 2372 N N . PHE B 1 65 ? -5.969 15.656 7.824 1 98.31 65 PHE B N 1
ATOM 2373 C CA . PHE B 1 65 ? -5.93 14.219 8.055 1 98.31 65 PHE B CA 1
ATOM 2374 C C . PHE B 1 65 ? -5.859 13.906 9.547 1 98.31 65 PHE B C 1
ATOM 2376 O O . PHE B 1 65 ? -5.789 12.742 9.938 1 98.31 65 PHE B O 1
ATOM 2383 N N . ASP B 1 66 ? -5.793 14.906 10.383 1 98.19 66 ASP B N 1
ATOM 2384 C CA . ASP B 1 66 ? -5.969 14.797 11.828 1 98.19 66 ASP B CA 1
ATOM 2385 C C . ASP B 1 66 ? -6.484 16.109 12.422 1 98.19 66 ASP B C 1
ATOM 2387 O O . ASP B 1 66 ? -6.531 17.125 11.734 1 98.19 66 ASP B O 1
ATOM 2391 N N . GLU B 1 67 ? -7.008 16.047 13.656 1 98.44 67 GLU B N 1
ATOM 2392 C CA . GLU B 1 67 ? -7.477 17.25 14.336 1 98.44 67 GLU B CA 1
ATOM 2393 C C . GLU B 1 67 ? -7.379 17.109 15.852 1 98.44 67 GLU B C 1
ATOM 2395 O O . GLU B 1 67 ? -7.727 16.062 16.391 1 98.44 67 GLU B O 1
ATOM 2400 N N . ILE B 1 68 ? -6.801 18.078 16.438 1 98 68 ILE B N 1
ATOM 2401 C CA . ILE B 1 68 ? -6.777 18.219 17.891 1 98 68 ILE B CA 1
ATOM 2402 C C . ILE B 1 68 ? -7.699 19.359 18.312 1 98 68 ILE B C 1
ATOM 2404 O O . ILE B 1 68 ? -7.391 20.531 18.094 1 98 68 ILE B O 1
ATOM 2408 N N . PRO B 1 69 ? -8.789 19.031 18.953 1 97.69 69 PRO B N 1
ATOM 2409 C CA . PRO B 1 69 ? -9.672 20.109 19.422 1 97.69 69 PRO B CA 1
ATOM 2410 C C . PRO B 1 69 ? -9.039 20.938 20.531 1 97.69 69 PRO B C 1
ATOM 2412 O O . PRO B 1 69 ? -8.148 20.453 21.234 1 97.69 69 PRO B O 1
ATOM 2415 N N . PHE B 1 70 ? -9.5 22.172 20.656 1 96.94 70 PHE B N 1
ATOM 2416 C CA . PHE B 1 70 ? -9.188 22.984 21.828 1 96.94 70 PHE B CA 1
ATOM 2417 C C . PHE B 1 70 ? -10.211 22.719 22.938 1 96.94 70 PHE B C 1
ATOM 2419 O O . PHE B 1 70 ? -11.406 22.938 22.75 1 96.94 70 PHE B O 1
ATOM 2426 N N . ARG B 1 71 ? -9.602 22.281 24 1 95.94 71 ARG B N 1
ATOM 2427 C CA . ARG B 1 71 ? -10.539 22.062 25.094 1 95.94 71 ARG B CA 1
ATOM 2428 C C . ARG B 1 71 ? -11.336 23.328 25.406 1 95.94 71 ARG B C 1
ATOM 2430 O O . ARG B 1 71 ? -10.766 24.406 25.531 1 95.94 71 ARG B O 1
ATOM 2437 N N . GLY B 1 72 ? -12.656 23.219 25.516 1 93.5 72 GLY B N 1
ATOM 2438 C CA . GLY B 1 72 ? -13.523 24.297 25.938 1 93.5 72 GLY B CA 1
ATOM 2439 C C . GLY B 1 72 ? -13.875 25.25 24.797 1 93.5 72 GLY B C 1
ATOM 2440 O O . GLY B 1 72 ? -14.547 26.266 25.016 1 93.5 72 GLY B O 1
ATOM 2441 N N . LYS B 1 73 ? -13.359 25.047 23.656 1 92.81 73 LYS B N 1
ATOM 2442 C CA . LYS B 1 73 ? -13.664 25.891 22.5 1 92.81 73 LYS B CA 1
ATOM 2443 C C . LYS B 1 73 ? -14.461 25.109 21.453 1 92.81 73 LYS B C 1
ATOM 2445 O O . LYS B 1 73 ? -14.273 23.906 21.297 1 92.81 73 LYS B O 1
ATOM 2450 N N . GLU B 1 74 ? -15.344 25.812 20.859 1 90.88 74 GLU B N 1
ATOM 2451 C CA . GLU B 1 74 ? -16.094 25.234 19.75 1 90.88 74 GLU B CA 1
ATOM 2452 C C . GLU B 1 74 ? -15.492 25.625 18.406 1 90.88 74 GLU B C 1
ATOM 2454 O O . GLU B 1 74 ? -14.82 26.656 18.297 1 90.88 74 GLU B O 1
ATOM 2459 N N . GLY B 1 75 ? -15.695 24.766 17.453 1 91.19 75 GLY B N 1
ATOM 2460 C CA . GLY B 1 75 ? -15.25 25.109 16.125 1 91.19 75 GLY B CA 1
ATOM 2461 C C . GLY B 1 75 ? -14.008 24.359 15.68 1 91.19 75 GLY B C 1
ATOM 2462 O O . GLY B 1 75 ? -13.898 23.156 15.922 1 91.19 75 GLY B O 1
ATOM 2463 N N . GLU B 1 76 ? -13.039 25.125 15.062 1 95.75 76 GLU B N 1
ATOM 2464 C CA . GLU B 1 76 ? -11.875 24.5 14.445 1 95.75 76 GLU B CA 1
ATOM 2465 C C . GLU B 1 76 ? -10.812 24.156 15.492 1 95.75 76 GLU B C 1
ATOM 2467 O O . GLU B 1 76 ? -10.602 24.922 16.438 1 95.75 76 GLU B O 1
ATOM 2472 N N . GLY B 1 77 ? -10.18 23.031 15.344 1 97.69 77 GLY B N 1
ATOM 2473 C CA . GLY B 1 77 ? -9.078 22.641 16.203 1 97.69 77 GLY B CA 1
ATOM 2474 C C . GLY B 1 77 ? -7.734 23.156 15.734 1 97.69 77 GLY B C 1
ATOM 2475 O O . GLY B 1 77 ? -7.664 24.156 15.031 1 97.69 77 GLY B O 1
ATOM 2476 N N . VAL B 1 78 ? -6.738 22.562 16.25 1 97.38 78 VAL B N 1
ATOM 2477 C CA . VAL B 1 78 ? -5.355 22.984 16.062 1 97.38 78 VAL B CA 1
ATOM 2478 C C . VAL B 1 78 ? -4.988 22.906 14.578 1 97.38 78 VAL B C 1
ATOM 2480 O O . VAL B 1 78 ? -4.473 23.875 14 1 97.38 78 VAL B O 1
ATOM 2483 N N . THR B 1 79 ? -5.262 21.766 13.938 1 98 79 THR B N 1
ATOM 2484 C CA . THR B 1 79 ? -4.773 21.516 12.586 1 98 79 THR B CA 1
ATOM 2485 C C . THR B 1 79 ? -5.438 22.453 11.586 1 98 79 THR B C 1
ATOM 2487 O O . THR B 1 79 ? -4.754 23.094 10.781 1 98 79 THR B O 1
ATOM 2490 N N . ILE B 1 80 ? -6.738 22.562 11.602 1 98.25 80 ILE B N 1
ATOM 2491 C CA . ILE B 1 80 ? -7.438 23.422 10.656 1 98.25 80 ILE B CA 1
ATOM 2492 C C . ILE B 1 80 ? -7.051 24.875 10.898 1 98.25 80 ILE B C 1
ATOM 2494 O O . ILE B 1 80 ? -6.871 25.656 9.953 1 98.25 80 ILE B O 1
ATOM 2498 N N . THR B 1 81 ? -6.922 25.281 12.172 1 97.75 81 THR B N 1
ATOM 2499 C CA . THR B 1 81 ? -6.484 26.641 12.484 1 97.75 81 THR B CA 1
ATOM 2500 C C . THR B 1 81 ? -5.117 26.922 11.875 1 97.75 81 THR B C 1
ATOM 2502 O O . THR B 1 81 ? -4.914 27.969 11.258 1 97.75 81 THR B O 1
ATOM 2505 N N . ASN B 1 82 ? -4.238 26 12.031 1 97.56 82 ASN B N 1
ATOM 2506 C CA . ASN B 1 82 ? -2.9 26.156 11.469 1 97.56 82 ASN B CA 1
ATOM 2507 C C . ASN B 1 82 ? -2.93 26.203 9.945 1 97.56 82 ASN B C 1
ATOM 2509 O O . ASN B 1 82 ? -2.24 27.016 9.328 1 97.56 82 ASN B O 1
ATOM 2513 N N . LEU B 1 83 ? -3.701 25.344 9.32 1 98.06 83 LEU B N 1
ATOM 2514 C CA . LEU B 1 83 ? -3.805 25.312 7.867 1 98.06 83 LEU B CA 1
ATOM 2515 C C . LEU B 1 83 ? -4.414 26.609 7.336 1 98.06 83 LEU B C 1
ATOM 2517 O O . LEU B 1 83 ? -4.027 27.078 6.27 1 98.06 83 LEU B O 1
ATOM 2521 N N . ARG B 1 84 ? -5.395 27.141 8.031 1 97.31 84 ARG B N 1
ATOM 2522 C CA . ARG B 1 84 ? -5.977 28.422 7.648 1 97.31 84 ARG B CA 1
ATOM 2523 C C . ARG B 1 84 ? -4.914 29.516 7.613 1 97.31 84 ARG B C 1
ATOM 2525 O O . ARG B 1 84 ? -4.832 30.281 6.648 1 97.31 84 ARG B O 1
ATOM 2532 N N . ASN B 1 85 ? -4.133 29.547 8.672 1 96.69 85 ASN B N 1
ATOM 2533 C CA . ASN B 1 85 ? -3.092 30.562 8.773 1 96.69 85 ASN B CA 1
ATOM 2534 C C . ASN B 1 85 ? -2.006 30.375 7.719 1 96.69 85 ASN B C 1
ATOM 2536 O O . ASN B 1 85 ? -1.515 31.344 7.145 1 96.69 85 ASN B O 1
ATOM 2540 N N . LEU B 1 86 ? -1.671 29.172 7.445 1 96.62 86 LEU B N 1
ATOM 2541 C CA . LEU B 1 86 ? -0.531 28.844 6.594 1 96.62 86 LEU B CA 1
ATOM 2542 C C . LEU B 1 86 ? -0.902 28.969 5.121 1 96.62 86 LEU B C 1
ATOM 2544 O O . LEU B 1 86 ? -0.077 29.375 4.301 1 96.62 86 LEU B O 1
ATOM 2548 N N . PHE B 1 87 ? -2.178 28.594 4.777 1 96.06 87 PHE B N 1
ATOM 2549 C CA . PHE B 1 87 ? -2.42 28.391 3.354 1 96.06 87 PHE B CA 1
ATOM 2550 C C . PHE B 1 87 ? -3.822 28.844 2.971 1 96.06 87 PHE B C 1
ATOM 2552 O O . PHE B 1 87 ? -3.986 29.672 2.066 1 96.06 87 PHE B O 1
ATOM 2559 N N . PHE B 1 88 ? -4.887 28.422 3.654 1 95.69 88 PHE B N 1
ATOM 2560 C CA . PHE B 1 88 ? -6.258 28.609 3.197 1 95.69 88 PHE B CA 1
ATOM 2561 C C . PHE B 1 88 ? -6.598 30.094 3.102 1 95.69 88 PHE B C 1
ATOM 2563 O O . PHE B 1 88 ? -7.133 30.547 2.086 1 95.69 88 PHE B O 1
ATOM 2570 N N . THR B 1 89 ? -6.27 30.812 4.156 1 95.38 89 THR B N 1
ATOM 2571 C CA . THR B 1 89 ? -6.621 32.219 4.176 1 95.38 89 THR B CA 1
ATOM 2572 C C . THR B 1 89 ? -5.746 33.031 3.203 1 95.38 89 THR B C 1
ATOM 2574 O O . THR B 1 89 ? -6.258 33.719 2.328 1 95.38 89 THR B O 1
ATOM 2577 N N . PRO B 1 90 ? -4.43 32.875 3.262 1 93.94 90 PRO B N 1
ATOM 2578 C CA . PRO B 1 90 ? -3.582 33.625 2.342 1 93.94 90 PRO B CA 1
ATOM 2579 C C . PRO B 1 90 ? -3.861 33.312 0.876 1 93.94 90 PRO B C 1
ATOM 2581 O O . PRO B 1 90 ? -3.719 34.156 0.009 1 93.94 90 PRO B O 1
ATOM 2584 N N . ALA B 1 91 ? -4.238 32.094 0.592 1 92.06 91 ALA B N 1
ATOM 2585 C CA . ALA B 1 91 ? -4.453 31.656 -0.787 1 92.06 91 ALA B CA 1
ATOM 2586 C C . ALA B 1 91 ? -5.879 31.953 -1.237 1 92.06 91 ALA B C 1
ATOM 2588 O O . ALA B 1 91 ? -6.195 31.859 -2.426 1 92.06 91 ALA B O 1
ATOM 2589 N N . GLY B 1 92 ? -6.773 32.281 -0.29 1 91.56 92 GLY B N 1
ATOM 2590 C CA . GLY B 1 92 ? -8.156 32.594 -0.617 1 91.56 92 GLY B CA 1
ATOM 2591 C C . GLY B 1 92 ? -8.992 31.359 -0.932 1 91.56 92 GLY B C 1
ATOM 2592 O O . GLY B 1 92 ? -9.852 31.406 -1.812 1 91.56 92 GLY B O 1
ATOM 2593 N N . ILE B 1 93 ? -8.727 30.312 -0.25 1 93.19 93 ILE B N 1
ATOM 2594 C CA . ILE B 1 93 ? -9.5 29.094 -0.467 1 93.19 93 ILE B CA 1
ATOM 2595 C C . ILE B 1 93 ? -10.914 29.281 0.079 1 93.19 93 ILE B C 1
ATOM 2597 O O . ILE B 1 93 ? -11.094 29.75 1.206 1 93.19 93 ILE B O 1
ATOM 2601 N N . LYS B 1 94 ? -11.898 28.922 -0.696 1 93.5 94 LYS B N 1
ATOM 2602 C CA . LYS B 1 94 ? -13.289 29.031 -0.278 1 93.5 94 LYS B CA 1
ATOM 2603 C C . LYS B 1 94 ? -13.617 28.016 0.821 1 93.5 94 LYS B C 1
ATOM 2605 O O . LYS B 1 94 ? -13.109 26.891 0.807 1 93.5 94 LYS B O 1
ATOM 2610 N N . GLU B 1 95 ? -14.508 28.391 1.677 1 96 95 GLU B N 1
ATOM 2611 C CA . GLU B 1 95 ? -14.883 27.547 2.805 1 96 95 GLU B CA 1
ATOM 2612 C C . GLU B 1 95 ? -15.453 26.219 2.328 1 96 95 GLU B C 1
ATOM 2614 O O . GLU B 1 95 ? -15.18 25.172 2.92 1 96 95 GLU B O 1
ATOM 2619 N N . GLU B 1 96 ? -16.219 26.188 1.27 1 95.69 96 GLU B N 1
ATOM 2620 C CA . GLU B 1 96 ? -16.859 24.969 0.771 1 95.69 96 GLU B CA 1
ATOM 2621 C C . GLU B 1 96 ? -15.828 23.984 0.239 1 95.69 96 GLU B C 1
ATOM 2623 O O . GLU B 1 96 ? -16.125 22.797 0.062 1 95.69 96 GLU B O 1
ATOM 2628 N N . ASN B 1 97 ? -14.617 24.453 -0.021 1 96.12 97 ASN B N 1
ATOM 2629 C CA . ASN B 1 97 ? -13.547 23.609 -0.534 1 96.12 97 ASN B CA 1
ATOM 2630 C C . ASN B 1 97 ? -12.734 22.984 0.598 1 96.12 97 ASN B C 1
ATOM 2632 O O . ASN B 1 97 ? -11.883 22.125 0.357 1 96.12 97 ASN B O 1
ATOM 2636 N N . ILE B 1 98 ? -13.031 23.422 1.75 1 97.5 98 ILE B N 1
ATOM 2637 C CA . ILE B 1 98 ? -12.344 22.891 2.92 1 97.5 98 ILE B CA 1
ATOM 2638 C C . ILE B 1 98 ? -13.219 21.828 3.582 1 97.5 98 ILE B C 1
ATOM 2640 O O . ILE B 1 98 ? -14.289 22.125 4.109 1 97.5 98 ILE B O 1
ATOM 2644 N N . GLN B 1 99 ? -12.766 20.578 3.527 1 98 99 GLN B N 1
ATOM 2645 C CA . GLN B 1 99 ? -13.469 19.422 4.09 1 98 99 GLN B CA 1
ATOM 2646 C C . GLN B 1 99 ? -12.852 19 5.422 1 98 99 GLN B C 1
ATOM 2648 O O . GLN B 1 99 ? -11.859 18.266 5.449 1 98 99 GLN B O 1
ATOM 2653 N N . LYS B 1 100 ? -13.477 19.312 6.492 1 98.06 100 LYS B N 1
ATOM 2654 C CA . LYS B 1 100 ? -12.867 19.219 7.812 1 98.06 100 LYS B CA 1
ATOM 2655 C C . LYS B 1 100 ? -13.148 17.844 8.445 1 98.06 100 LYS B C 1
ATOM 2657 O O . LYS B 1 100 ? -14.297 17.422 8.5 1 98.06 100 LYS B O 1
ATOM 2662 N N . LEU B 1 101 ? -12.133 17.172 8.859 1 98.5 101 LEU B N 1
ATOM 2663 C CA . LEU B 1 101 ? -12.195 16.078 9.828 1 98.5 101 LEU B CA 1
ATOM 2664 C C . LEU B 1 101 ? -12.266 16.609 11.25 1 98.5 101 LEU B C 1
ATOM 2666 O O . LEU B 1 101 ? -11.414 17.422 11.656 1 98.5 101 LEU B O 1
ATOM 2670 N N . THR B 1 102 ? -13.227 16.25 11.992 1 97.5 102 THR B N 1
ATOM 2671 C CA . THR B 1 102 ? -13.414 16.703 13.359 1 97.5 102 THR B CA 1
ATOM 2672 C C . THR B 1 102 ? -13.703 15.523 14.289 1 97.5 102 THR B C 1
ATOM 2674 O O . THR B 1 102 ? -13.898 14.398 13.828 1 97.5 102 THR B O 1
ATOM 2677 N N . ILE B 1 103 ? -13.727 15.828 15.555 1 96.5 103 ILE B N 1
ATOM 2678 C CA . ILE B 1 103 ? -14.008 14.82 16.562 1 96.5 103 ILE B CA 1
ATOM 2679 C C . ILE B 1 103 ? -15.445 14.336 16.422 1 96.5 103 ILE B C 1
ATOM 2681 O O . ILE B 1 103 ? -15.789 13.242 16.875 1 96.5 103 ILE B O 1
ATOM 2685 N N . ASP B 1 104 ? -16.297 15.078 15.719 1 96 104 ASP B N 1
ATOM 2686 C CA . ASP B 1 104 ? -17.719 14.766 15.641 1 96 104 ASP B CA 1
ATOM 2687 C C . ASP B 1 104 ? -18.031 13.938 14.398 1 96 104 ASP B C 1
ATOM 2689 O O . ASP B 1 104 ? -19.094 13.32 14.305 1 96 104 ASP B O 1
ATOM 2693 N N . ASN B 1 105 ? -17.109 13.867 13.438 1 97.56 105 ASN B N 1
ATOM 2694 C CA . ASN B 1 105 ? -17.5 13.25 12.172 1 97.56 105 ASN B CA 1
ATOM 2695 C C . ASN B 1 105 ? -16.516 12.156 11.766 1 97.56 105 ASN B C 1
ATOM 2697 O O . ASN B 1 105 ? -16.625 11.586 10.68 1 97.56 105 ASN B O 1
ATOM 2701 N N . TYR B 1 106 ? -15.531 11.812 12.609 1 98.19 106 TYR B N 1
ATOM 2702 C CA . TYR B 1 106 ? -14.438 10.93 12.211 1 98.19 106 TYR B CA 1
ATOM 2703 C C . TYR B 1 106 ? -14.961 9.539 11.875 1 98.19 106 TYR B C 1
ATOM 2705 O O . TYR B 1 106 ? -14.383 8.844 11.031 1 98.19 106 TYR B O 1
ATOM 2713 N N . ARG B 1 107 ? -16.062 9.102 12.438 1 97.62 107 ARG B N 1
ATOM 2714 C CA . ARG B 1 107 ? -16.594 7.75 12.258 1 97.62 107 ARG B CA 1
ATOM 2715 C C . ARG B 1 107 ? -17.078 7.539 10.828 1 97.62 107 ARG B C 1
ATOM 2717 O O . ARG B 1 107 ? -17.109 6.41 10.336 1 97.62 107 ARG B O 1
ATOM 2724 N N . GLU B 1 108 ? -17.406 8.641 10.156 1 97.75 108 GLU B N 1
ATOM 2725 C CA . GLU B 1 108 ? -17.922 8.539 8.805 1 97.75 108 GLU B CA 1
ATOM 2726 C C . GLU B 1 108 ? -16.922 9.07 7.777 1 97.75 108 GLU B C 1
ATOM 2728 O O . GLU B 1 108 ? -17.234 9.125 6.582 1 97.75 108 GLU B O 1
ATOM 2733 N N . HIS B 1 109 ? -15.82 9.422 8.273 1 98.25 109 HIS B N 1
ATOM 2734 C CA . HIS B 1 109 ? -14.875 10.148 7.434 1 98.25 109 HIS B CA 1
ATOM 2735 C C . HIS B 1 109 ? -14.383 9.273 6.277 1 98.25 109 HIS B C 1
ATOM 2737 O O . HIS B 1 109 ? -14.359 9.727 5.129 1 98.25 109 HIS B O 1
ATOM 2743 N N . ASP B 1 110 ? -14.031 8.016 6.539 1 97.88 110 ASP B N 1
ATOM 2744 C CA . ASP B 1 110 ? -13.523 7.125 5.5 1 97.88 110 ASP B CA 1
ATOM 2745 C C . ASP B 1 110 ? -14.602 6.828 4.457 1 97.88 110 ASP B C 1
ATOM 2747 O O . ASP B 1 110 ? -14.305 6.77 3.26 1 97.88 110 ASP B O 1
ATOM 2751 N N . GLN B 1 111 ? -15.758 6.637 4.895 1 96.81 111 GLN B N 1
ATOM 2752 C CA . GLN B 1 111 ? -16.875 6.41 3.973 1 96.81 111 GLN B CA 1
ATOM 2753 C C . GLN B 1 111 ? -17.109 7.629 3.086 1 96.81 111 GLN B C 1
ATOM 2755 O O . GLN B 1 111 ? -17.344 7.492 1.883 1 96.81 111 GLN B O 1
ATOM 2760 N N . LYS B 1 112 ? -17.094 8.789 3.713 1 97.62 112 LYS B N 1
ATOM 2761 C CA . LYS B 1 112 ? -17.219 10.023 2.955 1 97.62 112 LYS B CA 1
ATOM 2762 C C . LYS B 1 112 ? -16.141 10.141 1.888 1 97.62 112 LYS B C 1
ATOM 2764 O O . LYS B 1 112 ? -16.438 10.461 0.734 1 97.62 112 LYS B O 1
ATOM 2769 N N . LEU B 1 113 ? -14.914 9.891 2.264 1 97.75 113 LEU B N 1
ATOM 2770 C CA . LEU B 1 113 ? -13.797 9.945 1.327 1 97.75 113 LEU B CA 1
ATOM 2771 C C . LEU B 1 113 ? -14.008 8.992 0.161 1 97.75 113 LEU B C 1
ATOM 2773 O O . LEU B 1 113 ? -13.805 9.359 -0.998 1 97.75 113 LEU B O 1
ATOM 2777 N N . ALA B 1 114 ? -14.43 7.793 0.486 1 95.94 114 ALA B N 1
ATOM 2778 C CA . ALA B 1 114 ? -14.672 6.793 -0.552 1 95.94 114 ALA B CA 1
ATOM 2779 C C . ALA B 1 114 ? -15.742 7.262 -1.528 1 95.94 114 ALA B C 1
ATOM 2781 O O . ALA B 1 114 ? -15.578 7.148 -2.744 1 95.94 114 ALA B O 1
ATOM 2782 N N . ARG B 1 115 ? -16.812 7.824 -1.021 1 96.56 115 ARG B N 1
ATOM 2783 C CA . ARG B 1 115 ? -17.922 8.305 -1.841 1 96.56 115 ARG B CA 1
ATOM 2784 C C . ARG B 1 115 ? -17.484 9.453 -2.74 1 96.56 115 ARG B C 1
ATOM 2786 O O . ARG B 1 115 ? -18 9.617 -3.846 1 96.56 115 ARG B O 1
ATOM 2793 N N . GLU B 1 116 ? -16.531 10.133 -2.271 1 97.06 116 GLU B N 1
ATOM 2794 C CA . GLU B 1 116 ? -16.094 11.328 -2.988 1 97.06 116 GLU B CA 1
ATOM 2795 C C . GLU B 1 116 ? -14.938 11 -3.936 1 97.06 116 GLU B C 1
ATOM 2797 O O . GLU B 1 116 ? -14.328 11.906 -4.504 1 97.06 116 GLU B O 1
ATOM 2802 N N . GLY B 1 117 ? -14.602 9.805 -4.047 1 96.62 117 GLY B N 1
ATOM 2803 C CA . GLY B 1 117 ? -13.625 9.391 -5.039 1 96.62 117 GLY B CA 1
ATOM 2804 C C . GLY B 1 117 ? -12.242 9.164 -4.457 1 96.62 117 GLY B C 1
ATOM 2805 O O . GLY B 1 117 ? -11.281 8.953 -5.195 1 96.62 117 GLY B O 1
ATOM 2806 N N . GLY B 1 118 ? -12.102 9.188 -3.107 1 98.12 118 GLY B N 1
ATOM 2807 C CA . GLY B 1 118 ? -10.82 8.969 -2.461 1 98.12 118 GLY B CA 1
ATOM 2808 C C . GLY B 1 118 ? -9.898 10.172 -2.549 1 98.12 118 GLY B C 1
ATOM 2809 O O . GLY B 1 118 ? -10.25 11.188 -3.162 1 98.12 118 GLY B O 1
ATOM 2810 N N . LEU B 1 119 ? -8.773 10.117 -1.922 1 98.75 119 LEU B N 1
ATOM 2811 C CA . LEU B 1 119 ? -7.773 11.18 -1.948 1 98.75 119 LEU B CA 1
ATOM 2812 C C . LEU B 1 119 ? -6.844 11.023 -3.148 1 98.75 119 LEU B C 1
ATOM 2814 O O . LEU B 1 119 ? -6.273 9.953 -3.359 1 98.75 119 LEU B O 1
ATOM 2818 N N . ASP B 1 120 ? -6.703 12.148 -3.9 1 98.56 120 ASP B N 1
ATOM 2819 C CA . ASP B 1 120 ? -5.801 12.141 -5.047 1 98.56 120 ASP B CA 1
ATOM 2820 C C . ASP B 1 120 ? -4.344 12.258 -4.605 1 98.56 120 ASP B C 1
ATOM 2822 O O . ASP B 1 120 ? -3.455 11.648 -5.203 1 98.56 120 ASP B O 1
ATOM 2826 N N . LEU B 1 121 ? -4.129 13.039 -3.578 1 98.69 121 LEU B N 1
ATOM 2827 C CA . LEU B 1 121 ? -2.799 13.242 -3.02 1 98.69 121 LEU B CA 1
ATOM 2828 C C . LEU B 1 121 ? -2.877 13.547 -1.526 1 98.69 121 LEU B C 1
ATOM 2830 O O . LEU B 1 121 ? -3.729 14.328 -1.091 1 98.69 121 LEU B O 1
ATOM 2834 N N . VAL B 1 122 ? -2.051 12.938 -0.762 1 98.88 122 VAL B N 1
ATOM 2835 C CA . VAL B 1 122 ? -1.805 13.297 0.63 1 98.88 122 VAL B CA 1
ATOM 2836 C C . VAL B 1 122 ? -0.385 13.836 0.783 1 98.88 122 VAL B C 1
ATOM 2838 O O . VAL B 1 122 ? 0.583 13.18 0.402 1 98.88 122 VAL B O 1
ATOM 2841 N N . VAL B 1 123 ? -0.246 15.031 1.229 1 98.81 123 VAL B N 1
ATOM 2842 C CA . VAL B 1 123 ? 1.047 15.633 1.544 1 98.81 123 VAL B CA 1
ATOM 2843 C C . VAL B 1 123 ? 1.35 15.453 3.029 1 98.81 123 VAL B C 1
ATOM 2845 O O . VAL B 1 123 ? 0.619 15.961 3.883 1 98.81 123 VAL B O 1
ATOM 2848 N N . LEU B 1 124 ? 2.418 14.781 3.246 1 98.69 124 LEU B N 1
ATOM 2849 C CA . LEU B 1 124 ? 2.74 14.398 4.617 1 98.69 124 LEU B CA 1
ATOM 2850 C C . LEU B 1 124 ? 4.062 15.023 5.055 1 98.69 124 LEU B C 1
ATOM 2852 O O . LEU B 1 124 ? 4.965 15.219 4.238 1 98.69 124 LEU B O 1
ATOM 2856 N N . GLY B 1 125 ? 4.074 15.391 6.301 1 97.62 125 GLY B N 1
ATOM 2857 C CA . GLY B 1 125 ? 5.352 15.57 6.977 1 97.62 125 GLY B CA 1
ATOM 2858 C C . GLY B 1 125 ? 5.828 14.312 7.688 1 97.62 125 GLY B C 1
ATOM 2859 O O . GLY B 1 125 ? 5.195 13.266 7.598 1 97.62 125 GLY B O 1
ATOM 2860 N N . LEU B 1 126 ? 6.961 14.484 8.375 1 97.56 126 LEU B N 1
ATOM 2861 C CA . LEU B 1 126 ? 7.551 13.359 9.086 1 97.56 126 LEU B CA 1
ATOM 2862 C C . LEU B 1 126 ? 8.062 13.789 10.453 1 97.56 126 LEU B C 1
ATOM 2864 O O . LEU B 1 126 ? 8.844 14.742 10.555 1 97.56 126 LEU B O 1
ATOM 2868 N N . GLY B 1 127 ? 7.57 13.094 11.492 1 95.62 127 GLY B N 1
ATOM 2869 C CA . GLY B 1 127 ? 8.109 13.344 12.82 1 95.62 127 GLY B CA 1
ATOM 2870 C C . GLY B 1 127 ? 9.492 12.758 13.023 1 95.62 127 GLY B C 1
ATOM 2871 O O . GLY B 1 127 ? 9.836 11.742 12.414 1 95.62 127 GLY B O 1
ATOM 2872 N N . ALA B 1 128 ? 10.219 13.32 13.969 1 94.44 128 ALA B N 1
ATOM 2873 C CA . ALA B 1 128 ? 11.547 12.805 14.281 1 94.44 128 ALA B CA 1
ATOM 2874 C C . ALA B 1 128 ? 11.461 11.398 14.867 1 94.44 128 ALA B C 1
ATOM 2876 O O . ALA B 1 128 ? 12.43 10.633 14.797 1 94.44 128 ALA B O 1
ATOM 2877 N N . ASP B 1 129 ? 10.266 11.078 15.398 1 93.44 129 ASP B N 1
ATOM 2878 C CA . A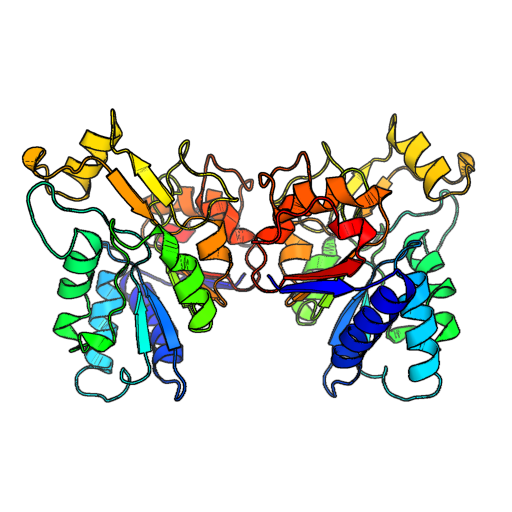SP B 1 129 ? 10.062 9.758 15.992 1 93.44 129 ASP B CA 1
ATOM 2879 C C . ASP B 1 129 ? 9.43 8.797 14.984 1 93.44 129 ASP B C 1
ATOM 2881 O O . ASP B 1 129 ? 9.016 7.695 15.344 1 93.44 129 ASP B O 1
ATOM 2885 N N . GLY B 1 130 ? 9.273 9.242 13.742 1 95.88 130 GLY B N 1
ATOM 2886 C CA . GLY B 1 130 ? 8.734 8.398 12.688 1 95.88 130 GLY B CA 1
ATOM 2887 C C . GLY B 1 130 ? 7.223 8.438 12.602 1 95.88 130 GLY B C 1
ATOM 2888 O O . GLY B 1 130 ? 6.617 7.633 11.883 1 95.88 130 GLY B O 1
ATOM 2889 N N . HIS B 1 131 ? 6.547 9.266 13.359 1 97.12 131 HIS B N 1
ATOM 2890 C CA . HIS B 1 131 ? 5.098 9.359 13.234 1 97.12 131 HIS B CA 1
ATOM 2891 C C . HIS B 1 131 ? 4.703 10.125 11.969 1 97.12 131 HIS B C 1
ATOM 2893 O O . HIS B 1 131 ? 5.516 10.852 11.398 1 97.12 131 HIS B O 1
ATOM 2899 N N . PHE B 1 132 ? 3.531 9.953 11.453 1 97.81 132 PHE B N 1
ATOM 2900 C CA . PHE B 1 132 ? 2.859 10.734 10.414 1 97.81 132 PHE B CA 1
ATOM 2901 C C . PHE B 1 132 ? 1.4 10.969 10.781 1 97.81 132 PHE B C 1
ATOM 2903 O O . PHE B 1 132 ? 0.79 10.164 11.484 1 97.81 132 PHE B O 1
ATOM 2910 N N . CYS B 1 133 ? 0.845 12.062 10.367 1 97.38 133 CYS B N 1
ATOM 2911 C CA . CYS B 1 133 ? -0.469 12.469 10.859 1 97.38 133 CYS B CA 1
ATOM 2912 C C . CYS B 1 133 ? -0.517 12.43 12.383 1 97.38 133 CYS B C 1
ATOM 2914 O O . CYS B 1 133 ? 0.326 13.031 13.047 1 97.38 133 CYS B O 1
ATOM 2916 N N . GLY B 1 134 ? -1.439 11.922 12.922 1 96.56 134 GLY B N 1
ATOM 2917 C CA . GLY B 1 134 ? -1.541 11.695 14.352 1 96.56 134 GLY B CA 1
ATOM 2918 C C . GLY B 1 134 ? -1.198 10.273 14.766 1 96.56 134 GLY B C 1
ATOM 2919 O O . GLY B 1 134 ? -1.519 9.844 15.875 1 96.56 134 GLY B O 1
ATOM 2920 N N . ASN B 1 135 ? -0.538 9.531 13.844 1 97.81 135 ASN B N 1
ATOM 2921 C CA . ASN B 1 135 ? -0.171 8.148 14.125 1 97.81 135 ASN B CA 1
ATOM 2922 C C . ASN B 1 135 ? 1.187 8.062 14.82 1 97.81 135 ASN B C 1
ATOM 2924 O O . ASN B 1 135 ? 2.229 8.133 14.172 1 97.81 135 ASN B O 1
ATOM 2928 N N . LEU B 1 136 ? 1.192 7.793 16.078 1 96.38 136 LEU B N 1
ATOM 2929 C CA . LEU B 1 136 ? 2.389 7.832 16.906 1 96.38 136 LEU B CA 1
ATOM 2930 C C . LEU B 1 136 ? 2.898 6.426 17.203 1 96.38 136 LEU B C 1
ATOM 2932 O O . LEU B 1 136 ? 2.133 5.461 17.156 1 96.38 136 LEU B O 1
ATOM 2936 N N . PRO B 1 137 ? 4.203 6.352 17.484 1 95.19 137 PRO B N 1
ATOM 2937 C CA . PRO B 1 137 ? 4.711 5.055 17.938 1 95.19 137 PRO B CA 1
ATOM 2938 C C . PRO B 1 137 ? 3.963 4.527 19.156 1 95.19 137 PRO B C 1
ATOM 2940 O O . PRO B 1 137 ? 3.543 5.309 20.016 1 95.19 137 PRO B O 1
ATOM 2943 N N . ASN B 1 138 ? 3.719 3.217 19.25 1 89.75 138 ASN B N 1
ATOM 2944 C CA . ASN B 1 138 ? 3.174 2.482 20.375 1 89.75 138 ASN B CA 1
ATOM 2945 C C . ASN B 1 138 ? 1.663 2.67 20.5 1 89.75 138 ASN B C 1
ATOM 2947 O O . ASN B 1 138 ? 1.025 2.078 21.375 1 89.75 138 ASN B O 1
ATOM 2951 N N . THR B 1 139 ? 1.053 3.512 19.656 1 91.75 139 THR B N 1
ATOM 2952 C CA . THR B 1 139 ? -0.387 3.717 19.781 1 91.75 139 THR B CA 1
ATOM 2953 C C . THR B 1 139 ? -1.093 3.326 18.484 1 91.75 139 THR B C 1
ATOM 2955 O O . THR B 1 139 ? -2.309 3.121 18.469 1 91.75 139 THR B O 1
ATOM 2958 N N . THR B 1 140 ? -0.408 3.229 17.453 1 94.88 140 THR B N 1
ATOM 2959 C CA . THR B 1 140 ? -0.977 3.102 16.109 1 94.88 140 THR B CA 1
ATOM 2960 C C . THR B 1 140 ? -0.857 1.666 15.609 1 94.88 140 THR B C 1
ATOM 2962 O O . THR B 1 140 ? 0.182 1.025 15.781 1 94.88 140 THR B O 1
ATOM 2965 N N . HIS B 1 141 ? -1.914 1.198 15 1 98.06 141 HIS B N 1
ATOM 2966 C CA . HIS B 1 141 ? -1.892 -0.075 14.289 1 98.06 141 HIS B CA 1
ATOM 2967 C C . HIS B 1 141 ? -2.125 0.123 12.789 1 98.06 141 HIS B C 1
ATOM 2969 O O . HIS B 1 141 ? -2.949 0.948 12.391 1 98.06 141 HIS B O 1
ATOM 2975 N N . PHE B 1 142 ? -1.524 -0.703 11.953 1 98.62 142 PHE B N 1
ATOM 2976 C CA . PHE B 1 142 ? -1.495 -0.471 10.516 1 98.62 142 PHE B CA 1
ATOM 2977 C C . PHE B 1 142 ? -2.875 -0.679 9.906 1 98.62 142 PHE B C 1
ATOM 2979 O O . PHE B 1 142 ? -3.217 -0.05 8.898 1 98.62 142 PHE B O 1
ATOM 2986 N N . HIS B 1 143 ? -3.682 -1.507 10.562 1 98.12 143 HIS B N 1
ATOM 2987 C CA . HIS B 1 143 ? -4.969 -1.85 9.977 1 98.12 143 HIS B CA 1
ATOM 2988 C C . HIS B 1 143 ? -6.035 -0.824 10.344 1 98.12 143 HIS B C 1
ATOM 2990 O O . HIS B 1 143 ? -7.191 -0.943 9.93 1 98.12 143 HIS B O 1
ATOM 2996 N N . GLU B 1 144 ? -5.648 0.225 11.078 1 98.19 144 GLU B N 1
ATOM 2997 C CA . GLU B 1 144 ? -6.633 1.192 11.562 1 98.19 144 GLU B CA 1
ATOM 2998 C C . GLU B 1 144 ? -7.02 2.178 10.461 1 98.19 144 GLU B C 1
ATOM 3000 O O . GLU B 1 144 ? -6.164 2.633 9.703 1 98.19 144 GLU B O 1
ATOM 3005 N N . GLN B 1 145 ? -8.305 2.404 10.336 1 98.12 145 GLN B N 1
ATOM 3006 C CA . GLN B 1 145 ? -8.82 3.539 9.578 1 98.12 145 GLN B CA 1
ATOM 3007 C C . GLN B 1 145 ? -8.844 4.805 10.43 1 98.12 145 GLN B C 1
ATOM 3009 O O . GLN B 1 145 ? -7.992 4.984 11.305 1 98.12 145 GLN B O 1
ATOM 3014 N N . THR B 1 146 ? -9.648 5.809 10.062 1 98.75 146 THR B N 1
ATOM 3015 C CA . THR B 1 146 ? -9.742 7.008 10.883 1 98.75 146 THR B CA 1
ATOM 3016 C C . THR B 1 146 ? -10.211 6.656 12.297 1 98.75 146 THR B C 1
ATOM 3018 O O . THR B 1 146 ? -11.172 5.91 12.469 1 98.75 146 THR B O 1
ATOM 3021 N N . VAL B 1 147 ? -9.469 7.191 13.281 1 98.12 147 VAL B N 1
ATOM 3022 C CA . VAL B 1 147 ? -9.727 6.742 14.648 1 98.12 147 VAL B CA 1
ATOM 3023 C C . VAL B 1 147 ? -9.539 7.902 15.625 1 98.12 147 VAL B C 1
ATOM 3025 O O . VAL B 1 147 ? -8.859 8.883 15.305 1 98.12 147 VAL B O 1
ATOM 3028 N N . GLU B 1 148 ? -10.18 7.828 16.75 1 98.12 148 GLU B N 1
ATOM 3029 C CA . GLU B 1 148 ? -10 8.734 17.891 1 98.12 148 GLU B CA 1
ATOM 3030 C C . GLU B 1 148 ? -9.031 8.141 18.906 1 98.12 148 GLU B C 1
ATOM 3032 O O . GLU B 1 148 ? -9.148 6.977 19.281 1 98.12 148 GLU B O 1
ATOM 3037 N N . PHE B 1 149 ? -8.062 8.922 19.312 1 97.31 149 PHE B N 1
ATOM 3038 C CA . PHE B 1 149 ? -7.102 8.492 20.328 1 97.31 149 PHE B CA 1
ATOM 3039 C C . PHE B 1 149 ? -7.234 9.336 21.594 1 97.31 149 PHE B C 1
ATOM 3041 O O . PHE B 1 149 ? -7.367 10.555 21.516 1 97.31 149 PHE B O 1
ATOM 3048 N N . PRO B 1 150 ? -7.141 8.672 22.719 1 96.94 150 PRO B N 1
ATOM 3049 C CA . PRO B 1 150 ? -7.125 9.438 23.969 1 96.94 150 PRO B CA 1
ATOM 3050 C C . PRO B 1 150 ? -5.797 10.156 24.203 1 96.94 150 PRO B C 1
ATOM 3052 O O . PRO B 1 150 ? -4.738 9.625 23.859 1 96.94 150 PRO B O 1
ATOM 3055 N N . ILE B 1 151 ? -5.906 11.328 24.656 1 96.69 151 ILE B N 1
ATOM 3056 C CA . ILE B 1 151 ? -4.738 12.062 25.125 1 96.69 151 ILE B CA 1
ATOM 3057 C C . ILE B 1 151 ? -4.59 11.906 26.641 1 96.69 151 ILE B C 1
ATOM 3059 O O . ILE B 1 151 ? -5.355 12.484 27.406 1 96.69 151 ILE B O 1
ATOM 3063 N N . GLN B 1 152 ? -3.646 11.117 26.984 1 94.06 152 GLN B N 1
ATOM 3064 C CA . GLN B 1 152 ? -3.434 10.828 28.406 1 94.06 152 GLN B CA 1
ATOM 3065 C C . GLN B 1 152 ? -1.952 10.625 28.703 1 94.06 152 GLN B C 1
ATOM 3067 O O . GLN B 1 152 ? -1.143 10.469 27.781 1 94.06 152 GLN B O 1
ATOM 3072 N N . GLY B 1 153 ? -1.613 10.734 29.922 1 92.75 153 GLY B N 1
ATOM 3073 C CA . GLY B 1 153 ? -0.241 10.5 30.344 1 92.75 153 GLY B CA 1
ATOM 3074 C C . GLY B 1 153 ? 0.754 11.43 29.672 1 92.75 153 GLY B C 1
ATOM 3075 O O . GLY B 1 153 ? 0.582 12.648 29.688 1 92.75 153 GLY B O 1
ATOM 3076 N N . GLU B 1 154 ? 1.779 10.844 29.094 1 90.06 154 GLU B N 1
ATOM 3077 C CA . GLU B 1 154 ? 2.871 11.609 28.5 1 90.06 154 GLU B CA 1
ATOM 3078 C C . GLU B 1 154 ? 2.391 12.406 27.297 1 90.06 154 GLU B C 1
ATOM 3080 O O . GLU B 1 154 ? 2.975 13.438 26.953 1 90.06 154 GLU B O 1
ATOM 3085 N N . MET B 1 155 ? 1.353 12.016 26.719 1 91.88 155 MET B N 1
ATOM 3086 C CA . MET B 1 155 ? 0.825 12.68 25.531 1 91.88 155 MET B CA 1
ATOM 3087 C C . MET B 1 155 ? 0.312 14.078 25.859 1 91.88 155 MET B C 1
ATOM 3089 O O . MET B 1 155 ? 0.337 14.969 25.016 1 91.88 155 MET B O 1
ATOM 3093 N N . VAL B 1 156 ? -0.147 14.219 27.078 1 95.38 156 VAL B N 1
ATOM 3094 C CA . VAL B 1 156 ? -0.642 15.523 27.5 1 95.38 156 VAL B CA 1
ATOM 3095 C C . VAL B 1 156 ? 0.467 16.562 27.375 1 95.38 156 VAL B C 1
ATOM 3097 O O . VAL B 1 156 ? 0.257 17.641 26.797 1 95.38 156 VAL B O 1
ATOM 3100 N N . ASP B 1 157 ? 1.609 16.234 27.859 1 94.25 157 ASP B N 1
ATOM 3101 C CA . ASP B 1 157 ? 2.75 17.141 27.797 1 94.25 157 ASP B CA 1
ATOM 3102 C C . ASP B 1 157 ? 3.172 17.391 26.344 1 94.25 157 ASP B C 1
ATOM 3104 O O . ASP B 1 157 ? 3.469 18.516 25.969 1 94.25 157 ASP B O 1
ATOM 3108 N N . ILE B 1 158 ? 3.143 16.375 25.562 1 90.44 158 ILE B N 1
ATOM 3109 C CA . ILE B 1 158 ? 3.551 16.453 24.172 1 90.44 158 ILE B CA 1
ATOM 3110 C C . ILE B 1 158 ? 2.619 17.391 23.406 1 90.44 158 ILE B C 1
ATOM 3112 O O . ILE B 1 158 ? 3.076 18.281 22.688 1 90.44 158 ILE B O 1
ATOM 3116 N N . VAL B 1 159 ? 1.345 17.203 23.609 1 94.06 159 VAL B N 1
ATOM 3117 C CA . VAL B 1 159 ? 0.352 18 22.891 1 94.06 159 VAL B CA 1
ATOM 3118 C C . VAL B 1 159 ? 0.401 19.453 23.391 1 94.06 159 VAL B C 1
ATOM 3120 O O . VAL B 1 159 ? 0.369 20.391 22.594 1 94.06 159 VAL B O 1
ATOM 3123 N N . ALA B 1 160 ? 0.522 19.641 24.688 1 96 160 ALA B N 1
ATOM 3124 C CA . ALA B 1 160 ? 0.554 20.984 25.266 1 96 160 ALA B CA 1
ATOM 3125 C C . ALA B 1 160 ? 1.745 21.781 24.75 1 96 160 ALA B C 1
ATOM 3127 O O . ALA B 1 160 ? 1.585 22.906 24.25 1 96 160 ALA B O 1
ATOM 3128 N N . HIS B 1 161 ? 2.896 21.156 24.766 1 93 161 HIS B N 1
ATOM 3129 C CA . HIS B 1 161 ? 4.121 21.859 24.406 1 93 161 HIS B CA 1
ATOM 3130 C C . HIS B 1 161 ? 4.301 21.906 22.891 1 93 161 HIS B C 1
ATOM 3132 O O . HIS B 1 161 ? 4.859 22.875 22.344 1 93 161 HIS B O 1
ATOM 3138 N N . GLY B 1 162 ? 3.838 20.984 22.219 1 89.75 162 GLY B N 1
ATOM 3139 C CA . GLY B 1 162 ? 4.055 20.875 20.797 1 89.75 162 GLY B CA 1
ATOM 3140 C C . GLY B 1 162 ? 3.023 21.625 19.969 1 89.75 162 GLY B C 1
ATOM 3141 O O . GLY B 1 162 ? 3.357 22.25 18.953 1 89.75 162 GLY B O 1
ATOM 3142 N N . GLU B 1 163 ? 1.801 21.578 20.469 1 91.62 163 GLU B N 1
ATOM 3143 C CA . GLU B 1 163 ? 0.719 22.031 19.594 1 91.62 163 GLU B CA 1
ATOM 3144 C C . GLU B 1 163 ? -0.037 23.203 20.203 1 91.62 163 GLU B C 1
ATOM 3146 O O . GLU B 1 163 ? -0.726 23.938 19.5 1 91.62 163 GLU B O 1
ATOM 3151 N N . LEU B 1 164 ? 0.112 23.375 21.562 1 95 164 LEU B N 1
ATOM 3152 C CA . LEU B 1 164 ? -0.793 24.312 22.219 1 95 164 LEU B CA 1
ATOM 3153 C C . LEU B 1 164 ? -0.013 25.406 22.938 1 95 164 LEU B C 1
ATOM 3155 O O . LEU B 1 164 ? -0.526 26.031 23.875 1 95 164 LEU B O 1
ATOM 3159 N N . GLY B 1 165 ? 1.291 25.547 22.609 1 92.81 165 GLY B N 1
ATOM 3160 C CA . GLY B 1 165 ? 2.105 26.625 23.141 1 92.81 165 GLY B CA 1
ATOM 3161 C C . GLY B 1 165 ? 2.357 26.516 24.625 1 92.81 165 GLY B C 1
ATOM 3162 O O . GLY B 1 165 ? 2.568 27.531 25.297 1 92.81 165 GLY B O 1
ATOM 3163 N N . GLY B 1 166 ? 2.166 25.375 25.078 1 94.88 166 GLY B N 1
ATOM 3164 C CA . GLY B 1 166 ? 2.414 25.156 26.484 1 94.88 166 GLY B CA 1
ATOM 3165 C C . GLY B 1 166 ? 1.188 25.375 27.359 1 94.88 166 GLY B C 1
ATOM 3166 O O . GLY B 1 166 ? 1.267 25.312 28.578 1 94.88 166 GLY B O 1
ATOM 3167 N N . ASP B 1 167 ? 0.094 25.672 26.812 1 95.94 167 ASP B N 1
ATOM 3168 C CA . ASP B 1 167 ? -1.135 25.922 27.562 1 95.94 167 ASP B CA 1
ATOM 3169 C C . ASP B 1 167 ? -1.877 24.625 27.859 1 95.94 167 ASP B C 1
ATOM 3171 O O . ASP B 1 167 ? -2.65 24.141 27.016 1 95.94 167 ASP B O 1
ATOM 3175 N N . PHE B 1 168 ? -1.707 24.094 28.969 1 96.19 168 PHE B N 1
ATOM 3176 C CA . PHE B 1 168 ? -2.268 22.812 29.391 1 96.19 168 PHE B CA 1
ATOM 3177 C C . PHE B 1 168 ? -3.787 22.891 29.469 1 96.19 168 PHE B C 1
ATOM 3179 O O . PHE B 1 168 ? -4.473 21.875 29.359 1 96.19 168 PHE B O 1
ATOM 3186 N N . SER B 1 169 ? -4.312 24.078 29.688 1 96.69 169 SER B N 1
ATOM 3187 C CA . SER B 1 169 ? -5.754 24.234 29.859 1 96.69 169 SER B CA 1
ATOM 3188 C C . SER B 1 169 ? -6.488 23.969 28.547 1 96.69 169 SER B C 1
ATOM 3190 O O . SER B 1 169 ? -7.699 23.734 28.531 1 96.69 169 SER B O 1
ATOM 3192 N N . LEU B 1 170 ? -5.766 23.906 27.469 1 96.94 170 LEU B N 1
ATOM 3193 C CA . LEU B 1 170 ? -6.367 23.75 26.141 1 96.94 170 LEU B CA 1
ATOM 3194 C C . LEU B 1 170 ? -6.273 22.297 25.688 1 96.94 170 LEU B C 1
ATOM 3196 O O . LEU B 1 170 ? -6.828 21.922 24.641 1 96.94 170 LEU B O 1
ATOM 3200 N N . VAL B 1 171 ? -5.582 21.469 26.469 1 97.62 171 VAL B N 1
ATOM 3201 C CA . VAL B 1 171 ? -5.383 20.094 26.047 1 97.62 171 VAL B CA 1
ATOM 3202 C C . VAL B 1 171 ? -6.703 19.328 26.141 1 97.62 171 VAL B C 1
ATOM 3204 O O . VAL B 1 171 ? -7.289 19.203 27.219 1 97.62 171 VAL B O 1
ATOM 3207 N N . PRO B 1 172 ? -7.137 18.781 24.969 1 97.69 172 PRO B N 1
ATOM 3208 C CA . PRO B 1 172 ? -8.391 18.031 25 1 97.69 172 PRO B CA 1
ATOM 3209 C C . PRO B 1 172 ? -8.219 16.594 25.5 1 97.69 172 PRO B C 1
ATOM 3211 O O . PRO B 1 172 ? -7.098 16.188 25.812 1 97.69 172 PRO B O 1
ATOM 3214 N N . ASP B 1 173 ? -9.312 15.844 25.594 1 96.94 173 ASP B N 1
ATOM 3215 C CA . ASP B 1 173 ? -9.289 14.477 26.078 1 96.94 173 ASP B CA 1
ATOM 3216 C C . ASP B 1 173 ? -8.828 13.508 25 1 96.94 173 ASP B C 1
ATOM 3218 O O . ASP B 1 173 ? -8.383 12.398 25.297 1 96.94 173 ASP B O 1
ATOM 3222 N N . SER B 1 174 ? -9.055 13.93 23.75 1 97.81 174 SER B N 1
ATOM 3223 C CA . SER B 1 174 ? -8.711 13.047 22.656 1 97.81 174 SER B CA 1
ATOM 3224 C C . SER B 1 174 ? -8.469 13.828 21.359 1 97.81 174 SER B C 1
ATOM 3226 O O . SER B 1 174 ? -8.742 15.031 21.297 1 97.81 174 SER B O 1
ATOM 3228 N N . TYR B 1 175 ? -7.879 13.258 20.438 1 97.81 175 TYR B N 1
ATOM 3229 C CA . TYR B 1 175 ? -7.734 13.766 19.078 1 97.81 175 TYR B CA 1
ATOM 3230 C C . TYR B 1 175 ? -8.109 12.695 18.062 1 97.81 175 TYR B C 1
ATOM 3232 O O . TYR B 1 175 ? -8.312 11.531 18.422 1 97.81 175 TYR B O 1
ATOM 3240 N N . VAL B 1 176 ? -8.352 13.086 16.797 1 98.25 176 VAL B N 1
ATOM 3241 C CA . VAL B 1 176 ? -8.688 12.148 15.727 1 98.25 176 VAL B CA 1
ATOM 3242 C C . VAL B 1 176 ? -7.625 12.219 14.633 1 98.25 176 VAL B C 1
ATOM 3244 O O . VAL B 1 176 ? -6.984 13.258 14.438 1 98.25 176 VAL B O 1
ATOM 3247 N N . THR B 1 177 ? -7.43 11.125 13.977 1 98.62 177 THR B N 1
ATOM 3248 C CA . THR B 1 177 ? -6.48 11.047 12.867 1 98.62 177 THR B CA 1
ATOM 3249 C C . THR B 1 177 ? -6.898 9.961 11.875 1 98.62 177 THR B C 1
ATOM 3251 O O . THR B 1 177 ? -7.426 8.922 12.273 1 98.62 177 THR B O 1
ATOM 3254 N N . MET B 1 178 ? -6.719 10.281 10.578 1 98.81 178 MET B N 1
ATOM 3255 C CA . MET B 1 178 ? -6.742 9.172 9.625 1 98.81 178 MET B CA 1
ATOM 3256 C C . MET B 1 178 ? -5.68 8.133 9.969 1 98.81 178 MET B C 1
ATOM 3258 O O . MET B 1 178 ? -4.516 8.484 10.188 1 98.81 178 MET B O 1
ATOM 3262 N N . GLY B 1 179 ? -6.078 6.891 10.094 1 98.56 179 GLY B N 1
ATOM 3263 C CA . GLY B 1 179 ? -5.137 5.824 10.391 1 98.56 179 GLY B CA 1
ATOM 3264 C C . GLY B 1 179 ? -4.328 5.391 9.18 1 98.56 179 GLY B C 1
ATOM 3265 O O . GLY B 1 179 ? -4.551 5.879 8.07 1 98.56 179 GLY B O 1
ATOM 3266 N N . PRO B 1 180 ? -3.367 4.453 9.43 1 98.81 180 PRO B N 1
ATOM 3267 C CA . PRO B 1 180 ? -2.502 4 8.336 1 98.81 180 PRO B CA 1
ATOM 3268 C C . PRO B 1 180 ? -3.291 3.438 7.152 1 98.81 180 PRO B C 1
ATOM 3270 O O . PRO B 1 180 ? -2.971 3.729 5.996 1 98.81 180 PRO B O 1
ATOM 3273 N N . LYS B 1 181 ? -4.273 2.67 7.41 1 98.56 181 LYS B N 1
ATOM 3274 C CA . LYS B 1 181 ? -5.066 2.074 6.34 1 98.56 181 LYS B CA 1
ATOM 3275 C C . LYS B 1 181 ? -5.77 3.146 5.516 1 98.56 181 LYS B C 1
ATOM 3277 O O . LYS B 1 181 ? -5.848 3.043 4.289 1 98.56 181 LYS B O 1
ATOM 3282 N N . SER B 1 182 ? -6.277 4.207 6.137 1 98.69 182 SER B N 1
ATOM 3283 C CA . SER B 1 182 ? -6.922 5.316 5.445 1 98.69 182 SER B CA 1
ATOM 3284 C C . SER B 1 182 ? -5.93 6.07 4.566 1 98.69 182 SER B C 1
ATOM 3286 O O . SER B 1 182 ? -6.23 6.398 3.418 1 98.69 182 SER B O 1
ATOM 3288 N N . ILE B 1 183 ? -4.777 6.336 5.102 1 98.88 183 ILE B N 1
ATOM 3289 C CA . ILE B 1 183 ? -3.756 7.086 4.379 1 98.88 183 ILE B CA 1
ATOM 3290 C C . ILE B 1 183 ? -3.244 6.262 3.203 1 98.88 183 ILE B C 1
ATOM 3292 O O . ILE B 1 183 ? -3.08 6.777 2.096 1 98.88 183 ILE B O 1
ATOM 3296 N N . MET B 1 184 ? -3.068 5.004 3.418 1 98.81 184 MET B N 1
ATOM 3297 C CA . MET B 1 184 ? -2.539 4.109 2.393 1 98.81 184 MET B CA 1
ATOM 3298 C C . MET B 1 184 ? -3.533 3.943 1.249 1 98.81 184 MET B C 1
ATOM 3300 O O . MET B 1 184 ? -3.162 3.518 0.154 1 98.81 184 MET B O 1
ATOM 3304 N N . ALA B 1 185 ? -4.773 4.266 1.427 1 98.38 185 ALA B N 1
ATOM 3305 C CA . ALA B 1 185 ? -5.809 4.156 0.402 1 98.38 185 ALA B CA 1
ATOM 3306 C C . ALA B 1 185 ? -5.715 5.301 -0.6 1 98.38 185 ALA B C 1
ATOM 3308 O O . ALA B 1 185 ? -6.336 5.258 -1.665 1 98.38 185 ALA B O 1
ATOM 3309 N N . ALA B 1 186 ? -4.918 6.32 -0.285 1 98.75 186 ALA B N 1
ATOM 3310 C CA . ALA B 1 186 ? -4.758 7.453 -1.194 1 98.75 186 ALA B CA 1
ATOM 3311 C C . ALA B 1 186 ? -4.117 7.016 -2.508 1 98.75 186 ALA B C 1
ATOM 3313 O O . ALA B 1 186 ? -3.33 6.066 -2.533 1 98.75 186 ALA B O 1
ATOM 3314 N N . LYS B 1 187 ? -4.414 7.77 -3.586 1 98.31 187 LYS B N 1
ATOM 3315 C CA . LYS B 1 187 ? -3.852 7.438 -4.891 1 98.31 187 LYS B CA 1
ATOM 3316 C C . LYS B 1 187 ? -2.359 7.75 -4.941 1 98.31 187 LYS B C 1
ATOM 3318 O O . LYS B 1 187 ? -1.585 7.004 -5.547 1 98.31 187 LYS B O 1
ATOM 3323 N N . ASN B 1 188 ? -1.984 8.828 -4.297 1 98.69 188 ASN B N 1
ATOM 3324 C CA . ASN B 1 188 ? -0.593 9.273 -4.262 1 98.69 188 ASN B CA 1
ATOM 3325 C C . ASN B 1 188 ? -0.216 9.828 -2.891 1 98.69 188 ASN B C 1
ATOM 3327 O O . ASN B 1 188 ? -1.021 10.508 -2.25 1 98.69 188 ASN B O 1
ATOM 3331 N N . LEU B 1 189 ? 0.991 9.555 -2.479 1 98.88 189 LEU B N 1
ATOM 3332 C CA . LEU B 1 189 ? 1.548 10.094 -1.243 1 98.88 189 LEU B CA 1
ATOM 3333 C C . LEU B 1 189 ? 2.795 10.93 -1.526 1 98.88 189 LEU B C 1
ATOM 3335 O O . LEU B 1 189 ? 3.613 10.555 -2.371 1 98.88 189 LEU B O 1
ATOM 3339 N N . LEU B 1 190 ? 2.938 12.039 -0.863 1 98.88 190 LEU B N 1
ATOM 3340 C CA . LEU B 1 190 ? 4.129 12.883 -0.875 1 98.88 190 LEU B CA 1
ATOM 3341 C C . LEU B 1 190 ? 4.629 13.141 0.542 1 98.88 190 LEU B C 1
ATOM 3343 O O . LEU B 1 190 ? 3.879 13.641 1.388 1 98.88 190 LEU B O 1
ATOM 3347 N N . ILE B 1 191 ? 5.812 12.758 0.821 1 98.75 191 ILE B N 1
ATOM 3348 C CA . ILE B 1 191 ? 6.477 13.172 2.051 1 98.75 191 ILE B CA 1
ATOM 3349 C C . ILE B 1 191 ? 7.445 14.312 1.753 1 98.75 191 ILE B C 1
ATOM 3351 O O . ILE B 1 191 ? 8.273 14.211 0.841 1 98.75 191 ILE B O 1
ATOM 3355 N N . ILE B 1 192 ? 7.32 15.383 2.451 1 98.81 192 ILE B N 1
ATOM 3356 C CA . ILE B 1 192 ? 8.32 16.438 2.404 1 98.81 192 ILE B CA 1
ATOM 3357 C C . ILE B 1 192 ? 9.078 16.484 3.729 1 98.81 192 ILE B C 1
ATOM 3359 O O . ILE B 1 192 ? 8.477 16.453 4.801 1 98.81 192 ILE B O 1
ATOM 3363 N N . VAL B 1 193 ? 10.352 16.484 3.664 1 98.44 193 VAL B N 1
ATOM 3364 C CA . VAL B 1 193 ? 11.164 16.391 4.875 1 98.44 193 VAL B CA 1
ATOM 3365 C C . VAL B 1 193 ? 12.438 17.219 4.707 1 98.44 193 VAL B C 1
ATOM 3367 O O . VAL B 1 193 ? 13.078 17.172 3.654 1 98.44 193 VAL B O 1
ATOM 3370 N N . SER B 1 194 ? 12.758 18 5.766 1 98.19 194 SER B N 1
ATOM 3371 C CA . SER B 1 194 ? 13.922 18.891 5.695 1 98.19 194 SER B CA 1
ATOM 3372 C C . SER B 1 194 ? 14.695 18.875 7.008 1 98.19 194 SER B C 1
ATOM 3374 O O . SER B 1 194 ? 14.109 18.734 8.086 1 98.19 194 SER B O 1
ATOM 3376 N N . GLY B 1 195 ? 16.016 19.047 6.883 1 98 195 GLY B N 1
ATOM 3377 C CA . GLY B 1 195 ? 16.859 19.297 8.047 1 98 195 GLY B CA 1
ATOM 3378 C C . GLY B 1 195 ? 17.531 18.047 8.57 1 98 195 GLY B C 1
ATOM 3379 O O . GLY B 1 195 ? 16.984 16.938 8.469 1 98 195 GLY B O 1
ATOM 3380 N N . ALA B 1 196 ? 18.609 18.266 9.258 1 98.06 196 ALA B N 1
ATOM 3381 C CA . ALA B 1 196 ? 19.422 17.172 9.766 1 98.06 196 ALA B CA 1
ATOM 3382 C C . ALA B 1 196 ? 18.703 16.406 10.867 1 98.06 196 ALA B C 1
ATOM 3384 O O . ALA B 1 196 ? 18.906 15.203 11.031 1 98.06 196 ALA B O 1
ATOM 3385 N N . GLY B 1 197 ? 17.906 17.109 11.531 1 97.62 197 GLY B N 1
ATOM 3386 C CA . GLY B 1 197 ? 17.188 16.516 12.641 1 97.62 197 GLY B CA 1
ATOM 3387 C C . GLY B 1 197 ? 16.219 15.422 12.203 1 97.62 197 GLY B C 1
ATOM 3388 O O . GLY B 1 197 ? 15.758 14.633 13.023 1 97.62 197 GLY B O 1
ATOM 3389 N N . LYS B 1 198 ? 15.914 15.297 10.867 1 98.06 198 LYS B N 1
ATOM 3390 C CA . LYS B 1 198 ? 14.953 14.32 10.352 1 98.06 198 LYS B CA 1
ATOM 3391 C C . LYS B 1 198 ? 15.672 13.188 9.625 1 98.06 198 LYS B C 1
ATOM 3393 O O . LYS B 1 198 ? 15.031 12.258 9.125 1 98.06 198 LYS B O 1
ATOM 3398 N N . ALA B 1 199 ? 16.953 13.258 9.562 1 98.44 199 ALA B N 1
ATOM 3399 C CA . ALA B 1 199 ? 17.719 12.344 8.719 1 98.44 199 ALA B CA 1
ATOM 3400 C C . ALA B 1 199 ? 17.562 10.898 9.172 1 98.44 199 ALA B C 1
ATOM 3402 O O . ALA B 1 199 ? 17.297 10.008 8.359 1 98.44 199 ALA B O 1
ATOM 3403 N N . GLN B 1 200 ? 17.703 10.672 10.445 1 98.5 200 GLN B N 1
ATOM 3404 C CA . GLN B 1 200 ? 17.578 9.312 10.969 1 98.5 200 GLN B CA 1
ATOM 3405 C C . GLN B 1 200 ? 16.156 8.789 10.805 1 98.5 200 GLN B C 1
ATOM 3407 O O . GLN B 1 200 ? 15.961 7.625 10.445 1 98.5 200 GLN B O 1
ATOM 3412 N N . ALA B 1 201 ? 15.219 9.586 11.086 1 98.38 201 ALA B N 1
ATOM 3413 C CA . ALA B 1 201 ? 13.82 9.195 10.914 1 98.38 201 ALA B CA 1
ATOM 3414 C C . AL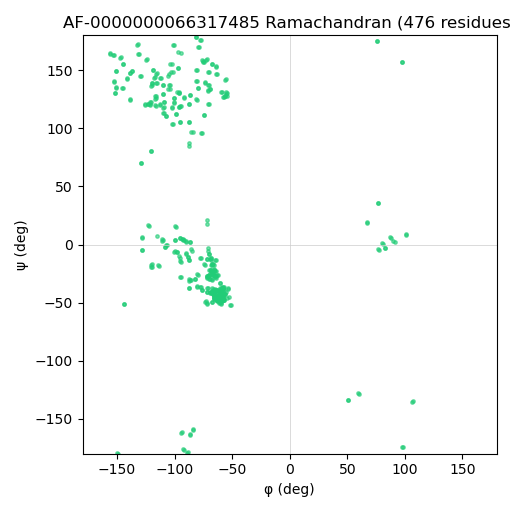A B 1 201 ? 13.531 8.812 9.469 1 98.38 201 ALA B C 1
ATOM 3416 O O . ALA B 1 201 ? 12.891 7.789 9.203 1 98.38 201 ALA B O 1
ATOM 3417 N N . LEU B 1 202 ? 13.984 9.641 8.555 1 98.62 202 LEU B N 1
ATOM 3418 C CA . LEU B 1 202 ? 13.758 9.367 7.137 1 98.62 202 LEU B CA 1
ATOM 3419 C C . LEU B 1 202 ? 14.383 8.039 6.734 1 98.62 202 LEU B C 1
ATOM 3421 O O . LEU B 1 202 ? 13.766 7.246 6.023 1 98.62 202 LEU B O 1
ATOM 3425 N N . LYS B 1 203 ? 15.562 7.781 7.203 1 98.56 203 LYS B N 1
ATOM 3426 C CA . LYS B 1 203 ? 16.234 6.516 6.926 1 98.56 203 LYS B CA 1
ATOM 3427 C C . LYS B 1 203 ? 15.422 5.336 7.457 1 98.56 203 LYS B C 1
ATOM 3429 O O . LYS B 1 203 ? 15.188 4.363 6.738 1 98.56 203 LYS B O 1
ATOM 3434 N N . ASN B 1 204 ? 14.984 5.418 8.711 1 98.25 204 ASN B N 1
ATOM 3435 C CA . ASN B 1 204 ? 14.195 4.352 9.32 1 98.25 204 ASN B CA 1
ATOM 3436 C C . ASN B 1 204 ? 12.914 4.086 8.531 1 98.25 204 ASN B C 1
ATOM 3438 O O . ASN B 1 204 ? 12.531 2.93 8.344 1 98.25 204 ASN B O 1
ATOM 3442 N N . VAL B 1 205 ? 12.32 5.133 8.07 1 98.38 205 VAL B N 1
ATOM 3443 C CA . VAL B 1 205 ? 11.031 5.055 7.395 1 98.38 205 VAL B CA 1
ATOM 3444 C C . VAL B 1 205 ? 11.203 4.41 6.023 1 98.38 205 VAL B C 1
ATOM 3446 O O . VAL B 1 205 ? 10.406 3.557 5.625 1 98.38 205 VAL B O 1
ATOM 3449 N N . LEU B 1 206 ? 12.234 4.734 5.305 1 97.75 206 LEU B N 1
ATOM 3450 C CA . LEU B 1 206 ? 12.359 4.336 3.904 1 97.75 206 LEU B CA 1
ATOM 3451 C C . LEU B 1 206 ? 13.164 3.051 3.771 1 97.75 206 LEU B C 1
ATOM 3453 O O . LEU B 1 206 ? 12.977 2.291 2.816 1 97.75 206 LEU B O 1
ATOM 3457 N N . GLN B 1 207 ? 14.07 2.818 4.727 1 97.31 207 GLN B N 1
ATOM 3458 C CA . GLN B 1 207 ? 15.031 1.741 4.512 1 97.31 207 GLN B CA 1
ATOM 3459 C C . GLN B 1 207 ? 15.055 0.78 5.699 1 97.31 207 GLN B C 1
ATOM 3461 O O . GLN B 1 207 ? 15.742 -0.245 5.66 1 97.31 207 GLN B O 1
ATOM 3466 N N . GLY B 1 208 ? 14.336 1.064 6.758 1 97.75 208 GLY B N 1
ATOM 3467 C CA . GLY B 1 208 ? 14.219 0.182 7.906 1 97.75 208 GLY B CA 1
ATOM 3468 C C . GLY B 1 208 ? 13.094 -0.827 7.77 1 97.75 208 GLY B C 1
ATOM 3469 O O . GLY B 1 208 ? 12.422 -0.879 6.738 1 97.75 208 GLY B O 1
ATOM 3470 N N . PRO B 1 209 ? 12.914 -1.665 8.828 1 97.94 209 PRO B N 1
ATOM 3471 C CA . PRO B 1 209 ? 11.773 -2.584 8.836 1 97.94 209 PRO B CA 1
ATOM 3472 C C . PRO B 1 209 ? 10.43 -1.859 8.859 1 97.94 209 PRO B C 1
ATOM 3474 O O . PRO B 1 209 ? 10.336 -0.736 9.359 1 97.94 209 PRO B O 1
ATOM 3477 N N . VAL B 1 210 ? 9.453 -2.451 8.219 1 98.44 210 VAL B N 1
ATOM 3478 C CA . VAL B 1 210 ? 8.078 -1.977 8.383 1 98.44 210 VAL B CA 1
ATOM 3479 C C . VAL B 1 210 ? 7.543 -2.412 9.742 1 98.44 210 VAL B C 1
ATOM 3481 O O . VAL B 1 210 ? 7.344 -3.605 9.984 1 98.44 210 VAL B O 1
ATOM 3484 N N . THR B 1 211 ? 7.355 -1.433 10.594 1 97.94 211 THR B N 1
ATOM 3485 C CA . THR B 1 211 ? 6.98 -1.742 11.969 1 97.94 211 THR B CA 1
ATOM 3486 C C . THR B 1 211 ? 6.148 -0.615 12.57 1 97.94 211 THR B C 1
ATOM 3488 O O . THR B 1 211 ? 6.375 0.56 12.273 1 97.94 211 THR B O 1
ATOM 3491 N N . GLU B 1 212 ? 5.27 -0.984 13.461 1 97.88 212 GLU B N 1
ATOM 3492 C CA . GLU B 1 212 ? 4.414 -0.006 14.125 1 97.88 212 GLU B CA 1
ATOM 3493 C C . GLU B 1 212 ? 5.207 0.841 15.117 1 97.88 212 GLU B C 1
ATOM 3495 O O . GLU B 1 212 ? 4.746 1.899 15.547 1 97.88 212 GLU B O 1
ATOM 3500 N N . ASP B 1 213 ? 6.473 0.436 15.445 1 97.56 213 ASP B N 1
ATOM 3501 C CA . ASP B 1 213 ? 7.371 1.251 16.266 1 97.56 213 ASP B CA 1
ATOM 3502 C C . ASP B 1 213 ? 7.836 2.488 15.5 1 97.56 213 ASP B C 1
ATOM 3504 O O . ASP B 1 213 ? 8.273 3.471 16.094 1 97.56 213 ASP B O 1
ATOM 3508 N N . VAL B 1 214 ? 7.887 2.438 14.203 1 98.19 214 VAL B N 1
ATOM 3509 C CA . VAL B 1 214 ? 8.102 3.527 13.258 1 98.19 214 VAL B CA 1
ATOM 3510 C C . VAL B 1 214 ? 6.906 3.633 12.312 1 98.19 214 VAL B C 1
ATOM 3512 O O . VAL B 1 214 ? 6.977 3.197 11.164 1 98.19 214 VAL B O 1
ATOM 3515 N N . PRO B 1 215 ? 5.863 4.25 12.766 1 98.5 215 PRO B N 1
ATOM 3516 C CA . PRO B 1 215 ? 4.586 4.164 12.055 1 98.5 215 PRO B CA 1
ATOM 3517 C C . PRO B 1 215 ? 4.703 4.562 10.586 1 98.5 215 PRO B C 1
ATOM 3519 O O . PRO B 1 215 ? 4.121 3.906 9.719 1 98.5 215 PRO B O 1
ATOM 3522 N N . ALA B 1 216 ? 5.477 5.527 10.281 1 98.75 216 ALA B N 1
ATOM 3523 C CA . ALA B 1 216 ? 5.582 6.008 8.906 1 98.75 216 ALA B CA 1
ATOM 3524 C C . ALA B 1 216 ? 6.293 4.988 8.023 1 98.75 216 ALA B C 1
ATOM 3526 O O . ALA B 1 216 ? 6.281 5.109 6.793 1 98.75 216 ALA B O 1
ATOM 3527 N N . SER B 1 217 ? 6.863 3.904 8.617 1 98.62 217 SER B N 1
ATOM 3528 C CA . SER B 1 217 ? 7.559 2.887 7.836 1 98.62 217 SER B CA 1
ATOM 3529 C C . SER B 1 217 ? 6.598 2.162 6.898 1 98.62 217 SER B C 1
ATOM 3531 O O . SER B 1 217 ? 7.012 1.634 5.863 1 98.62 217 SER B O 1
ATOM 3533 N N . VAL B 1 218 ? 5.312 2.146 7.18 1 98.75 218 VAL B N 1
ATOM 3534 C CA . VAL B 1 218 ? 4.328 1.452 6.359 1 98.75 218 VAL B CA 1
ATOM 3535 C C . VAL B 1 218 ? 4.184 2.158 5.016 1 98.75 218 VAL B C 1
ATOM 3537 O O . VAL B 1 218 ? 3.801 1.541 4.02 1 98.75 218 VAL B O 1
ATOM 3540 N N . LEU B 1 219 ? 4.559 3.443 4.953 1 98.81 219 LEU B N 1
ATOM 3541 C CA . LEU B 1 219 ? 4.379 4.254 3.752 1 98.81 219 LEU B CA 1
ATOM 3542 C C . LEU B 1 219 ? 5.281 3.766 2.625 1 98.81 219 LEU B C 1
ATOM 3544 O O . LEU B 1 219 ? 4.988 3.984 1.447 1 98.81 219 LEU B O 1
ATOM 3548 N N . GLN B 1 220 ? 6.398 3.068 2.996 1 98.5 220 GLN B N 1
ATOM 3549 C CA . GLN B 1 220 ? 7.316 2.598 1.965 1 98.5 220 GLN B CA 1
ATOM 3550 C C . GLN B 1 220 ? 6.676 1.505 1.113 1 98.5 220 GLN B C 1
ATOM 3552 O O . GLN B 1 220 ? 7.195 1.152 0.053 1 98.5 220 GLN B O 1
ATOM 3557 N N . LEU B 1 221 ? 5.531 0.987 1.576 1 98.69 221 LEU B N 1
ATOM 3558 C CA . LEU B 1 221 ? 4.848 -0.084 0.861 1 98.69 221 LEU B CA 1
ATOM 3559 C C . LEU B 1 221 ? 3.879 0.484 -0.171 1 98.69 221 LEU B C 1
ATOM 3561 O O . LEU B 1 221 ? 3.312 -0.262 -0.974 1 98.69 221 LEU B O 1
ATOM 3565 N N . HIS B 1 222 ? 3.607 1.767 -0.155 1 98.81 222 HIS B N 1
ATOM 3566 C CA . HIS B 1 222 ? 2.66 2.371 -1.085 1 98.81 222 HIS B CA 1
ATOM 3567 C C . HIS B 1 222 ? 3.219 2.395 -2.504 1 98.81 222 HIS B C 1
ATOM 3569 O O . HIS B 1 222 ? 4.379 2.752 -2.713 1 98.81 222 HIS B O 1
ATOM 3575 N N . PRO B 1 223 ? 2.438 2.07 -3.494 1 98.31 223 PRO B N 1
ATOM 3576 C CA . PRO B 1 223 ? 2.969 1.958 -4.855 1 98.31 223 PRO B CA 1
ATOM 3577 C C . PRO B 1 223 ? 3.264 3.316 -5.488 1 98.31 223 PRO B C 1
ATOM 3579 O O . PRO B 1 223 ? 3.969 3.393 -6.496 1 98.31 223 PRO B O 1
ATOM 3582 N N . SER B 1 224 ? 2.713 4.383 -4.941 1 98.31 224 SER B N 1
ATOM 3583 C CA . SER B 1 224 ? 2.926 5.734 -5.445 1 98.31 224 SER B CA 1
ATOM 3584 C C . SER B 1 224 ? 3.355 6.676 -4.324 1 98.31 224 SER B C 1
ATOM 3586 O O . SER B 1 224 ? 2.576 7.527 -3.887 1 98.31 224 SER B O 1
ATOM 3588 N N . LEU B 1 225 ? 4.555 6.492 -3.848 1 98.56 225 LEU B N 1
ATOM 3589 C CA . LEU B 1 225 ? 5.156 7.328 -2.816 1 98.56 225 LEU B CA 1
ATOM 3590 C C . LEU B 1 225 ? 6.27 8.195 -3.396 1 98.56 225 LEU B C 1
ATOM 3592 O O . LEU B 1 225 ? 7.211 7.676 -4.004 1 98.56 225 LEU B O 1
ATOM 3596 N N . MET B 1 226 ? 6.129 9.469 -3.244 1 98.62 226 MET B N 1
ATOM 3597 C CA . MET B 1 226 ? 7.199 10.422 -3.545 1 98.62 226 MET B CA 1
ATOM 3598 C C . MET B 1 226 ? 7.75 11.039 -2.268 1 98.62 226 MET B C 1
ATOM 3600 O O . MET B 1 226 ? 6.992 11.383 -1.356 1 98.62 226 MET B O 1
ATOM 3604 N N . VAL B 1 227 ? 9.062 11.141 -2.219 1 98.75 227 VAL B N 1
ATOM 3605 C CA . VAL B 1 227 ? 9.742 11.812 -1.116 1 98.75 227 VAL B CA 1
ATOM 3606 C C . VAL B 1 227 ? 10.586 12.969 -1.653 1 98.75 227 VAL B C 1
ATOM 3608 O O . VAL B 1 227 ? 11.398 12.781 -2.561 1 98.75 227 VAL B O 1
ATOM 3611 N N . ILE B 1 228 ? 10.312 14.148 -1.224 1 98.88 228 ILE B N 1
ATOM 3612 C CA . ILE B 1 228 ? 11.133 15.32 -1.507 1 98.88 228 ILE B CA 1
ATOM 3613 C C . ILE B 1 228 ? 11.852 15.758 -0.234 1 98.88 228 ILE B C 1
ATOM 3615 O O . ILE B 1 228 ? 11.219 16.203 0.723 1 98.88 228 ILE B O 1
ATOM 3619 N N . ALA B 1 229 ? 13.156 15.625 -0.218 1 98.75 229 ALA B N 1
ATOM 3620 C CA . ALA B 1 229 ? 13.977 15.922 0.952 1 98.75 229 ALA B CA 1
ATOM 3621 C C . ALA B 1 229 ? 15.133 16.844 0.586 1 98.75 229 ALA B C 1
ATOM 3623 O O . ALA B 1 229 ? 15.625 16.812 -0.544 1 98.75 229 ALA B O 1
ATOM 3624 N N . ASP B 1 230 ? 15.477 17.703 1.503 1 98.69 230 ASP B N 1
ATOM 3625 C CA . ASP B 1 230 ? 16.719 18.422 1.261 1 98.69 230 ASP B CA 1
ATOM 3626 C C . ASP B 1 230 ? 17.922 17.562 1.623 1 98.69 230 ASP B C 1
ATOM 3628 O O . ASP B 1 230 ? 17.781 16.484 2.217 1 98.69 230 ASP B O 1
ATOM 3632 N N . LYS B 1 231 ? 19.047 18.016 1.264 1 98.56 231 LYS B N 1
ATOM 3633 C CA . LYS B 1 231 ? 20.266 17.25 1.458 1 98.56 231 LYS B CA 1
ATOM 3634 C C . LYS B 1 231 ? 20.469 16.891 2.93 1 98.56 231 LYS B C 1
ATOM 3636 O O . LYS B 1 231 ? 20.891 15.781 3.252 1 98.56 231 LYS B O 1
ATOM 3641 N N . ALA B 1 232 ? 20.234 17.781 3.783 1 98.62 232 ALA B N 1
ATOM 3642 C CA . ALA B 1 232 ? 20.438 17.562 5.215 1 98.62 232 ALA B CA 1
ATOM 3643 C C . ALA B 1 232 ? 19.562 16.422 5.719 1 98.62 232 ALA B C 1
ATOM 3645 O O . ALA B 1 232 ? 20.031 15.562 6.461 1 98.62 232 ALA B O 1
ATOM 3646 N N . ALA B 1 233 ? 18.328 16.344 5.32 1 98.5 233 ALA B N 1
ATOM 3647 C CA . ALA B 1 233 ? 17.391 15.312 5.746 1 98.5 233 ALA B CA 1
ATOM 3648 C C . ALA B 1 233 ? 17.75 13.969 5.105 1 98.5 233 ALA B C 1
ATOM 3650 O O . ALA B 1 233 ? 17.453 12.914 5.672 1 98.5 233 ALA B O 1
ATOM 3651 N N . ALA B 1 234 ? 18.359 13.992 3.961 1 98.31 234 ALA B N 1
ATOM 3652 C CA . ALA B 1 234 ? 18.656 12.773 3.221 1 98.31 234 ALA B CA 1
ATOM 3653 C C . ALA B 1 234 ? 20.047 12.242 3.564 1 98.31 234 ALA B C 1
ATOM 3655 O O . ALA B 1 234 ? 20.484 11.242 2.994 1 98.31 234 ALA B O 1
ATOM 3656 N N . ALA B 1 235 ? 20.672 12.883 4.477 1 98.06 235 ALA B N 1
ATOM 3657 C CA . ALA B 1 235 ? 22.109 12.672 4.715 1 98.06 235 ALA B CA 1
ATOM 3658 C C . ALA B 1 235 ? 22.375 11.234 5.16 1 98.06 235 ALA B C 1
ATOM 3660 O O . ALA B 1 235 ? 23.469 10.703 4.93 1 98.06 235 ALA B O 1
ATOM 3661 N N . GLU B 1 236 ? 21.422 10.562 5.77 1 97.75 236 GLU B N 1
ATOM 3662 C CA . GLU B 1 236 ? 21.656 9.234 6.32 1 97.75 236 GLU B CA 1
ATOM 3663 C C . GLU B 1 236 ? 21.172 8.148 5.359 1 97.75 236 GLU B C 1
ATOM 3665 O O . GLU B 1 236 ? 21.359 6.957 5.617 1 97.75 236 GLU B O 1
ATOM 3670 N N . LEU B 1 237 ? 20.516 8.477 4.27 1 97.19 237 LEU B N 1
ATOM 3671 C CA . LEU B 1 237 ? 20 7.504 3.322 1 97.19 237 LEU B CA 1
ATOM 3672 C C . LEU B 1 237 ? 21.125 6.812 2.568 1 97.19 237 LEU B C 1
ATOM 3674 O O . LEU B 1 237 ? 22.109 7.457 2.186 1 97.19 237 LEU B O 1
ATOM 3678 N N . ALA B 1 238 ? 21.062 5.488 2.453 1 92.12 238 ALA B N 1
ATOM 3679 C CA . ALA B 1 238 ? 21.938 4.73 1.554 1 92.12 238 ALA B CA 1
ATOM 3680 C C . ALA B 1 238 ? 21.469 4.863 0.106 1 92.12 238 ALA B C 1
ATOM 3682 O O . ALA B 1 238 ? 20.5 4.223 -0.304 1 92.12 238 ALA B O 1
ATOM 3683 N N . LEU B 1 239 ? 22.109 5.836 -0.64 1 83.44 239 LEU B N 1
ATOM 3684 C CA . LEU B 1 239 ? 21.688 6.117 -2.006 1 83.44 239 LEU B CA 1
ATOM 3685 C C . LEU B 1 239 ? 22.406 5.211 -2.998 1 83.44 239 LEU B C 1
ATOM 3687 O O . LEU B 1 239 ? 23.609 4.957 -2.85 1 83.44 239 LEU B O 1
ATOM 3691 N N . GLY B 1 240 ? 22.031 4.062 -3.365 1 63.28 240 GLY B N 1
ATOM 3692 C CA . GLY B 1 240 ? 22.672 3.152 -4.305 1 63.28 240 GLY B CA 1
ATOM 3693 C C . GLY B 1 240 ? 23.016 3.805 -5.633 1 63.28 240 GLY B C 1
ATOM 3694 O O . GLY B 1 240 ? 22.484 4.871 -5.957 1 63.28 240 GLY B O 1
#

Solvent-accessible surface area (backbone atoms only — not comparable to full-atom values): 24352 Å² total; per-residue (Å²): 109,46,80,45,76,30,80,35,64,67,51,29,16,51,54,51,26,53,55,52,46,62,58,37,64,42,90,53,80,32,33,35,28,51,55,57,71,74,78,45,45,58,16,34,54,55,39,30,73,71,39,46,93,46,80,49,50,75,35,34,33,37,27,50,49,35,28,39,49,42,39,97,56,81,84,75,24,50,42,56,49,46,33,34,70,56,34,37,58,76,34,62,58,56,70,90,32,52,48,79,54,42,90,88,46,39,91,49,42,62,60,51,38,55,75,68,70,36,39,53,33,36,43,36,56,69,38,63,68,18,21,35,82,63,34,38,52,86,74,44,54,61,60,33,43,50,43,76,45,78,44,50,76,73,45,45,56,49,45,11,56,71,72,44,81,56,40,61,81,37,53,37,66,43,34,30,18,46,19,51,30,48,58,39,43,27,64,25,39,35,37,46,44,59,39,59,82,30,8,65,25,48,29,41,27,70,72,39,69,52,37,48,70,31,37,40,11,56,52,62,39,42,48,44,28,36,37,39,22,7,43,47,15,45,65,62,49,86,77,126,110,46,80,46,77,28,81,34,64,69,52,30,16,51,54,51,25,53,55,53,46,61,58,36,63,42,92,52,81,32,34,34,28,53,55,58,71,75,78,46,44,59,16,33,55,56,38,30,73,72,40,46,92,47,81,48,50,74,36,34,34,39,26,50,49,36,26,38,49,40,37,97,56,82,82,76,24,52,42,57,50,46,34,35,69,56,34,36,57,74,34,63,58,56,71,90,33,52,48,79,53,41,88,87,47,38,90,49,42,63,60,50,39,54,75,68,69,39,38,54,33,36,42,35,56,69,39,62,68,19,21,34,82,65,33,39,50,87,74,43,53,60,59,33,45,51,44,76,43,77,45,52,75,74,45,45,57,50,46,12,57,71,72,45,80,55,40,60,81,36,54,36,66,42,35,31,18,47,19,51,29,47,59,39,44,27,64,26,40,35,38,46,45,58,40,59,81,31,7,65,24,48,29,42,26,69,72,39,69,52,38,47,71,31,38,40,12,57,54,62,38,42,48,44,30,36,36,40,22,8,42,48,14,46,65,61,48,86,79,127

Foldseek 3Di:
DAEAAAAALLRLLCVVLVVVLVQLQDPAAAEEEEFFDDSNLNNQVNNLVVQAPHCSHVRAAYEHFKFFAFPPDDDGGQTVVRCCVRHCVSSVPDPVSYDYDDPVCQVCVLVVCVVVPHHQEYEWEADLQQDIWPQAAPFADQQDAKDKDFQDDPNLQVCLVPGVVNPSNGGDGIMIGGGNVSNLRHNAYEYEYEALSQQVSVQCLQPNDPDSSNPSVCVNVRPHYYYRYYCNNPVNHPDD/DAEAAAAALLRLLCVVLVVVLVQLQDPAAAEEEEFFDDSNLNNQVVNLVVQAPHCSRVRYAYEHFKFFAFPPDDDGGQTVVRCCVRHCVSSVPDPVSYDYDDPVCQVCVLVVCVVVPHHQEYEWEADLQQDIWPQAAPQADQQDAKDKDFQDDPNLQVCLVPGVVNDSNGGDGIMIGGGNVSNLRHNAYEYEYEALSQQVSVQCLQPNDPDSSNPSVVVNVRPHYYYRYYCNNPVNHPDD

Radius of gyration: 24.01 Å; Cα contacts (8 Å, |Δi|>4): 1052; chains: 2; bounding box: 45×72×62 Å

Sequence (480 aa):
MKLIITEDYQEMSRVAAHHLLGYMSKTRRVNLAITAGSTPKGMYEYLTTLVKGKPWYDNCYFYNFDEIPFRGKEGEGVTITNLRNLFFTPAGIKEENIQKLTIDNYREHDQKLAREGGLDLVVLGLGADGHFCGNLPNTTHFHEQTVEFPIQGEMVDIVAHGELGGDFSLVPDSYVTMGPKSIMAAKNLLIIVSGAGKAQALKNVLQGPVTEDVPASVLQLHPSLMVIADKAAAAELALGMKLIITEDYQEMSRVAAHHLLGYMSKTRRVNLAITAGSTPKGMYEYLTTLVKGKPWYDNCYFYNFDEIPFRGKEGEGVTITNLRNLFFTPAGIKEENIQKLTIDNYREHDQKLAREGGLDLVVLGLGADGHFCGNLPNTTHFHEQTVEFPIQGEMVDIVAHGELGGDFSLVPDSYVTMGPKSIMAAKNLLIIVSGAGKAQALKNVLQGPVTEDVPASVLQLHPSLMVIADKAAAAELALG

InterPro domains:
  IPR004547 Glucosamine-6-phosphate isomerase [cd01399] (10-228)
  IPR006148 Glucosamine/galactosamine-6-phosphate isomerase [PF01182] (17-220)
  IPR018321 Glucosamine-6-phosphate isomerase, conserved site [PS01161] (113-131)
  IPR037171 NagB/RpiA transferase-like [SSF100950] (1-237)
  IPR052960 Glucosamine-6-phosphate deaminase-like [PTHR42892] (7-238)

Nearest PDB structures (foldseek):
  6nbg-assembly1_C  TM=9.916E-01  e=2.672E-41  Klebsiella pneumoniae
  3hn6-assembly1_D  TM=8.974E-01  e=3.324E-22  Borreliella burgdorferi B31
  3hn6-assembly1_E  TM=8.763E-01  e=2.043E-20  Borreliella burgdorferi B31
  2ri0-assembly2_B  TM=8.457E-01  e=5.726E-21  Streptococcus mutans
  1ne7-assembly1_E  TM=8.543E-01  e=4.225E-20  Homo sapiens

pLDDT: mean 95.86, std 4.87, range [63.28, 98.88]